Protein AF-0000000080756832 (afdb_homodimer)

pLDDT: mean 78.71, std 24.7, range [24.97, 98.94]

Nearest PDB structures (foldseek):
  6a2r-assembly1_A  TM=8.402E-01  e=3.295E-06  Mycobacterium tuberculosis H37Rv
  3k2z-assembly1_A  TM=6.970E-01  e=9.080E-07  Thermotoga maritima
  6a2s-assembly1_C  TM=8.153E-01  e=1.425E-05  Mycobacterium tuberculosis H37Rv
  1jhe-assembly1_B  TM=6.743E-01  e=1.268E-05  Escherichia coli
  6jq1-assembly1_A  TM=7.043E-01  e=5.292E-03  Deinococcus geothermalis DSM 11300

Solvent-accessible surface area (backbone atoms only — not comparable to full-atom values): 23999 Å² total; per-residue (Å²): 121,43,66,63,19,45,50,49,46,50,40,31,53,74,67,47,48,50,55,57,54,50,9,61,70,62,69,48,51,42,67,57,41,53,31,26,40,66,39,77,40,81,76,51,73,69,50,44,50,40,44,47,12,49,60,64,40,19,65,59,70,72,68,76,74,68,84,71,82,82,81,83,77,78,80,72,82,67,77,74,70,76,67,71,55,41,27,61,48,35,44,42,50,49,55,44,38,45,39,80,31,43,23,22,50,80,82,60,82,55,68,79,47,69,43,71,38,44,36,56,71,70,12,38,93,85,34,56,56,90,33,48,34,32,37,42,35,85,47,49,52,33,40,69,73,74,37,40,53,73,26,39,27,40,26,40,54,39,70,72,80,90,62,70,44,41,30,37,32,37,48,91,86,43,65,46,71,31,36,39,36,77,73,53,96,61,28,32,36,39,34,38,23,57,88,53,84,44,77,48,81,44,50,52,91,65,51,44,45,57,17,38,48,45,32,39,37,40,80,100,119,43,65,64,20,44,50,49,45,51,40,32,54,74,67,46,48,51,55,55,56,50,10,60,69,58,70,48,51,41,68,55,42,52,30,25,40,66,38,77,41,82,74,51,73,69,51,44,49,39,43,46,9,49,61,57,42,19,68,65,73,73,68,76,76,69,84,76,81,82,77,87,74,82,84,74,82,68,75,74,70,77,67,71,56,43,30,59,46,34,45,43,50,50,54,46,38,45,40,82,31,44,23,20,50,79,81,60,82,56,67,80,48,69,44,71,38,44,36,56,72,70,12,37,93,83,35,56,58,90,32,47,36,32,36,42,35,85,47,48,51,33,40,70,73,74,37,40,53,71,27,39,27,40,27,40,54,38,71,72,81,90,62,71,44,44,30,38,30,36,47,92,86,42,66,48,71,31,35,40,36,76,72,52,95,61,29,31,36,40,35,38,23,57,88,52,85,45,76,46,81,43,50,53,90,65,51,44,46,58,17,38,47,44,32,40,38,41,80,99

InterPro domains:
  IPR001387 Cro/C1-type, helix-turn-helix domain [PF01381] (10-56)
  IPR001387 Cro/C1-type, helix-turn-helix domain [PS50943] (8-62)
  IPR001387 Cro/C1-type, helix-turn-helix domain [SM00530] (7-62)
  IPR001387 Cro/C1-type, helix-turn-helix domain [cd00093] (5-62)
  IPR010982 Lambda repressor-like, DNA-binding domain superfamily [G3DSA:1.10.260.40] (1-69)
  IPR010982 Lambda repressor-like, DNA-binding domain superfamily [SSF47413] (2-66)
  IPR015927 Peptidase S24/S26A/S26B/S26C [PF00717] (116-214)
  IPR036286 LexA/Signal peptidase-like superfamily [SSF51306] (116-215)

Radius of gyration: 27.91 Å; Cα contacts (8 Å, |Δi|>4): 829; chains: 2; bounding box: 63×84×55 Å

Structure (mmCIF, N/CA/C/O backbone):
data_AF-0000000080756832-model_v1
#
loop_
_entity.id
_entity.type
_entity.pdbx_description
1 polymer 'Helix-turn-helix domain protein'
#
loop_
_atom_site.group_PDB
_atom_site.id
_atom_site.type_symbol
_atom_site.label_atom_id
_atom_site.label_alt_id
_atom_site.label_comp_id
_atom_site.label_asym_id
_atom_site.label_entity_id
_atom_site.label_seq_id
_atom_site.pdbx_PDB_ins_code
_atom_site.Cartn_x
_atom_site.Cartn_y
_atom_site.Cartn_z
_atom_site.occupancy
_atom_site.B_iso_or_equiv
_atom_site.auth_seq_id
_atom_site.auth_comp_id
_atom_site.auth_asym_id
_atom_site.auth_atom_id
_atom_site.pdbx_PDB_model_num
ATOM 1 N N . MET A 1 1 ? 5.562 12.617 40.406 1 43.69 1 MET A N 1
ATOM 2 C CA . MET A 1 1 ? 5.645 12.828 38.969 1 43.69 1 MET A CA 1
ATOM 3 C C . MET A 1 1 ? 4.336 13.383 38.406 1 43.69 1 MET A C 1
ATOM 5 O O . MET A 1 1 ? 3.262 12.844 38.688 1 43.69 1 MET A O 1
ATOM 9 N N . ASN A 1 2 ? 4.262 14.727 38.156 1 59.12 2 ASN A N 1
ATOM 10 C CA . ASN A 1 2 ? 2.988 15.367 37.844 1 59.12 2 ASN A CA 1
ATOM 11 C C . ASN A 1 2 ? 2.346 14.781 36.594 1 59.12 2 ASN A C 1
ATOM 13 O O . ASN A 1 2 ? 3.027 14.531 35.594 1 59.12 2 ASN A O 1
ATOM 17 N N . ARG A 1 3 ? 1.312 14.117 36.938 1 70.19 3 ARG A N 1
ATOM 18 C CA . ARG A 1 3 ? 0.524 13.398 35.938 1 70.19 3 ARG A CA 1
ATOM 19 C C . ARG A 1 3 ? 0.353 14.227 34.688 1 70.19 3 ARG A C 1
ATOM 21 O O . ARG A 1 3 ? 0.436 13.695 33.562 1 70.19 3 ARG A O 1
ATOM 28 N N . LEU A 1 4 ? 0.287 15.406 34.844 1 74.12 4 LEU A N 1
ATOM 29 C CA . LEU A 1 4 ? 0.046 16.297 33.719 1 74.12 4 LEU A CA 1
ATOM 30 C C . LEU A 1 4 ? 1.301 16.438 32.875 1 74.12 4 LEU A C 1
ATOM 32 O O . LEU A 1 4 ? 1.227 16.391 31.625 1 74.12 4 LEU A O 1
ATOM 36 N N . GLY A 1 5 ? 2.4 16.562 33.594 1 75.88 5 GLY A N 1
ATOM 37 C CA . GLY A 1 5 ? 3.664 16.641 32.875 1 75.88 5 GLY A CA 1
ATOM 38 C C . GLY A 1 5 ? 3.979 15.406 32.062 1 75.88 5 GLY A C 1
ATOM 39 O O . GLY A 1 5 ? 4.422 15.508 30.906 1 75.88 5 GLY A O 1
ATOM 40 N N . ALA A 1 6 ? 3.652 14.32 32.625 1 77.38 6 ALA A N 1
ATOM 41 C CA . ALA A 1 6 ? 3.867 13.047 31.953 1 77.38 6 ALA A CA 1
ATOM 42 C C . ALA A 1 6 ? 2.973 12.922 30.719 1 77.38 6 ALA A C 1
ATOM 44 O O . ALA A 1 6 ? 3.404 12.422 29.688 1 77.38 6 ALA A O 1
ATOM 45 N N . GLU A 1 7 ? 1.838 13.336 30.844 1 75.06 7 GLU A N 1
ATOM 46 C CA . GLU A 1 7 ? 0.883 13.297 29.75 1 75.06 7 GLU A CA 1
ATOM 47 C C . GLU A 1 7 ? 1.313 14.227 28.609 1 75.06 7 GLU A C 1
ATOM 49 O O . GLU A 1 7 ? 1.166 13.883 27.438 1 75.06 7 GLU A O 1
ATOM 54 N N . ILE A 1 8 ? 1.895 15.312 28.938 1 75.06 8 ILE A N 1
ATOM 55 C CA . ILE A 1 8 ? 2.41 16.266 27.953 1 75.06 8 ILE A CA 1
ATOM 56 C C . ILE A 1 8 ? 3.562 15.641 27.188 1 75.06 8 ILE A C 1
ATOM 58 O O . ILE A 1 8 ? 3.617 15.734 25.953 1 75.06 8 ILE A O 1
ATOM 62 N N . GLY A 1 9 ? 4.348 15 28 1 76.38 9 GLY A N 1
ATOM 63 C CA . GLY A 1 9 ? 5.441 14.289 27.359 1 76.38 9 GLY A CA 1
ATOM 64 C C . GLY A 1 9 ? 4.973 13.188 26.422 1 76.38 9 GLY A C 1
ATOM 65 O O . GLY A 1 9 ? 5.496 13.039 25.312 1 76.38 9 GLY A O 1
ATOM 66 N N . ARG A 1 10 ? 4.066 12.484 26.844 1 73.94 10 ARG A N 1
ATOM 67 C CA . ARG A 1 10 ? 3.494 11.406 26.031 1 73.94 10 ARG A CA 1
ATOM 68 C C . ARG A 1 10 ? 2.885 11.953 24.75 1 73.94 10 ARG A C 1
ATOM 70 O O . ARG A 1 10 ? 3.158 11.438 23.656 1 73.94 10 ARG A O 1
ATOM 77 N N . LEU A 1 11 ? 2.17 12.977 24.844 1 68.62 11 LEU A N 1
ATOM 78 C CA . LEU A 1 11 ? 1.501 13.57 23.688 1 68.62 11 LEU A CA 1
ATOM 79 C C . LEU A 1 11 ? 2.514 14.195 22.734 1 68.62 11 LEU A C 1
ATOM 81 O O . LEU A 1 11 ? 2.387 14.062 21.516 1 68.62 11 LEU A O 1
ATOM 85 N N . ARG A 1 12 ? 3.482 14.852 23.359 1 74.12 12 ARG A N 1
ATOM 86 C CA . ARG A 1 12 ? 4.562 15.43 22.562 1 74.12 12 ARG A CA 1
ATOM 87 C C . ARG A 1 12 ? 5.262 14.352 21.734 1 74.12 12 ARG A C 1
ATOM 89 O O . ARG A 1 12 ? 5.508 14.539 20.531 1 74.12 12 ARG A O 1
ATOM 96 N N . LYS A 1 13 ? 5.473 13.188 22.375 1 72.06 13 LYS A N 1
ATOM 97 C CA . LYS A 1 13 ? 6.141 12.062 21.719 1 72.06 13 LYS A CA 1
ATOM 98 C C . LYS A 1 13 ? 5.242 11.438 20.656 1 72.06 13 LYS A C 1
ATOM 100 O O . LYS A 1 13 ? 5.711 11.062 19.578 1 72.06 13 LYS A O 1
ATOM 105 N N . GLU A 1 14 ? 4.066 11.414 20.969 1 64.12 14 GLU A N 1
ATOM 106 C CA . GLU A 1 14 ? 3.088 10.891 20.031 1 64.12 14 GLU A CA 1
ATOM 107 C C . GLU A 1 14 ? 3 11.766 18.781 1 64.12 14 GLU A C 1
ATOM 109 O O . GLU A 1 14 ? 2.797 11.266 17.672 1 64.12 14 GLU A O 1
ATOM 114 N N . LEU A 1 15 ? 3.297 13.07 19.078 1 61.06 15 LEU A N 1
ATOM 115 C CA . LEU A 1 15 ? 3.246 14.062 18 1 61.06 15 LEU A CA 1
ATOM 116 C C . LEU A 1 15 ? 4.574 14.117 17.25 1 61.06 15 LEU A C 1
ATOM 118 O O . LEU A 1 15 ? 4.691 14.82 16.25 1 61.06 15 LEU A O 1
ATOM 122 N N . GLY A 1 16 ? 5.512 13.445 17.828 1 59.75 16 GLY A N 1
ATOM 123 C CA . GLY A 1 16 ? 6.836 13.367 17.219 1 59.75 16 GLY A CA 1
ATOM 124 C C . GLY A 1 16 ? 7.609 14.672 17.312 1 59.75 16 GLY A C 1
ATOM 125 O O . GLY A 1 16 ? 8.445 14.961 16.453 1 59.75 16 GLY A O 1
ATOM 126 N N . ILE A 1 17 ? 7.242 15.5 18.219 1 66.5 17 ILE A N 1
ATOM 127 C CA . ILE A 1 17 ? 7.949 16.781 18.328 1 66.5 17 ILE A CA 1
ATOM 128 C C . ILE A 1 17 ? 8.914 16.75 19.5 1 66.5 17 ILE A C 1
ATOM 130 O O . ILE A 1 17 ? 8.68 16.031 20.484 1 66.5 17 ILE A O 1
ATOM 134 N N . THR A 1 18 ? 10.031 17.516 19.312 1 74.06 18 THR A N 1
ATOM 135 C CA . THR A 1 18 ? 11.039 17.625 20.359 1 74.06 18 THR A CA 1
ATOM 136 C C . THR A 1 18 ? 10.602 18.609 21.438 1 74.06 18 THR A C 1
ATOM 138 O O . THR A 1 18 ? 9.633 19.359 21.25 1 74.06 18 THR A O 1
ATOM 141 N N . GLN A 1 19 ? 11.273 18.5 22.531 1 80.12 19 GLN A N 1
ATOM 142 C CA . GLN A 1 19 ? 11 19.438 23.609 1 80.12 19 GLN A CA 1
ATOM 143 C C . GLN A 1 19 ? 11.266 20.875 23.156 1 80.12 19 GLN A C 1
ATOM 145 O O . GLN A 1 19 ? 10.531 21.797 23.531 1 80.12 19 GLN A O 1
ATOM 150 N N . LYS A 1 20 ? 12.172 21.031 22.312 1 75.62 20 LYS A N 1
ATOM 151 C CA . LYS A 1 20 ? 12.5 22.328 21.75 1 75.62 20 LYS A CA 1
ATOM 152 C C . LYS A 1 20 ? 11.375 22.844 20.844 1 75.62 20 LYS A C 1
ATOM 154 O O . LYS A 1 20 ? 10.992 24 20.922 1 75.62 20 LYS A O 1
ATOM 159 N N . GLN A 1 21 ? 10.852 21.969 20.047 1 69.69 21 GLN A N 1
ATOM 160 C CA . GLN A 1 21 ? 9.758 22.297 19.156 1 69.69 21 GLN A CA 1
ATOM 161 C C . GLN A 1 21 ? 8.484 22.625 19.938 1 69.69 21 GLN A C 1
ATOM 163 O O . GLN A 1 21 ? 7.773 23.578 19.594 1 69.69 21 GLN A O 1
ATOM 168 N N . LEU A 1 22 ? 8.234 21.891 20.906 1 76.88 22 LEU A N 1
ATOM 169 C CA . LEU A 1 22 ? 7.078 22.172 21.75 1 76.88 22 LEU A CA 1
ATOM 170 C C . LEU A 1 22 ? 7.23 23.516 22.438 1 76.88 22 LEU A C 1
ATOM 172 O O . LEU A 1 22 ? 6.266 24.281 22.547 1 76.88 22 LEU A O 1
ATOM 176 N N . ALA A 1 23 ? 8.391 23.828 22.875 1 78.88 23 ALA A N 1
ATOM 177 C CA . ALA A 1 23 ? 8.68 25.109 23.531 1 78.88 23 ALA A CA 1
ATOM 178 C C . ALA A 1 23 ? 8.359 26.281 22.625 1 78.88 23 ALA A C 1
ATOM 180 O O . ALA A 1 23 ? 7.727 27.25 23.047 1 78.88 23 ALA A O 1
ATOM 181 N N . LYS A 1 24 ? 8.742 26.109 21.453 1 68.88 24 LYS A N 1
ATOM 182 C CA . LYS A 1 24 ? 8.484 27.141 20.453 1 68.88 24 LYS A CA 1
ATOM 183 C C . LYS A 1 24 ? 6.988 27.297 20.203 1 68.88 24 LYS A C 1
ATOM 185 O O . LYS A 1 24 ? 6.488 28.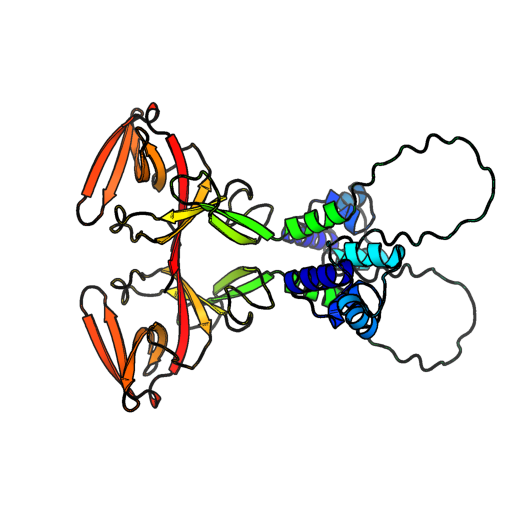422 20.078 1 68.88 24 LYS A O 1
ATOM 190 N N . LEU A 1 25 ? 6.336 26.203 20.219 1 67.31 25 LEU A N 1
ATOM 191 C CA . LEU A 1 25 ? 4.906 26.188 19.938 1 67.31 25 LEU A CA 1
ATOM 192 C C . LEU A 1 25 ? 4.121 26.828 21.062 1 67.31 25 LEU A C 1
ATOM 194 O O . LEU A 1 25 ? 3.135 27.531 20.828 1 67.31 25 LEU A O 1
ATOM 198 N N . VAL A 1 26 ? 4.613 26.656 22.203 1 73.06 26 VAL A N 1
ATOM 199 C CA . VAL A 1 26 ? 3.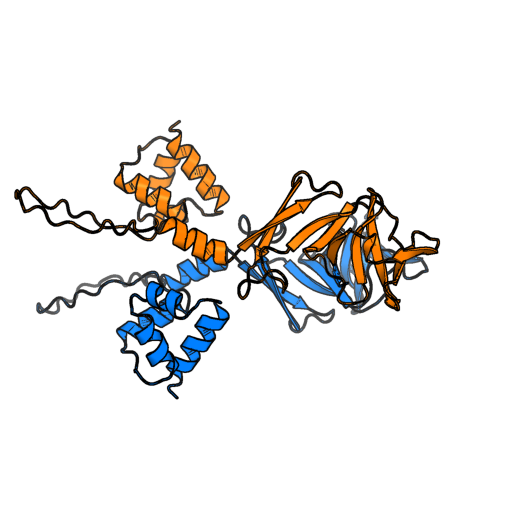906 27.141 23.391 1 73.06 26 VAL A CA 1
ATOM 200 C C . VAL A 1 26 ? 4.449 28.5 23.812 1 73.06 26 VAL A C 1
ATOM 202 O O . VAL A 1 26 ? 3.785 29.25 24.531 1 73.06 26 VAL A O 1
ATOM 205 N N . GLY A 1 27 ? 5.633 28.875 23.281 1 68.12 27 GLY A N 1
ATOM 206 C CA . GLY A 1 27 ? 6.234 30.156 23.594 1 68.12 27 GLY A CA 1
ATOM 207 C C . GLY A 1 27 ? 7.008 30.156 24.906 1 68.12 27 GLY A C 1
ATOM 208 O O . GLY A 1 27 ? 6.969 31.141 25.656 1 68.12 27 GLY A O 1
ATOM 209 N N . VAL A 1 28 ? 7.516 29.109 25.172 1 78.69 28 VAL A N 1
ATOM 210 C CA . VAL A 1 28 ? 8.328 29.016 26.375 1 78.69 28 VAL A CA 1
ATOM 211 C C . VAL A 1 28 ? 9.719 28.5 26.031 1 78.69 28 VAL A C 1
ATOM 213 O O . VAL A 1 28 ? 9.992 28.156 24.875 1 78.69 28 VAL A O 1
ATOM 216 N N . SER A 1 29 ? 10.617 28.531 26.969 1 78.5 29 SER A N 1
ATOM 217 C CA . SER A 1 29 ? 11.953 28 26.766 1 78.5 29 SER A CA 1
ATOM 218 C C . SER A 1 29 ? 11.945 26.484 26.766 1 78.5 29 SER A C 1
ATOM 220 O O . SER A 1 29 ? 11.086 25.859 27.391 1 78.5 29 SER A O 1
ATOM 222 N N . GLU A 1 30 ? 12.875 25.953 26.016 1 84.5 30 GLU A N 1
ATOM 223 C CA . GLU A 1 30 ? 13.047 24.5 26.031 1 84.5 30 GLU A CA 1
ATOM 224 C C . GLU A 1 30 ? 13.25 23.984 27.453 1 84.5 30 GLU A C 1
ATOM 226 O O . GLU A 1 30 ? 12.711 22.938 27.828 1 84.5 30 GLU A O 1
ATOM 231 N N . GLY A 1 31 ? 13.953 24.656 28.219 1 80.75 31 GLY A N 1
ATOM 232 C CA . GLY A 1 31 ? 14.164 24.297 29.609 1 80.75 31 GLY A CA 1
ATOM 233 C C . GLY A 1 31 ? 12.883 24.203 30.406 1 80.75 31 GLY A C 1
ATOM 234 O O . GLY A 1 31 ? 12.727 23.328 31.25 1 80.75 31 GLY A O 1
ATOM 235 N N . PHE A 1 32 ? 11.883 25.125 30.125 1 81.38 32 PHE A N 1
ATOM 236 C CA . PHE A 1 32 ? 10.57 25.094 30.781 1 81.38 32 PHE A CA 1
ATOM 237 C C . PHE A 1 32 ? 9.828 23.812 30.453 1 81.38 32 PHE A C 1
ATOM 239 O O . PHE A 1 32 ? 9.242 23.188 31.328 1 81.38 32 PHE A O 1
ATOM 246 N N . ILE A 1 33 ? 9.945 23.344 29.188 1 85.62 33 ILE A N 1
ATOM 247 C CA . ILE A 1 33 ? 9.273 22.125 28.766 1 85.62 33 ILE A CA 1
ATOM 248 C C . ILE A 1 33 ? 9.891 20.922 29.484 1 85.62 33 ILE A C 1
ATOM 250 O O . ILE A 1 33 ? 9.18 20.047 29.969 1 85.62 33 ILE A O 1
ATOM 254 N N . ILE A 1 34 ? 11.203 20.922 29.578 1 83.88 34 ILE A N 1
ATOM 255 C CA . ILE A 1 34 ? 11.93 19.859 30.25 1 83.88 34 ILE A CA 1
ATOM 256 C C . ILE A 1 34 ? 11.508 19.812 31.719 1 83.88 34 ILE A C 1
ATOM 258 O O . ILE A 1 34 ? 11.219 18.734 32.25 1 83.88 34 ILE A O 1
ATOM 262 N N . ASP A 1 35 ? 11.375 20.906 32.344 1 85 35 ASP A N 1
ATOM 263 C CA . ASP A 1 35 ? 11.016 20.984 33.75 1 85 35 ASP A CA 1
ATOM 264 C C . ASP A 1 35 ? 9.57 20.547 33.969 1 85 35 ASP A C 1
ATOM 266 O O . ASP A 1 35 ? 9.266 19.859 34.938 1 85 35 ASP A O 1
ATOM 270 N N . VAL A 1 36 ? 8.641 20.891 33.094 1 83.56 36 VAL A N 1
ATOM 271 C CA . VAL A 1 36 ? 7.227 20.547 33.219 1 83.56 36 VAL A CA 1
ATOM 272 C C . VAL A 1 36 ? 7.043 19.031 33.062 1 83.56 36 VAL A C 1
ATOM 274 O O . VAL A 1 36 ? 6.355 18.406 33.844 1 83.56 36 VAL A O 1
ATOM 277 N N . GLU A 1 37 ? 7.77 18.562 32.031 1 85.88 37 GLU A N 1
ATOM 278 C CA . GLU A 1 37 ? 7.602 17.141 31.734 1 85.88 37 GLU A CA 1
ATOM 279 C C . GLU A 1 37 ? 8.242 16.266 32.812 1 85.88 37 GLU A C 1
ATOM 281 O O . GLU A 1 37 ? 7.812 15.141 33.062 1 85.88 37 GLU A O 1
ATOM 286 N N . SER A 1 38 ? 9.25 16.797 33.469 1 80.94 38 SER A N 1
ATOM 287 C CA . SER A 1 38 ? 9.93 16.078 34.531 1 80.94 38 SER A CA 1
ATOM 288 C C . SER A 1 38 ? 9.258 16.297 35.875 1 80.94 38 SER A C 1
ATOM 290 O O . SER A 1 38 ? 9.648 15.711 36.875 1 80.94 38 SER A O 1
ATOM 292 N N . GLY A 1 39 ? 8.203 17.172 35.875 1 76.94 39 GLY A N 1
ATOM 293 C CA . GLY A 1 39 ? 7.477 17.422 37.094 1 76.94 39 GLY A CA 1
ATOM 294 C C . GLY A 1 39 ? 8.141 18.453 37.969 1 76.94 39 GLY A C 1
ATOM 295 O O . GLY A 1 39 ? 7.715 18.688 39.125 1 76.94 39 GLY A O 1
ATOM 296 N N . ARG A 1 40 ? 9.203 19.094 37.625 1 80.62 40 ARG A N 1
ATOM 297 C CA . ARG A 1 40 ? 9.922 20.078 38.438 1 80.62 40 ARG A CA 1
ATOM 298 C C . ARG A 1 40 ? 9.188 21.422 38.438 1 80.62 40 ARG A C 1
ATOM 300 O O . ARG A 1 40 ? 9.438 22.266 39.281 1 80.62 40 ARG A O 1
ATOM 307 N N . ARG A 1 41 ? 8.375 21.719 37.438 1 80.5 41 ARG A N 1
ATOM 308 C CA . ARG A 1 41 ? 7.551 22.922 37.344 1 80.5 41 ARG A CA 1
ATOM 309 C C . ARG A 1 41 ? 6.09 22.578 37.062 1 80.5 41 ARG A C 1
ATOM 311 O O . ARG A 1 41 ? 5.801 21.641 36.312 1 80.5 41 ARG A O 1
ATOM 318 N N . ILE A 1 42 ? 5.172 23.25 37.781 1 74.62 42 ILE A N 1
ATOM 319 C CA . ILE A 1 42 ? 3.738 23.047 37.594 1 74.62 42 ILE A CA 1
ATOM 320 C C . ILE A 1 42 ? 3.188 24.109 36.656 1 74.62 42 ILE A C 1
ATOM 322 O O . ILE A 1 42 ? 3.592 25.266 36.688 1 74.62 42 ILE A O 1
ATOM 326 N N . LEU A 1 43 ? 2.387 23.625 35.688 1 73.94 43 LEU A N 1
ATOM 327 C CA . LEU A 1 43 ? 1.771 24.5 34.688 1 73.94 43 LEU A CA 1
ATOM 328 C C . LEU A 1 43 ? 0.645 25.312 35.312 1 73.94 43 LEU A C 1
ATOM 330 O O . LEU A 1 43 ? -0.137 24.797 36.125 1 73.94 43 LEU A O 1
ATOM 334 N N . ASN A 1 44 ? 0.711 26.625 35.188 1 67.25 44 ASN A N 1
ATOM 335 C CA . ASN A 1 44 ? -0.46 27.422 35.531 1 67.25 44 ASN A CA 1
ATOM 336 C C . ASN A 1 44 ? -1.59 27.234 34.531 1 67.25 44 ASN A C 1
ATOM 338 O O . ASN A 1 44 ? -1.397 26.609 33.469 1 67.25 44 ASN A O 1
ATOM 342 N N . GLU A 1 45 ? -2.729 27.688 34.875 1 61 45 GLU A N 1
ATOM 343 C CA . GLU A 1 45 ? -3.938 27.453 34.094 1 61 45 GLU A CA 1
ATOM 344 C C . GLU A 1 45 ? -3.783 27.953 32.656 1 61 45 GLU A C 1
ATOM 346 O O . GLU A 1 45 ? -4.219 27.281 31.703 1 61 45 GLU A O 1
ATOM 351 N N . ASP A 1 46 ? -3.09 29 32.531 1 62.47 46 ASP A N 1
ATOM 352 C CA . ASP A 1 46 ? -2.904 29.594 31.219 1 62.47 46 ASP A CA 1
ATOM 353 C C . ASP A 1 46 ? -2.004 28.719 30.344 1 62.47 46 ASP A C 1
ATOM 355 O O . ASP A 1 46 ? -2.291 28.516 29.156 1 62.47 46 ASP A O 1
ATOM 359 N N . LEU A 1 47 ? -0.954 28.219 30.922 1 72.19 47 LEU A N 1
ATOM 360 C CA . LEU A 1 47 ? -0.013 27.375 30.188 1 72.19 47 LEU A CA 1
ATOM 361 C C . LEU A 1 47 ? -0.609 26 29.891 1 72.19 47 LEU A C 1
ATOM 363 O O . LEU A 1 47 ? -0.379 25.438 28.828 1 72.19 47 LEU A O 1
ATOM 367 N N . ILE A 1 48 ? -1.434 25.594 30.828 1 67.75 48 ILE A N 1
ATOM 368 C CA . ILE A 1 48 ? -2.137 24.328 30.609 1 67.75 48 ILE A CA 1
ATOM 369 C C . ILE A 1 48 ? -3.033 24.438 29.375 1 67.75 48 ILE A C 1
ATOM 371 O O . ILE A 1 48 ? -3.076 23.531 28.547 1 67.75 48 ILE A O 1
ATOM 375 N N . LYS A 1 49 ? -3.506 25.484 29.297 1 62.78 49 LYS A N 1
ATOM 376 C CA . LYS A 1 49 ? -4.359 25.734 28.141 1 62.78 49 LYS A CA 1
ATOM 377 C C . LYS A 1 49 ? -3.541 25.797 26.859 1 62.78 49 LYS A C 1
ATOM 379 O O . LYS A 1 49 ? -3.936 25.234 25.828 1 62.78 49 LYS A O 1
ATOM 384 N N . LYS A 1 50 ? -2.404 26.422 26.984 1 65.81 50 LYS A N 1
ATOM 385 C CA . LYS A 1 50 ? -1.519 26.547 25.828 1 65.81 50 LYS A CA 1
ATOM 386 C C . LYS A 1 50 ? -0.98 25.188 25.406 1 65.81 50 LYS A C 1
ATOM 388 O O . LYS A 1 50 ? -0.981 24.844 24.219 1 65.81 50 LYS A O 1
ATOM 393 N N . PHE A 1 51 ? -0.549 24.406 26.406 1 70.19 51 PHE A N 1
ATOM 394 C CA . PHE A 1 51 ? -0.053 23.062 26.141 1 70.19 51 PHE A CA 1
ATOM 395 C C . PHE A 1 51 ? -1.16 22.188 25.578 1 70.19 51 PHE A C 1
ATOM 397 O O . PHE A 1 51 ? -0.934 21.422 24.625 1 70.19 51 PHE A O 1
ATOM 404 N N . SER A 1 52 ? -2.127 22.266 26.266 1 64.5 52 SER A N 1
ATOM 405 C CA . SER A 1 52 ? -3.268 21.469 25.828 1 64.5 52 SER A CA 1
ATOM 406 C C . SER A 1 52 ? -3.645 21.781 24.391 1 64.5 52 SER A C 1
ATOM 408 O O . SER A 1 52 ? -3.941 20.891 23.594 1 64.5 52 SER A O 1
ATOM 410 N N . ARG A 1 53 ? -3.443 23.031 24.219 1 59.59 53 ARG A N 1
ATOM 411 C CA . ARG A 1 53 ? -3.738 23.516 22.875 1 59.59 53 ARG A CA 1
ATOM 412 C C . ARG A 1 53 ? -2.713 23 21.859 1 59.59 53 ARG A C 1
ATOM 414 O O . ARG A 1 53 ? -3.074 22.547 20.781 1 59.59 53 ARG A O 1
ATOM 421 N N . VAL A 1 54 ? -1.462 23.172 22.234 1 62.62 54 VAL A N 1
ATOM 422 C CA . VAL A 1 54 ? -0.355 22.781 21.359 1 62.62 54 VAL A CA 1
ATOM 423 C C . VAL A 1 54 ? -0.334 21.266 21.203 1 62.62 54 VAL A C 1
ATOM 425 O O . VAL A 1 54 ? -0.141 20.766 20.094 1 62.62 54 VAL A O 1
ATOM 428 N N . LEU A 1 55 ? -0.501 20.734 22.312 1 63.62 55 LEU A N 1
ATOM 429 C CA . LEU A 1 55 ? -0.319 19.281 22.328 1 63.62 55 LEU A CA 1
ATOM 430 C C . LEU A 1 55 ? -1.593 18.578 21.891 1 63.62 55 LEU A C 1
ATOM 432 O O . LEU A 1 55 ? -1.538 17.453 21.375 1 63.62 55 LEU A O 1
ATOM 436 N N . ARG A 1 56 ? -2.57 19.281 22.328 1 55.09 56 ARG A N 1
ATOM 437 C CA . ARG A 1 56 ? -3.848 18.75 21.875 1 55.09 56 ARG A CA 1
ATOM 438 C C . ARG A 1 56 ? -4.219 19.297 20.516 1 55.09 56 ARG A C 1
ATOM 440 O O . ARG A 1 56 ? -5.262 18.953 19.953 1 55.09 56 ARG A O 1
ATOM 447 N N . GLY A 1 57 ? -3.244 20.016 19.703 1 46.62 57 GLY A N 1
ATOM 448 C CA . GLY A 1 57 ? -3.457 20.594 18.391 1 46.62 57 GLY A CA 1
ATOM 449 C C . GLY A 1 57 ? -4.27 21.875 18.438 1 46.62 57 GLY A C 1
ATOM 450 O O . GLY A 1 57 ? -4.73 22.359 17.406 1 46.62 57 GLY A O 1
ATOM 451 N N . GLU A 1 58 ? -4.52 22.547 19.641 1 35.66 58 GLU A N 1
ATOM 452 C CA . GLU A 1 58 ? -5.309 23.75 19.875 1 35.66 58 GLU A CA 1
ATOM 453 C C . GLU A 1 58 ? -4.477 25 19.656 1 35.66 58 GLU A C 1
ATOM 455 O O . GLU A 1 58 ? -4.887 26.109 20.031 1 35.66 58 GLU A O 1
ATOM 460 N N . VAL A 1 59 ? -3.455 25.172 18.969 1 33.12 59 VAL A N 1
ATOM 461 C CA . VAL A 1 59 ? -2.598 26.344 18.984 1 33.12 59 VAL A CA 1
ATOM 462 C C . VAL A 1 59 ? -3.404 27.578 18.578 1 33.12 59 VAL A C 1
ATOM 464 O O . VAL A 1 59 ? -2.865 28.688 18.484 1 33.12 59 VAL A O 1
ATOM 467 N N . GLY A 1 60 ? -4.711 27.562 18.188 1 29.41 60 GLY A N 1
ATOM 468 C CA . GLY A 1 60 ? -5.258 28.812 17.672 1 29.41 60 GLY A CA 1
ATOM 469 C C . GLY A 1 60 ? -5.359 29.906 18.719 1 29.41 60 GLY A C 1
ATOM 470 O O . GLY A 1 60 ? -5.023 31.062 18.453 1 29.41 60 GLY A O 1
ATOM 471 N N . LYS A 1 61 ? -6.16 29.781 19.719 1 30.2 61 LYS A N 1
ATOM 472 C CA . LYS A 1 61 ? -6.75 30.906 20.422 1 30.2 61 LYS A CA 1
ATOM 473 C C . LYS A 1 61 ? -5.77 31.5 21.438 1 30.2 61 LYS A C 1
ATOM 475 O O . LYS A 1 61 ? -5.906 31.281 22.641 1 30.2 61 LYS A O 1
ATOM 480 N N . LEU A 1 62 ? -4.516 31.531 21.203 1 29.58 62 LEU A N 1
ATOM 481 C CA . LEU A 1 62 ? -3.848 32.25 22.281 1 29.58 62 LEU A CA 1
ATOM 482 C C . LEU A 1 62 ? -4.371 33.688 22.375 1 29.58 62 LEU A C 1
ATOM 484 O O . LEU A 1 62 ? -4.066 34.531 21.531 1 29.58 62 LEU A O 1
ATOM 488 N N . GLU A 1 63 ? -5.758 33.875 22.453 1 26.88 63 GLU A N 1
ATOM 489 C CA . GLU A 1 63 ? -6.121 35.25 22.812 1 26.88 63 GLU A CA 1
ATOM 490 C C . GLU A 1 63 ? -5.348 35.719 24.047 1 26.88 63 GLU A C 1
ATOM 492 O O . GLU A 1 63 ? -5.316 35.031 25.062 1 26.88 63 GLU A O 1
ATOM 497 N N . LEU A 1 64 ? -4.312 36.375 23.766 1 25.73 64 LEU A N 1
ATOM 498 C CA . LEU A 1 64 ? -3.596 37.188 24.734 1 25.73 64 LEU A CA 1
ATOM 499 C C . LEU A 1 64 ? -4.57 37.969 25.609 1 25.73 64 LEU A C 1
ATOM 501 O O . LEU A 1 64 ? -5.262 38.875 25.125 1 25.73 64 LEU A O 1
ATOM 505 N N . TYR A 1 65 ? -5.441 37.344 26.406 1 25.75 65 TYR A N 1
ATOM 506 C CA . TYR A 1 65 ? -6.25 38.031 27.406 1 25.75 65 TYR A CA 1
ATOM 507 C C . TYR A 1 65 ? -5.43 39.094 28.125 1 25.75 65 TYR A C 1
ATOM 509 O O . TYR A 1 65 ? -4.402 38.781 28.734 1 25.75 65 TYR A O 1
ATOM 517 N N . GLU A 1 66 ? -5.316 40.219 27.438 1 25.23 66 GLU A N 1
ATOM 518 C CA . GLU A 1 66 ? -4.852 41.375 28.203 1 25.23 66 GLU A CA 1
ATOM 519 C C . GLU A 1 66 ? -5.699 41.562 29.469 1 25.23 66 GLU A C 1
ATOM 521 O O . GLU A 1 66 ? -6.93 41.562 29.391 1 25.23 66 GLU A O 1
ATOM 526 N N . PRO A 1 67 ? -5.211 41.312 30.578 1 26.77 67 PRO A N 1
ATOM 527 C CA . PRO A 1 67 ? -5.844 41.469 31.875 1 26.77 67 PRO A CA 1
ATOM 528 C C . PRO A 1 67 ? -6.461 42.844 32.062 1 26.77 67 PRO A C 1
ATOM 530 O O . PRO A 1 67 ? -5.742 43.812 32.312 1 26.77 67 PRO A O 1
ATOM 533 N N . ASN A 1 68 ? -7.254 43.344 31 1 26.28 68 ASN A N 1
ATOM 534 C CA . ASN A 1 68 ? -7.734 44.688 31.312 1 26.28 68 ASN A CA 1
ATOM 535 C C . ASN A 1 68 ? -8.484 44.719 32.625 1 26.28 68 ASN A C 1
ATOM 537 O O . ASN A 1 68 ? -9.195 43.781 32.969 1 26.28 68 ASN A O 1
ATOM 541 N N . GLN A 1 69 ? -8.281 45.781 33.375 1 26.39 69 GLN A N 1
ATOM 542 C CA . GLN A 1 69 ? -8.633 46.25 34.719 1 26.39 69 GLN A CA 1
ATOM 543 C C . GLN A 1 69 ? -10.148 46.25 34.906 1 26.39 69 GLN A C 1
ATOM 545 O O . GLN A 1 69 ? -10.891 45.688 34.125 1 26.39 69 GLN A O 1
ATOM 550 N N . ASP A 1 70 ? -10.781 47.406 35.188 1 25.77 70 ASP A N 1
ATOM 551 C CA . ASP A 1 70 ? -11.711 47.812 36.219 1 25.77 70 ASP A CA 1
ATOM 552 C C . ASP A 1 70 ? -13.156 47.594 35.812 1 25.77 70 ASP A C 1
ATOM 554 O O . ASP A 1 70 ? -14.047 47.469 36.656 1 25.77 70 ASP A O 1
ATOM 558 N N . LYS A 1 71 ? -13.633 48.219 34.625 1 30.67 71 LYS A N 1
ATOM 559 C CA . LYS A 1 71 ? -14.898 48.875 34.906 1 30.67 71 LYS A CA 1
ATOM 560 C C . LYS A 1 71 ? -16.062 47.906 34.906 1 30.67 71 LYS A C 1
ATOM 562 O O . LYS A 1 71 ? -15.977 46.844 34.281 1 30.67 71 LYS A O 1
ATOM 567 N N . PRO A 1 72 ? -17.281 48.344 35.375 1 30.44 72 PRO A N 1
ATOM 568 C CA . PRO A 1 72 ? -18.516 47.75 35.906 1 30.44 72 PRO A CA 1
ATOM 569 C C . PRO A 1 72 ? -19.25 46.906 34.875 1 30.44 72 PRO A C 1
ATOM 571 O O . PRO A 1 72 ? -19.016 47.031 33.688 1 30.44 72 PRO A O 1
ATOM 574 N N . GLU A 1 73 ? -20.281 46.156 35.312 1 28.7 73 GLU A N 1
ATOM 575 C CA . GLU A 1 73 ? -21.016 44.906 35.156 1 28.7 73 GLU A CA 1
ATOM 576 C C . GLU A 1 73 ? -22.016 45 34 1 28.7 73 GLU A C 1
ATOM 578 O O . GLU A 1 73 ? -22.828 44.094 33.812 1 28.7 73 GLU A O 1
ATOM 583 N N . PRO A 1 74 ? -22.047 46 33.062 1 29.31 74 PRO A N 1
ATOM 584 C CA . PRO A 1 74 ? -23.406 45.969 32.5 1 29.31 74 PRO A CA 1
ATOM 585 C C . PRO A 1 74 ? -23.719 44.656 31.812 1 29.31 74 PRO A C 1
ATOM 587 O O . PRO A 1 74 ? -22.812 43.938 31.375 1 29.31 74 PRO A O 1
ATOM 590 N N . ASP A 1 75 ? -24.984 44.219 31.766 1 29.47 75 ASP A N 1
ATOM 591 C CA . ASP A 1 75 ? -25.766 43 31.547 1 29.47 75 ASP A CA 1
ATOM 592 C C . ASP A 1 75 ? -25.625 42.531 30.094 1 29.47 75 ASP A C 1
ATOM 594 O O . ASP A 1 75 ? -26.438 41.719 29.625 1 29.47 75 ASP A O 1
ATOM 598 N N . ARG A 1 76 ? -24.703 43.156 29.266 1 27.2 76 ARG A N 1
ATOM 599 C CA . ARG A 1 76 ? -25.078 43 27.859 1 27.2 76 ARG A CA 1
ATOM 600 C C . ARG A 1 76 ? -25.047 41.531 27.438 1 27.2 76 ARG A C 1
ATOM 602 O O . ARG A 1 76 ? -24.188 40.781 27.891 1 27.2 76 ARG A O 1
ATOM 609 N N . ASN A 1 77 ? -26.188 41 26.953 1 29.12 77 ASN A N 1
ATOM 610 C CA . ASN A 1 77 ? -26.625 39.75 26.328 1 29.12 77 ASN A CA 1
ATOM 611 C C . ASN A 1 77 ? -25.609 39.25 25.312 1 29.12 77 ASN A C 1
ATOM 613 O O . ASN A 1 77 ? -25.609 39.688 24.156 1 29.12 77 ASN A O 1
ATOM 617 N N . VAL A 1 78 ? -24.328 39.25 25.703 1 24.97 78 VAL A N 1
ATOM 618 C CA . VAL A 1 78 ? -23.328 38.938 24.703 1 24.97 78 VAL A CA 1
ATOM 619 C C . VAL A 1 78 ? -23.578 37.5 24.172 1 24.97 78 VAL A C 1
ATOM 621 O O . VAL A 1 78 ? -23.797 36.594 24.953 1 24.97 78 VAL A O 1
ATOM 624 N N . VAL A 1 79 ? -24.25 37.469 23.047 1 25.67 79 VAL A N 1
ATOM 625 C CA . VAL A 1 79 ? -24.438 36.281 22.234 1 25.67 79 VAL A CA 1
ATOM 626 C C . VAL A 1 79 ? -23.156 35.438 22.234 1 25.67 79 VAL A C 1
ATOM 628 O O . VAL A 1 79 ? -22.078 35.969 22 1 25.67 79 VAL A O 1
ATOM 631 N N . LYS A 1 80 ? -23.125 34.5 23.125 1 28.17 80 LYS A N 1
ATOM 632 C CA . LYS A 1 80 ? -22.094 33.5 23.297 1 28.17 80 LYS A CA 1
ATOM 633 C C . LYS A 1 80 ? -21.781 32.781 21.984 1 28.17 80 LYS A C 1
ATOM 635 O O . LYS A 1 80 ? -22.578 31.969 21.516 1 28.17 80 LYS A O 1
ATOM 640 N N . VAL A 1 81 ? -21.328 33.531 21 1 25.73 81 VAL A N 1
ATOM 641 C CA . VAL A 1 81 ? -20.828 32.781 19.859 1 25.73 81 VAL A CA 1
ATOM 642 C C . VAL A 1 81 ? -19.906 31.656 20.344 1 25.73 81 VAL A C 1
ATOM 644 O O . VAL A 1 81 ? -18.906 31.922 21.016 1 25.73 81 VAL A O 1
ATOM 647 N N . VAL A 1 82 ? -20.516 30.578 20.844 1 27.92 82 VAL A N 1
ATOM 648 C CA . VAL A 1 82 ? -19.797 29.359 21.141 1 27.92 82 VAL A CA 1
ATOM 649 C C . VAL A 1 82 ? -18.719 29.125 20.078 1 27.92 82 VAL A C 1
ATOM 651 O O . VAL A 1 82 ? -19.016 28.828 18.922 1 27.92 82 VAL A O 1
ATOM 654 N N . GLU A 1 83 ? -17.734 30.016 20.078 1 28.97 83 GLU A N 1
ATOM 655 C CA . GLU A 1 83 ? -16.547 29.875 19.234 1 28.97 83 GLU A CA 1
ATOM 656 C C . GLU A 1 83 ? -15.969 28.469 19.312 1 28.97 83 GLU A C 1
ATOM 658 O O . GLU A 1 83 ? -15.641 28 20.391 1 28.97 83 GLU A O 1
ATOM 663 N N . LYS A 1 84 ? -16.516 27.609 18.516 1 33.34 84 LYS A N 1
ATOM 664 C CA . LYS A 1 84 ? -15.945 26.281 18.422 1 33.34 84 LYS A CA 1
ATOM 665 C C . LYS A 1 84 ? -14.422 26.328 18.531 1 33.34 84 LYS A C 1
ATOM 667 O O . LYS A 1 84 ? -13.773 27.141 17.891 1 33.34 84 LYS A O 1
ATOM 672 N N . PRO A 1 85 ? -13.844 25.875 19.656 1 32.59 85 PRO A N 1
ATOM 673 C CA . PRO A 1 85 ? -12.406 25.953 19.938 1 32.59 85 PRO A CA 1
ATOM 674 C C . PRO A 1 85 ? -11.539 25.609 18.734 1 32.59 85 PRO A C 1
ATOM 676 O O . PRO A 1 85 ? -11.961 24.844 17.875 1 32.59 85 PRO A O 1
ATOM 679 N N . VAL A 1 86 ? -10.688 26.547 18.375 1 32.69 86 VAL A N 1
ATOM 680 C CA . VAL A 1 86 ? -9.703 26.516 17.297 1 32.69 86 VAL A CA 1
ATOM 681 C C . VAL A 1 86 ? -9.125 25.109 17.156 1 32.69 86 VAL A C 1
ATOM 683 O O . VAL A 1 86 ? -8.6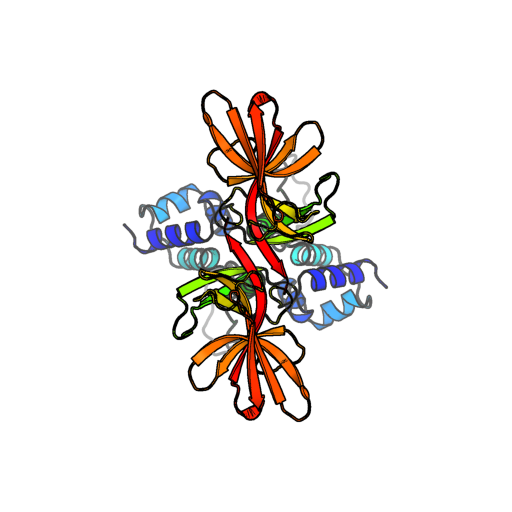72 24.719 16.078 1 32.69 86 VAL A O 1
ATOM 686 N N . GLN A 1 87 ? -9.008 24.359 18.344 1 35.69 87 GLN A N 1
ATOM 687 C CA . GLN A 1 87 ? -8.586 22.969 18.312 1 35.69 87 GLN A CA 1
ATOM 688 C C . GLN A 1 87 ? -9.453 22.156 17.359 1 35.69 87 GLN A C 1
ATOM 690 O O . GLN A 1 87 ? -8.953 21.266 16.656 1 35.69 87 GLN A O 1
ATOM 695 N N . ASP A 1 88 ? -10.68 22.391 17.344 1 38 88 ASP A N 1
ATOM 696 C CA . ASP A 1 88 ? -11.594 21.766 16.406 1 38 88 ASP A CA 1
ATOM 697 C C . ASP A 1 88 ? -11.258 22.125 14.961 1 38 88 ASP A C 1
ATOM 699 O O . ASP A 1 88 ? -11.367 21.297 14.055 1 38 88 ASP A O 1
ATOM 703 N N . ILE A 1 89 ? -10.68 23.312 14.867 1 36 89 ILE A N 1
ATOM 704 C CA . ILE A 1 89 ? -10.336 23.734 13.516 1 36 89 ILE A CA 1
ATOM 705 C C . ILE A 1 89 ? -9.031 23.062 13.086 1 36 89 ILE A C 1
ATOM 707 O O . ILE A 1 89 ? -8.93 22.562 11.961 1 36 89 ILE A O 1
ATOM 711 N N . TRP A 1 90 ? -7.875 23.109 13.867 1 34.72 90 TRP A N 1
ATOM 712 C CA . TRP A 1 90 ? -6.609 22.469 13.539 1 34.72 90 TRP A CA 1
ATOM 713 C C . TRP A 1 90 ? -6.789 20.953 13.414 1 34.72 90 TRP A C 1
ATOM 715 O O . TRP A 1 90 ? -6.27 20.344 12.484 1 34.72 90 TRP A O 1
ATOM 725 N N . ASN A 1 91 ? -7.219 20.281 14.586 1 41.75 91 ASN A N 1
ATOM 726 C CA . ASN A 1 91 ? -7.648 18.906 14.406 1 41.75 91 ASN A CA 1
ATOM 727 C C . ASN A 1 91 ? -8.484 18.734 13.141 1 41.75 91 ASN A C 1
ATOM 729 O O . ASN A 1 91 ? -8.336 17.75 12.406 1 41.75 91 ASN A O 1
ATOM 733 N N . ASP A 1 92 ? -9.148 19.719 13.031 1 40.88 92 ASP A N 1
ATOM 734 C CA . ASP A 1 92 ? -9.938 19.75 11.805 1 40.88 92 ASP A CA 1
ATOM 735 C C . ASP A 1 92 ? -9.039 19.953 10.586 1 40.88 92 ASP A C 1
ATOM 737 O O . ASP A 1 92 ? -9.219 19.297 9.562 1 40.88 92 ASP A O 1
ATOM 741 N N . ALA A 1 93 ? -7.984 20.906 10.828 1 42.75 93 ALA A N 1
ATOM 742 C CA . ALA A 1 93 ? -7.125 21.125 9.664 1 42.75 93 ALA A CA 1
ATOM 743 C C . ALA A 1 93 ? -6.234 19.906 9.414 1 42.75 93 ALA A C 1
ATOM 745 O O . ALA A 1 93 ? -6.082 19.484 8.266 1 42.75 93 ALA A O 1
ATOM 746 N N . LEU A 1 94 ? -5.434 19.438 10.594 1 49.81 94 LEU A N 1
ATOM 747 C CA . LEU A 1 94 ? -4.637 18.219 10.438 1 49.81 94 LEU A CA 1
ATOM 748 C C . LEU A 1 94 ? -5.52 17.031 10.102 1 49.81 94 LEU A C 1
ATOM 750 O O . LEU A 1 94 ? -5.145 16.188 9.281 1 49.81 94 LEU A O 1
ATOM 754 N N . SER A 1 95 ? -6.613 16.938 11.016 1 53.19 95 SER A N 1
ATOM 755 C CA . SER A 1 95 ? -7.629 15.945 10.656 1 53.19 95 SER A CA 1
ATOM 756 C C . SER A 1 95 ? -8.039 16.062 9.195 1 53.19 95 SER A C 1
ATOM 758 O O . SER A 1 95 ? -8.477 15.094 8.586 1 53.19 95 SER A O 1
ATOM 760 N N . GLY A 1 96 ? -7.449 17.219 8.875 1 64.31 96 GLY A N 1
ATOM 761 C CA . GLY A 1 96 ? -7.777 17.391 7.469 1 64.31 96 GLY A CA 1
ATOM 762 C C . GLY A 1 96 ? -6.711 16.859 6.531 1 64.31 96 GLY A C 1
ATOM 763 O O . GLY A 1 96 ? -6.949 16.719 5.332 1 64.31 96 GLY A O 1
ATOM 764 N N . ILE A 1 97 ? -5.594 16.453 7.383 1 76.19 97 ILE A N 1
ATOM 765 C CA . ILE A 1 97 ? -4.496 16.078 6.5 1 76.19 97 ILE A CA 1
ATOM 766 C C . ILE A 1 97 ? -4.34 14.562 6.492 1 76.19 97 ILE A C 1
ATOM 768 O O . ILE A 1 97 ? -4.031 13.969 5.453 1 76.19 97 ILE A O 1
ATOM 772 N N . LEU A 1 98 ? -4.539 13.898 7.762 1 83.69 98 LEU A N 1
ATOM 773 C CA . LEU A 1 98 ? -4.418 12.445 7.867 1 83.69 98 LEU A CA 1
ATOM 774 C C . LEU A 1 98 ? -5.734 11.82 8.312 1 83.69 98 LEU A C 1
ATOM 776 O O . LEU A 1 98 ? -6.453 12.398 9.133 1 83.69 98 LEU A O 1
ATOM 780 N N . MET A 1 99 ? -5.969 10.703 7.789 1 88.06 99 MET A N 1
ATOM 781 C CA . MET A 1 99 ? -7.094 9.867 8.195 1 88.06 99 MET A CA 1
ATOM 782 C C . MET A 1 99 ? -6.605 8.602 8.891 1 88.06 99 MET A C 1
ATOM 784 O O . MET A 1 99 ? -5.637 7.98 8.445 1 88.06 99 MET A O 1
ATOM 788 N N . THR A 1 100 ? -7.223 8.359 10.055 1 92.5 100 THR A N 1
ATOM 789 C CA . THR A 1 100 ? -7.008 7.062 10.688 1 92.5 100 THR A CA 1
ATOM 790 C C . THR A 1 100 ? -7.969 6.02 10.125 1 92.5 100 THR A C 1
ATOM 792 O O . THR A 1 100 ? -9.172 6.07 10.383 1 92.5 100 THR A O 1
ATOM 795 N N . VAL A 1 101 ? -7.43 5.117 9.406 1 96.5 101 VAL A N 1
ATOM 796 C CA . VAL A 1 101 ? -8.234 4.098 8.742 1 96.5 101 VAL A CA 1
ATOM 797 C C . VAL A 1 101 ? -8.211 2.807 9.555 1 96.5 101 VAL A C 1
ATOM 799 O O . VAL A 1 101 ? -7.145 2.266 9.844 1 96.5 101 VAL A O 1
ATOM 802 N N . PRO A 1 102 ? -9.375 2.316 9.922 1 97.06 102 PRO A N 1
ATOM 803 C CA . PRO A 1 102 ? -9.406 1.099 10.734 1 97.06 102 PRO A CA 1
ATOM 804 C C . PRO A 1 102 ? -9.031 -0.151 9.945 1 97.06 102 PRO A C 1
ATOM 806 O O . PRO A 1 102 ? -9.234 -0.202 8.727 1 97.06 102 PRO A O 1
ATOM 809 N N . VAL A 1 103 ? -8.453 -1.117 10.625 1 98.69 103 VAL A N 1
ATOM 810 C CA . VAL A 1 103 ? -8.125 -2.434 10.086 1 98.69 103 VAL A CA 1
ATOM 811 C C . VAL A 1 103 ? -9 -3.496 10.742 1 98.69 103 VAL A C 1
ATOM 813 O O . VAL A 1 103 ? -9.055 -3.596 11.969 1 98.69 103 VAL A O 1
ATOM 816 N N . TYR A 1 104 ? -9.648 -4.25 9.875 1 98.81 104 TYR A N 1
ATOM 817 C CA . TYR A 1 104 ? -10.57 -5.258 10.391 1 98.81 104 TYR A CA 1
ATOM 818 C C . TYR A 1 104 ? -10.164 -6.652 9.93 1 98.81 104 TYR A C 1
ATOM 820 O O . TYR A 1 104 ? -9.422 -6.801 8.961 1 98.81 104 TYR A O 1
ATOM 828 N N . ARG A 1 105 ? -10.602 -7.594 10.672 1 98.75 105 ARG A N 1
ATOM 829 C CA . ARG A 1 105 ? -10.742 -8.961 10.18 1 98.75 105 ARG A CA 1
ATOM 830 C C . ARG A 1 105 ? -12.133 -9.203 9.609 1 98.75 105 ARG A C 1
ATOM 832 O O . ARG A 1 105 ? -12.938 -8.273 9.508 1 98.75 105 ARG A O 1
ATOM 839 N N . TYR A 1 106 ? -12.414 -10.383 9.156 1 98.81 106 TYR A N 1
ATOM 840 C CA . TYR A 1 106 ? -13.648 -10.633 8.422 1 98.81 106 TYR A CA 1
ATOM 841 C C . TYR A 1 106 ? -14.867 -10.359 9.305 1 98.81 106 TYR A C 1
ATOM 843 O O . TYR A 1 106 ? -15.906 -9.914 8.812 1 98.81 106 TYR A O 1
ATOM 851 N N . LYS A 1 107 ? -14.758 -10.594 10.555 1 98.06 107 LYS A N 1
ATOM 852 C CA . LYS A 1 107 ? -15.883 -10.422 11.461 1 98.06 107 LYS A CA 1
ATOM 853 C C . LYS A 1 107 ? -16.297 -8.953 11.562 1 98.06 107 LYS A C 1
ATOM 855 O O . LYS A 1 107 ? -17.469 -8.648 11.781 1 98.06 107 LYS A O 1
ATOM 860 N N . MET A 1 108 ? -15.43 -8.047 11.469 1 97.69 108 MET A N 1
ATOM 861 C CA . MET A 1 108 ? -15.602 -6.594 11.438 1 97.69 108 MET A CA 1
ATOM 862 C C . MET A 1 108 ? -16.281 -6.105 12.719 1 97.69 108 MET A C 1
ATOM 864 O O . MET A 1 108 ? -16.922 -5.062 12.719 1 97.69 108 MET A O 1
ATOM 868 N N . ASP A 1 109 ? -16.219 -6.766 13.758 1 96 109 ASP A N 1
ATOM 869 C CA . ASP A 1 109 ? -16.859 -6.363 15.008 1 96 109 ASP A CA 1
ATOM 870 C C . ASP A 1 109 ? -16.031 -5.301 15.727 1 96 109 ASP A C 1
ATOM 872 O O . ASP A 1 109 ? -16.578 -4.422 16.391 1 96 109 ASP A O 1
ATOM 876 N N . LYS A 1 110 ? -14.766 -5.379 15.578 1 96.5 110 LYS A N 1
ATOM 877 C CA . LYS A 1 110 ? -13.852 -4.398 16.156 1 96.5 110 LYS A CA 1
ATOM 878 C C . LYS A 1 110 ? -12.602 -4.227 15.297 1 96.5 110 LYS A C 1
ATOM 880 O O . LYS A 1 110 ? -12.094 -5.199 14.734 1 96.5 110 LYS A O 1
ATOM 885 N N . ALA A 1 111 ? -12.242 -3.027 15.281 1 96.06 111 ALA A N 1
ATOM 886 C CA . ALA A 1 111 ? -10.969 -2.797 14.602 1 96.06 111 ALA A CA 1
ATOM 887 C C . ALA A 1 111 ? -9.82 -3.434 15.375 1 96.06 111 ALA A C 1
ATOM 889 O O . ALA A 1 111 ? -9.734 -3.311 16.594 1 96.06 111 ALA A O 1
ATOM 890 N N . VAL A 1 112 ? -8.922 -4.141 14.664 1 97.69 112 VAL A N 1
ATOM 891 C CA . VAL A 1 112 ? -7.801 -4.812 15.312 1 97.69 112 VAL A CA 1
ATOM 892 C C . VAL A 1 112 ? -6.547 -3.955 15.203 1 97.69 112 VAL A C 1
ATOM 894 O O . VAL A 1 112 ? -5.551 -4.207 15.891 1 97.69 112 VAL A O 1
ATOM 897 N N . ASP A 1 113 ? -6.531 -2.963 14.359 1 96.06 113 ASP A N 1
ATOM 898 C CA . ASP A 1 113 ? -5.441 -2.025 14.102 1 96.06 113 ASP A CA 1
ATOM 899 C C . ASP A 1 113 ? -5.949 -0.779 13.383 1 96.06 113 ASP A C 1
ATOM 901 O O . ASP A 1 113 ? -7.152 -0.617 13.18 1 96.06 113 ASP A O 1
ATOM 905 N N . ALA A 1 114 ? -5.078 0.109 13.094 1 95.06 114 ALA A N 1
ATOM 906 C CA . ALA A 1 114 ? -5.391 1.301 12.312 1 95.06 114 ALA A CA 1
ATOM 907 C C . ALA A 1 114 ? -4.164 1.789 11.539 1 95.06 114 ALA A C 1
ATOM 909 O O . ALA A 1 114 ? -3.029 1.532 11.945 1 95.06 114 ALA A O 1
ATOM 910 N N . LYS A 1 115 ? -4.41 2.416 10.492 1 95.06 115 LYS A N 1
ATOM 911 C CA . LYS A 1 115 ? -3.357 3.01 9.672 1 95.06 115 LYS A CA 1
ATOM 912 C C . LYS A 1 115 ? -3.668 4.469 9.352 1 95.06 115 LYS A C 1
ATOM 914 O O . LYS A 1 115 ? -4.812 4.816 9.047 1 95.06 115 LYS A O 1
ATOM 919 N N . GLN A 1 116 ? -2.629 5.219 9.352 1 91.88 116 GLN A N 1
ATOM 920 C CA . GLN A 1 116 ? -2.791 6.613 8.953 1 91.88 116 GLN A CA 1
ATOM 921 C C . GLN A 1 116 ? -2.537 6.789 7.461 1 91.88 116 GLN A C 1
ATOM 923 O O . GLN A 1 116 ? -1.542 6.289 6.93 1 91.88 116 GLN A O 1
ATOM 928 N N . LEU A 1 117 ? -3.43 7.469 6.789 1 94.12 117 LEU A N 1
ATOM 929 C CA . LEU A 1 117 ? -3.301 7.77 5.367 1 94.12 117 LEU A CA 1
ATOM 930 C C . LEU A 1 117 ? -3.533 9.25 5.102 1 94.12 117 LEU A C 1
ATOM 932 O O . LEU A 1 117 ? -4.305 9.906 5.812 1 94.12 117 LEU A O 1
ATOM 936 N N . PRO A 1 118 ? -2.875 9.758 4.133 1 89.19 118 PRO A N 1
ATOM 937 C CA . PRO A 1 118 ? -3.1 11.164 3.795 1 89.19 118 PRO A CA 1
ATOM 938 C C . PRO A 1 118 ? -4.496 11.422 3.234 1 89.19 118 PRO A C 1
ATOM 940 O O . PRO A 1 118 ? -5.051 10.57 2.537 1 89.19 118 PRO A O 1
ATOM 943 N N . ILE A 1 119 ? -4.988 12.523 3.6 1 86.56 119 ILE A N 1
ATOM 944 C CA . ILE A 1 119 ? -6.211 13.023 2.984 1 86.56 119 ILE A CA 1
ATOM 945 C C . ILE A 1 119 ? -5.863 14.008 1.87 1 86.56 119 ILE A C 1
ATOM 947 O O . ILE A 1 119 ? -5.133 14.977 2.094 1 86.56 119 ILE A O 1
ATOM 951 N N . ILE A 1 120 ? -6.305 13.703 0.703 1 81.56 120 ILE A N 1
ATOM 952 C CA . ILE A 1 120 ? -6.129 14.578 -0.451 1 81.56 120 ILE A CA 1
ATOM 953 C C . ILE A 1 120 ? -7.492 14.945 -1.036 1 81.56 120 ILE A C 1
ATOM 955 O O . ILE A 1 120 ? -8.227 14.07 -1.505 1 81.56 120 ILE A O 1
ATOM 959 N N . GLN A 1 121 ? -7.852 16.156 -0.985 1 80.5 121 GLN A N 1
ATOM 960 C CA . GLN A 1 121 ? -9.141 16.625 -1.495 1 80.5 121 GLN A CA 1
ATOM 961 C C . GLN A 1 121 ? -10.289 15.852 -0.858 1 80.5 121 GLN A C 1
ATOM 963 O O . GLN A 1 121 ? -11.164 15.336 -1.561 1 80.5 121 GLN A O 1
ATOM 968 N N . ASN A 1 122 ? -10.203 15.672 0.456 1 81.75 122 ASN A N 1
ATOM 969 C CA . ASN A 1 122 ? -11.227 15.008 1.251 1 81.75 122 ASN A CA 1
ATOM 970 C C . ASN A 1 122 ? -11.367 13.539 0.861 1 81.75 122 ASN A C 1
ATOM 972 O O . ASN A 1 122 ? -12.438 12.945 1.04 1 81.75 122 ASN A O 1
ATOM 976 N N . LYS A 1 123 ? -10.359 13.055 0.228 1 91 123 LYS A N 1
ATOM 977 C CA . LYS A 1 123 ? -10.344 11.656 -0.194 1 91 123 LYS A CA 1
ATOM 978 C C . LYS A 1 123 ? -9.125 10.922 0.368 1 91 123 LYS A C 1
ATOM 980 O O . LYS A 1 123 ? -8.109 11.547 0.677 1 91 123 LYS A O 1
ATOM 985 N N . VAL A 1 124 ? -9.289 9.734 0.604 1 94.12 124 VAL A N 1
ATOM 986 C CA . VAL A 1 124 ? -8.203 8.82 0.939 1 94.12 124 VAL A CA 1
ATOM 987 C C . VAL A 1 124 ? -8.055 7.773 -0.164 1 94.12 124 VAL A C 1
ATOM 989 O O . VAL A 1 124 ? -8.984 7.023 -0.45 1 94.12 124 VAL A O 1
ATOM 992 N N . GLU A 1 125 ? -6.93 7.789 -0.73 1 95.44 125 GLU A N 1
ATOM 993 C CA . GLU A 1 125 ? -6.66 6.871 -1.832 1 95.44 125 GLU A CA 1
ATOM 994 C C . GLU A 1 125 ? -7.723 6.992 -2.924 1 95.44 125 GLU A C 1
ATOM 996 O O . GLU A 1 125 ? -8.156 5.984 -3.484 1 95.44 125 GLU A O 1
ATOM 1001 N N . GLY A 1 126 ? -8.195 8.164 -3.086 1 93.88 126 GLY A N 1
ATOM 1002 C CA . GLY A 1 126 ? -9.102 8.453 -4.184 1 93.88 126 GLY A CA 1
ATOM 1003 C C . GLY A 1 126 ? -10.56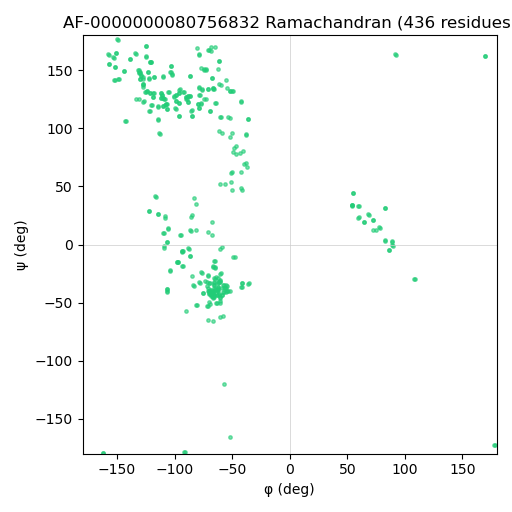2 8.211 -3.836 1 93.88 126 GLY A C 1
ATOM 1004 O O . GLY A 1 126 ? -11.445 8.43 -4.664 1 93.88 126 GLY A O 1
ATOM 1005 N N . PHE A 1 127 ? -10.859 7.836 -2.633 1 96.56 127 PHE A N 1
ATOM 1006 C CA . PHE A 1 127 ? -12.219 7.543 -2.191 1 96.56 127 PHE A CA 1
ATOM 1007 C C . PHE A 1 127 ? -12.609 8.445 -1.023 1 96.56 127 PHE A C 1
ATOM 1009 O O . PHE A 1 127 ? -11.742 8.961 -0.313 1 96.56 127 PHE A O 1
ATOM 1016 N N . PRO A 1 128 ? -13.977 8.625 -0.836 1 94.5 128 PRO A N 1
ATOM 1017 C CA . PRO A 1 128 ? -14.383 9.406 0.337 1 94.5 128 PRO A CA 1
ATOM 1018 C C . PRO A 1 128 ? -13.75 8.891 1.63 1 94.5 128 PRO A C 1
ATOM 1020 O O . PRO A 1 128 ? -13.727 7.684 1.872 1 94.5 128 PRO A O 1
ATOM 1023 N N . LYS A 1 129 ? -13.219 9.758 2.395 1 90 129 LYS A N 1
ATOM 1024 C CA . LYS A 1 129 ? -12.344 9.414 3.512 1 90 129 LYS A CA 1
ATOM 1025 C C . LYS A 1 129 ? -13.07 8.539 4.527 1 90 129 LYS A C 1
ATOM 1027 O O . LYS A 1 129 ? -12.445 7.746 5.23 1 90 129 LYS A O 1
ATOM 1032 N N . ASP A 1 130 ? -14.367 8.602 4.613 1 92.69 130 ASP A N 1
ATOM 1033 C CA . ASP A 1 130 ? -15.117 7.84 5.605 1 92.69 130 ASP A CA 1
ATOM 1034 C C . ASP A 1 130 ? -15.609 6.516 5.027 1 92.69 130 ASP A C 1
ATOM 1036 O O . ASP A 1 130 ? -16.328 5.77 5.691 1 92.69 130 ASP A O 1
ATOM 1040 N N . LYS A 1 131 ? -15.148 6.195 3.795 1 97.75 131 LYS A N 1
ATOM 1041 C CA . LYS A 1 131 ? -15.648 5 3.123 1 97.75 131 LYS A CA 1
ATOM 1042 C C . LYS A 1 131 ? -14.5 4.047 2.777 1 97.75 131 LYS A C 1
ATOM 1044 O O . LYS A 1 131 ? -14.578 3.32 1.784 1 97.75 131 LYS A O 1
ATOM 1049 N N . VAL A 1 132 ? -13.461 4.098 3.574 1 98.44 132 VAL A N 1
ATOM 1050 C CA . VAL A 1 132 ? -12.352 3.186 3.336 1 98.44 132 VAL A CA 1
ATOM 1051 C C . VAL A 1 132 ? -11.992 2.455 4.629 1 98.44 132 VAL A C 1
ATOM 1053 O O . VAL A 1 132 ? -12.094 3.021 5.719 1 98.44 132 VAL A O 1
ATOM 1056 N N . PHE A 1 133 ? -11.609 1.303 4.539 1 98.56 133 PHE A N 1
ATOM 1057 C CA . PHE A 1 133 ? -11.055 0.525 5.641 1 98.56 133 PHE A CA 1
ATOM 1058 C C . PHE A 1 133 ? -10.07 -0.522 5.129 1 98.56 133 PHE A C 1
ATOM 1060 O O . PHE A 1 133 ? -10.008 -0.783 3.926 1 98.56 133 PHE A O 1
ATOM 1067 N N . TYR A 1 134 ? -9.297 -1.061 6.031 1 98.88 134 TYR A N 1
ATOM 1068 C CA . TYR A 1 134 ? -8.406 -2.168 5.703 1 98.88 134 TYR A CA 1
ATOM 1069 C C . TYR A 1 134 ? -8.977 -3.492 6.188 1 98.88 134 TYR A C 1
ATOM 1071 O O . TYR A 1 134 ? -9.664 -3.541 7.215 1 98.88 134 TYR A O 1
ATOM 1079 N N . LEU A 1 135 ? -8.711 -4.477 5.465 1 98.94 135 LEU A N 1
ATOM 1080 C CA . LEU A 1 135 ? -9.141 -5.836 5.758 1 98.94 135 LEU A CA 1
ATOM 1081 C C . LEU A 1 135 ? -7.957 -6.801 5.746 1 98.94 135 LEU A C 1
ATOM 1083 O O . LEU A 1 135 ? -7.199 -6.848 4.773 1 98.94 135 LEU A O 1
ATOM 1087 N N . ILE A 1 136 ? -7.746 -7.496 6.832 1 98.94 136 ILE A N 1
ATOM 1088 C CA . ILE A 1 136 ? -6.777 -8.586 6.832 1 98.94 136 ILE A CA 1
ATOM 1089 C C . ILE A 1 136 ? -7.398 -9.828 6.199 1 98.94 136 ILE A C 1
ATOM 1091 O O . ILE A 1 136 ? -8.414 -10.328 6.676 1 98.94 136 ILE A O 1
ATOM 1095 N N . ILE A 1 137 ? -6.785 -10.297 5.145 1 98.94 137 ILE A N 1
ATOM 1096 C CA . ILE A 1 137 ? -7.285 -11.484 4.461 1 98.94 137 ILE A CA 1
ATOM 1097 C C . ILE A 1 137 ? -7.137 -12.703 5.371 1 98.94 137 ILE A C 1
ATOM 1099 O O . ILE A 1 137 ? -6.066 -12.93 5.945 1 98.94 137 ILE A O 1
ATOM 1103 N N . GLU A 1 138 ? -8.18 -13.477 5.426 1 98.81 138 GLU A N 1
ATOM 1104 C CA . GLU A 1 138 ? -8.172 -14.5 6.461 1 98.81 138 GLU A CA 1
ATOM 1105 C C . GLU A 1 138 ? -8.008 -15.891 5.859 1 98.81 138 GLU A C 1
ATOM 1107 O O . GLU A 1 138 ? -7.945 -16.891 6.586 1 98.81 138 GLU A O 1
ATOM 1112 N N . ASP A 1 139 ? -7.953 -16.062 4.559 1 98.62 139 ASP A N 1
ATOM 1113 C CA . ASP A 1 139 ? -7.84 -17.359 3.912 1 98.62 139 ASP A CA 1
ATOM 1114 C C . ASP A 1 139 ? -7.074 -17.25 2.594 1 98.62 139 ASP A C 1
ATOM 1116 O O . ASP A 1 139 ? -6.68 -16.156 2.182 1 98.62 139 ASP A O 1
ATOM 1120 N N . ASP A 1 140 ? -6.859 -18.453 1.967 1 98.44 140 ASP A N 1
ATOM 1121 C CA . ASP A 1 140 ? -6.113 -18.484 0.714 1 98.44 140 ASP A CA 1
ATOM 1122 C C . ASP A 1 140 ? -7.035 -18.797 -0.466 1 98.44 140 ASP A C 1
ATOM 1124 O O . ASP A 1 140 ? -6.586 -19.297 -1.498 1 98.44 140 ASP A O 1
ATOM 1128 N N . ASP A 1 141 ? -8.297 -18.5 -0.288 1 98.12 141 ASP A N 1
ATOM 1129 C CA . ASP A 1 141 ? -9.297 -18.859 -1.292 1 98.12 141 ASP A CA 1
ATOM 1130 C C . ASP A 1 141 ? -9.062 -18.109 -2.596 1 98.12 141 ASP A C 1
ATOM 1132 O O . ASP A 1 141 ? -9.531 -18.531 -3.656 1 98.12 141 ASP A O 1
ATOM 1136 N N . MET A 1 142 ? -8.352 -17.047 -2.482 1 98.62 142 MET A N 1
ATOM 1137 C CA . MET A 1 142 ? -8.188 -16.172 -3.637 1 98.62 142 MET A CA 1
ATOM 1138 C C . MET A 1 142 ? -6.738 -16.156 -4.109 1 98.62 142 MET A C 1
ATOM 1140 O O . MET A 1 142 ? -6.305 -15.203 -4.766 1 98.62 142 MET A O 1
ATOM 1144 N N . SER A 1 143 ? -6.004 -17.203 -3.863 1 98.25 143 SER A N 1
ATOM 1145 C CA . SER A 1 143 ? -4.582 -17.281 -4.18 1 98.25 143 SER A CA 1
ATOM 1146 C C . SER A 1 143 ? -4.336 -17.125 -5.676 1 98.25 143 SER A C 1
ATOM 1148 O O . SER A 1 143 ? -3.322 -16.562 -6.09 1 98.25 143 SER A O 1
ATOM 1150 N N . GLY A 1 144 ? -5.262 -17.594 -6.461 1 97.12 144 GLY A N 1
ATOM 1151 C CA . GLY A 1 144 ? -5.148 -17.422 -7.902 1 97.12 144 GLY A CA 1
ATOM 1152 C C . GLY A 1 144 ? -5.219 -15.977 -8.344 1 97.12 144 GLY A C 1
ATOM 1153 O O . GLY A 1 144 ? -4.883 -15.648 -9.484 1 97.12 144 GLY A O 1
ATOM 1154 N N . PHE A 1 145 ? -5.645 -15.117 -7.5 1 97.5 145 PHE A N 1
ATOM 1155 C CA . PHE A 1 145 ? -5.707 -13.68 -7.754 1 97.5 145 PHE A CA 1
ATOM 1156 C C . PHE A 1 145 ? -4.602 -12.953 -7 1 97.5 145 PHE A C 1
ATOM 1158 O O . PHE A 1 145 ? -4.68 -11.734 -6.801 1 97.5 145 PHE A O 1
ATOM 1165 N N . ARG A 1 146 ? -3.65 -13.656 -6.508 1 97.88 146 ARG A N 1
ATOM 1166 C CA . ARG A 1 146 ? -2.48 -13.172 -5.781 1 97.88 146 ARG A CA 1
ATOM 1167 C C . ARG A 1 146 ? -2.877 -12.586 -4.43 1 97.88 146 ARG A C 1
ATOM 1169 O O . ARG A 1 146 ? -2.238 -11.648 -3.939 1 97.88 146 ARG A O 1
ATOM 1176 N N . ILE A 1 147 ? -3.967 -13.031 -3.898 1 98.81 147 ILE A N 1
ATOM 1177 C CA . ILE A 1 147 ? -4.441 -12.648 -2.576 1 98.81 147 ILE A CA 1
ATOM 1178 C C . ILE A 1 147 ? -4.328 -13.828 -1.618 1 98.81 147 ILE A C 1
ATOM 1180 O O . ILE A 1 147 ? -4.953 -14.867 -1.827 1 98.81 147 ILE A O 1
ATOM 1184 N N . LEU A 1 148 ? -3.533 -13.672 -0.541 1 98.69 148 LEU A N 1
ATOM 1185 C CA . LEU A 1 148 ? -3.295 -14.766 0.397 1 98.69 148 LEU A CA 1
ATOM 1186 C C . LEU A 1 148 ? -3.639 -14.344 1.821 1 98.69 148 LEU A C 1
ATOM 1188 O O . LEU A 1 148 ? -3.742 -13.148 2.111 1 98.69 148 LEU A O 1
ATOM 1192 N N . LYS A 1 149 ? -3.799 -15.367 2.637 1 98.75 149 LYS A N 1
ATOM 1193 C CA . LYS A 1 149 ? -3.998 -15.141 4.062 1 98.75 149 LYS A CA 1
ATOM 1194 C C . LYS A 1 149 ? -2.939 -14.195 4.621 1 98.75 149 LYS A C 1
ATOM 1196 O O . LYS A 1 149 ? -1.761 -14.297 4.277 1 98.75 149 LYS A O 1
ATOM 1201 N N . ASP A 1 150 ? -3.379 -13.18 5.395 1 98.62 150 ASP A N 1
ATOM 1202 C CA . ASP A 1 150 ? -2.584 -12.227 6.164 1 98.62 150 ASP A CA 1
ATOM 1203 C C . ASP A 1 150 ? -2.158 -11.039 5.305 1 98.62 150 ASP A C 1
ATOM 1205 O O . ASP A 1 150 ? -1.543 -10.094 5.801 1 98.62 150 ASP A O 1
ATOM 1209 N N . ASP A 1 151 ? -2.486 -11.117 4 1 98.88 151 ASP A N 1
ATOM 1210 C CA . ASP A 1 151 ? -2.355 -9.891 3.227 1 98.88 151 ASP A CA 1
ATOM 1211 C C . ASP A 1 151 ? -3.273 -8.797 3.768 1 98.88 151 ASP A C 1
ATOM 1213 O O . ASP A 1 151 ? -4.227 -9.086 4.496 1 98.88 151 ASP A O 1
ATOM 1217 N N . LEU A 1 152 ? -2.91 -7.586 3.455 1 98.94 152 LEU A N 1
ATOM 1218 C CA . LEU A 1 152 ? -3.734 -6.445 3.84 1 98.94 152 LEU A CA 1
ATOM 1219 C C . LEU A 1 152 ? -4.418 -5.832 2.621 1 98.94 152 LEU A C 1
ATOM 1221 O O . LEU A 1 152 ? -3.752 -5.488 1.641 1 98.94 152 LEU A O 1
ATOM 1225 N N . ALA A 1 153 ? -5.695 -5.707 2.664 1 98.94 153 ALA A N 1
ATOM 1226 C CA . ALA A 1 153 ? -6.457 -5.145 1.552 1 98.94 153 ALA A CA 1
ATOM 1227 C C . ALA A 1 153 ? -7.035 -3.781 1.918 1 98.94 153 ALA A C 1
ATOM 1229 O O . ALA A 1 153 ? -7.633 -3.619 2.984 1 98.94 153 ALA A O 1
ATOM 1230 N N . LEU A 1 154 ? -6.809 -2.775 1.083 1 98.88 154 LEU A N 1
ATOM 1231 C CA . LEU A 1 154 ? -7.59 -1.545 1.146 1 98.88 154 LEU A CA 1
ATOM 1232 C C . LEU A 1 154 ? -8.953 -1.732 0.484 1 98.88 154 LEU A C 1
ATOM 1234 O O . LEU A 1 154 ? -9.031 -2.17 -0.666 1 98.88 154 LEU A O 1
ATOM 1238 N N . VAL A 1 155 ? -9.969 -1.354 1.224 1 98.94 155 VAL A N 1
ATOM 1239 C CA . VAL A 1 155 ? -11.328 -1.63 0.767 1 98.94 155 VAL A CA 1
ATOM 1240 C C . VAL A 1 155 ? -12.125 -0.33 0.699 1 98.94 155 VAL A C 1
ATOM 1242 O O . VAL A 1 155 ? -12.078 0.485 1.624 1 98.94 155 VAL A O 1
ATOM 1245 N N . TYR A 1 156 ? -12.781 -0.127 -0.357 1 98.75 156 TYR A N 1
ATOM 1246 C CA . TYR A 1 156 ? -13.797 0.915 -0.48 1 98.75 156 TYR A CA 1
ATOM 1247 C C . TYR A 1 156 ? -15.148 0.421 0.017 1 98.75 156 TYR A C 1
ATOM 1249 O O . TYR A 1 156 ? -15.719 -0.52 -0.542 1 98.75 156 TYR A O 1
ATOM 1257 N N . LYS A 1 157 ? -15.648 0.996 1.065 1 98.5 157 LYS A N 1
ATOM 1258 C CA . LYS A 1 157 ? -16.922 0.608 1.656 1 98.5 157 LYS A CA 1
ATOM 1259 C C . LYS A 1 157 ? -18.094 0.983 0.744 1 98.5 157 LYS A C 1
ATOM 1261 O O . LYS A 1 157 ? -18.328 2.164 0.491 1 98.5 157 LYS A O 1
ATOM 1266 N N . THR A 1 158 ? -18.781 0.014 0.247 1 98.06 158 THR A N 1
ATOM 1267 C CA . THR A 1 158 ? -19.922 0.203 -0.631 1 98.06 158 THR A CA 1
ATOM 1268 C C . THR A 1 158 ? -20.844 -1.016 -0.592 1 98.06 158 THR A C 1
ATOM 1270 O O . THR A 1 158 ? -20.406 -2.117 -0.253 1 98.06 158 THR A O 1
ATOM 1273 N N . HIS A 1 159 ? -22.094 -0.81 -0.907 1 97.75 159 HIS A N 1
ATOM 1274 C CA . HIS A 1 159 ? -23.062 -1.907 -1.008 1 97.75 159 HIS A CA 1
ATOM 1275 C C . HIS A 1 159 ? -23.406 -2.201 -2.463 1 97.75 159 HIS A C 1
ATOM 1277 O O . HIS A 1 159 ? -24.188 -3.115 -2.746 1 97.75 159 HIS A O 1
ATOM 1283 N N . ASP A 1 160 ? -22.734 -1.439 -3.314 1 96.5 160 ASP A N 1
ATOM 1284 C CA . ASP A 1 160 ? -23.047 -1.558 -4.734 1 96.5 160 ASP A CA 1
ATOM 1285 C C . ASP A 1 160 ? -21.984 -2.373 -5.469 1 96.5 160 ASP A C 1
ATOM 1287 O O . ASP A 1 160 ? -20.859 -2.504 -4.988 1 96.5 160 ASP A O 1
ATOM 1291 N N . ILE A 1 161 ? -22.453 -2.947 -6.508 1 96.94 161 ILE A N 1
ATOM 1292 C CA . ILE A 1 161 ? -21.562 -3.574 -7.473 1 96.94 161 ILE A CA 1
ATOM 1293 C C . ILE A 1 161 ? -21.594 -2.807 -8.789 1 96.94 161 ILE A C 1
ATOM 1295 O O . ILE A 1 161 ? -22.5 -3.014 -9.609 1 96.94 161 ILE A O 1
ATOM 1299 N N . ASP A 1 162 ? -20.688 -1.938 -8.953 1 92.62 162 ASP A N 1
ATOM 1300 C CA . ASP A 1 162 ? -20.719 -1.056 -10.117 1 92.62 162 ASP A CA 1
ATOM 1301 C C . ASP A 1 162 ? -19.906 -1.638 -11.273 1 92.62 162 ASP A C 1
ATOM 1303 O O . ASP A 1 162 ? -20.062 -1.215 -12.422 1 92.62 162 ASP A O 1
ATOM 1307 N N . LYS A 1 163 ? -19.078 -2.516 -11.047 1 96.81 163 LYS A N 1
ATOM 1308 C CA . LYS A 1 163 ? -18.266 -3.201 -12.047 1 96.81 163 LYS A CA 1
ATOM 1309 C C . LYS A 1 163 ? -17.781 -4.551 -11.531 1 96.81 163 LYS A C 1
ATOM 1311 O O . LYS A 1 163 ? -17.812 -4.809 -10.32 1 96.81 163 LYS A O 1
ATOM 1316 N N . ASP A 1 164 ? -17.328 -5.348 -12.516 1 98.56 164 ASP A N 1
ATOM 1317 C CA . ASP A 1 164 ? -16.672 -6.586 -12.125 1 98.56 164 ASP A CA 1
ATOM 1318 C C . ASP A 1 164 ? -15.422 -6.297 -11.289 1 98.56 164 ASP A C 1
ATOM 1320 O O . ASP A 1 164 ? -14.672 -5.359 -11.586 1 98.56 164 ASP A O 1
ATOM 1324 N N . GLY A 1 165 ? -15.258 -7.086 -10.25 1 98.69 165 GLY A N 1
ATOM 1325 C CA . GLY A 1 165 ? -14.117 -6.867 -9.383 1 98.69 165 GLY A CA 1
ATOM 1326 C C . GLY A 1 165 ? -14.086 -7.805 -8.188 1 98.69 165 GLY A C 1
ATOM 1327 O O . GLY A 1 165 ? -14.797 -8.812 -8.164 1 98.69 165 GLY A O 1
ATOM 1328 N N . ILE A 1 166 ? -13.18 -7.559 -7.305 1 98.94 166 ILE A N 1
ATOM 1329 C CA . ILE A 1 166 ? -13.031 -8.359 -6.094 1 98.94 166 ILE A CA 1
ATOM 1330 C C . ILE A 1 166 ? -13.711 -7.648 -4.922 1 98.94 166 ILE A C 1
ATOM 1332 O O . ILE A 1 166 ? -13.461 -6.469 -4.672 1 98.94 166 ILE A O 1
ATOM 1336 N N . TYR A 1 167 ? -14.547 -8.344 -4.238 1 98.94 167 TYR A N 1
ATOM 1337 C CA . TYR A 1 167 ? -15.383 -7.754 -3.193 1 98.94 167 TYR A CA 1
ATOM 1338 C C . TYR A 1 167 ? -15.305 -8.57 -1.91 1 98.94 167 TYR A C 1
ATOM 1340 O O . TYR A 1 167 ? -15.055 -9.781 -1.949 1 98.94 167 TYR A O 1
ATOM 1348 N N . PHE A 1 168 ? -15.422 -7.906 -0.824 1 98.94 168 PHE A N 1
ATOM 1349 C CA . PHE A 1 168 ? -15.742 -8.492 0.474 1 98.94 168 PHE A CA 1
ATOM 1350 C C . PHE A 1 168 ? -17.25 -8.57 0.677 1 98.94 168 PHE A C 1
ATOM 1352 O O . PHE A 1 168 ? -17.938 -7.555 0.593 1 98.94 168 PHE A O 1
ATOM 1359 N N . VAL A 1 169 ? -17.781 -9.781 0.931 1 98.88 169 VAL A N 1
ATOM 1360 C CA . VAL A 1 169 ? -19.219 -9.961 0.907 1 98.88 169 VAL A CA 1
ATOM 1361 C C . VAL A 1 169 ? -19.656 -10.859 2.062 1 98.88 169 VAL A C 1
ATOM 1363 O O . VAL A 1 169 ? -18.812 -11.547 2.662 1 98.88 169 VAL A O 1
ATOM 1366 N N . ASP A 1 170 ? -20.859 -10.758 2.379 1 98.56 170 ASP A N 1
ATOM 1367 C CA . ASP A 1 170 ? -21.562 -11.68 3.254 1 98.56 170 ASP A CA 1
ATOM 1368 C C . ASP A 1 170 ? -22.656 -12.43 2.492 1 98.56 170 ASP A C 1
ATOM 1370 O O . ASP A 1 170 ? -23.656 -11.836 2.076 1 98.56 170 ASP A O 1
ATOM 1374 N N . TYR A 1 171 ? -22.391 -13.703 2.26 1 96.88 171 TYR A N 1
ATOM 1375 C CA . TYR A 1 171 ? -23.344 -14.57 1.577 1 96.88 171 TYR A CA 1
ATOM 1376 C C . TYR A 1 171 ? -23.734 -15.75 2.461 1 96.88 171 TYR A C 1
ATOM 1378 O O . TYR A 1 171 ? -22.891 -16.562 2.838 1 96.88 171 TYR A O 1
ATOM 1386 N N . LYS A 1 172 ? -25.031 -15.812 2.74 1 93.88 172 LYS A N 1
ATOM 1387 C CA . LYS A 1 172 ? -25.594 -16.859 3.594 1 93.88 172 LYS A CA 1
ATOM 1388 C C . LYS A 1 172 ? -24.875 -16.922 4.938 1 93.88 172 LYS A C 1
ATOM 1390 O O . LYS A 1 172 ? -24.516 -18 5.41 1 93.88 172 LYS A O 1
ATOM 1395 N N . GLY A 1 173 ? -24.453 -15.75 5.418 1 95.38 173 GLY A N 1
ATOM 1396 C CA . GLY A 1 173 ? -23.875 -15.625 6.746 1 95.38 173 GLY A CA 1
ATOM 1397 C C . GLY A 1 173 ? -22.375 -15.844 6.766 1 95.38 173 GLY A C 1
ATOM 1398 O O . GLY A 1 173 ? -21.75 -15.789 7.824 1 95.38 173 GLY A O 1
ATOM 1399 N N . LYS A 1 174 ? -21.844 -16.109 5.625 1 97.38 174 LYS A N 1
ATOM 1400 C CA . LYS A 1 174 ? -20.406 -16.312 5.539 1 97.38 174 LYS A CA 1
ATOM 1401 C C . LYS A 1 174 ? -19.734 -15.125 4.844 1 97.38 174 LYS A C 1
ATOM 1403 O O . LYS A 1 174 ? -20.062 -14.797 3.705 1 97.38 174 LYS A O 1
ATOM 1408 N N . ARG A 1 175 ? -18.828 -14.484 5.562 1 98.75 175 ARG A N 1
ATOM 1409 C CA . ARG A 1 175 ? -18.078 -13.375 4.988 1 98.75 175 ARG A CA 1
ATOM 1410 C C . ARG A 1 175 ? -16.812 -13.883 4.285 1 98.75 175 ARG A C 1
ATOM 1412 O O . ARG A 1 175 ? -16.031 -14.641 4.863 1 98.75 175 ARG A O 1
ATOM 1419 N N . THR A 1 176 ? -16.625 -13.484 3.039 1 98.62 176 THR A N 1
ATOM 1420 C CA . THR A 1 176 ? -15.508 -13.961 2.217 1 98.62 176 THR A CA 1
ATOM 1421 C C . THR A 1 176 ? -15.141 -12.922 1.164 1 98.62 176 THR A C 1
ATOM 1423 O O . THR A 1 176 ? -15.906 -11.992 0.905 1 98.62 176 THR A O 1
ATOM 1426 N N . VAL A 1 177 ? -13.969 -13.062 0.673 1 98.94 177 VAL A N 1
ATOM 1427 C CA . VAL A 1 177 ? -13.539 -12.289 -0.487 1 98.94 177 VAL A CA 1
ATOM 1428 C C . VAL A 1 177 ? -13.734 -13.109 -1.759 1 98.94 177 VAL A C 1
ATOM 1430 O O . VAL A 1 177 ? -13.352 -14.281 -1.814 1 98.94 177 VAL A O 1
ATOM 1433 N N . ARG A 1 178 ? -14.383 -12.477 -2.756 1 98.88 178 ARG A N 1
ATOM 1434 C CA . ARG A 1 178 ? -14.672 -13.148 -4.02 1 98.88 178 ARG A CA 1
ATOM 1435 C C . ARG A 1 178 ? -14.562 -12.172 -5.191 1 98.88 178 ARG A C 1
ATOM 1437 O O . ARG A 1 178 ? -14.781 -10.969 -5.027 1 98.88 178 ARG A O 1
ATOM 1444 N N . GLN A 1 179 ? -14.195 -12.734 -6.27 1 98.88 179 GLN A N 1
ATOM 1445 C CA . GLN A 1 179 ? -14.453 -12 -7.5 1 98.88 179 GLN A CA 1
ATOM 1446 C C . GLN A 1 179 ? -15.93 -12.078 -7.891 1 98.88 179 GLN A C 1
ATOM 1448 O O . GLN A 1 179 ? -16.531 -13.148 -7.84 1 98.88 179 GLN A O 1
ATOM 1453 N N . ILE A 1 180 ? -16.484 -10.938 -8.227 1 98.81 180 ILE A N 1
ATOM 1454 C CA . ILE A 1 180 ? -17.891 -10.898 -8.617 1 98.81 180 ILE A CA 1
ATOM 1455 C C . ILE A 1 180 ? -18.016 -10.406 -10.055 1 98.81 180 ILE A C 1
ATOM 1457 O O . ILE A 1 180 ? -17.406 -9.406 -10.438 1 98.81 180 ILE A O 1
ATOM 1461 N N . LYS A 1 181 ? -18.734 -11.102 -10.805 1 98.44 181 LYS A N 1
ATOM 1462 C CA . LYS A 1 181 ? -19.078 -10.734 -12.18 1 98.44 181 LYS A CA 1
ATOM 1463 C C . LYS A 1 181 ? -20.578 -10.633 -12.352 1 98.44 181 LYS A C 1
ATOM 1465 O O . LYS A 1 181 ? -21.328 -11.516 -11.922 1 98.44 181 LYS A O 1
ATOM 1470 N N . ASP A 1 182 ? -20.938 -9.539 -12.922 1 97.81 182 ASP A N 1
ATOM 1471 C CA . ASP A 1 182 ? -22.344 -9.391 -13.281 1 97.81 182 ASP A CA 1
ATOM 1472 C C . ASP A 1 182 ? -22.672 -10.148 -14.562 1 97.81 182 ASP A C 1
ATOM 1474 O O . ASP A 1 182 ? -22.156 -9.812 -15.633 1 97.81 182 ASP A O 1
ATOM 1478 N N . ILE A 1 183 ? -23.547 -11.141 -14.484 1 97.38 183 ILE A N 1
ATOM 1479 C CA . ILE A 1 183 ? -23.797 -11.969 -15.664 1 97.38 183 ILE A CA 1
ATOM 1480 C C . ILE A 1 183 ? -25.203 -11.672 -16.203 1 97.38 183 ILE A C 1
ATOM 1482 O O . ILE A 1 183 ? -25.719 -12.43 -17.031 1 97.38 183 ILE A O 1
ATOM 1486 N N . GLY A 1 184 ? -25.828 -10.672 -15.703 1 95.62 184 GLY A N 1
ATOM 1487 C CA . GLY A 1 184 ? -27.109 -10.227 -16.219 1 95.62 184 GLY A CA 1
ATOM 1488 C C . GLY A 1 184 ? -28.297 -10.852 -15.523 1 95.62 184 GLY A C 1
ATOM 1489 O O . GLY A 1 184 ? -28.141 -11.836 -14.789 1 95.62 184 GLY A O 1
ATOM 1490 N N . ASN A 1 185 ? -29.5 -10.188 -15.727 1 95.31 185 ASN A N 1
ATOM 1491 C CA . ASN A 1 185 ? -30.781 -10.68 -15.227 1 95.31 185 ASN A CA 1
ATOM 1492 C C . ASN A 1 185 ? -30.781 -10.812 -13.711 1 95.31 185 ASN A C 1
ATOM 1494 O O . ASN A 1 185 ? -31.312 -11.781 -13.164 1 95.31 185 ASN A O 1
ATOM 1498 N N . GLY A 1 186 ? -30.062 -9.945 -13.023 1 95.31 186 GLY A N 1
ATOM 1499 C CA . GLY A 1 186 ? -30.031 -9.914 -11.57 1 95.31 186 GLY A CA 1
ATOM 1500 C C . GLY A 1 186 ? -29.156 -11.008 -10.969 1 95.31 186 GLY A C 1
ATOM 1501 O O . GLY A 1 186 ? -29.203 -11.242 -9.758 1 95.31 186 GLY A O 1
ATOM 1502 N N . LYS A 1 187 ? -28.344 -11.562 -11.891 1 98 187 LYS A N 1
ATOM 1503 C CA . LYS A 1 187 ? -27.516 -12.664 -11.414 1 98 187 LYS A CA 1
ATOM 1504 C C . LYS A 1 187 ? -26.047 -12.266 -11.359 1 98 187 LYS A C 1
ATOM 1506 O O . LYS A 1 187 ? -25.594 -11.461 -12.18 1 98 187 LYS A O 1
ATOM 1511 N N . LEU A 1 188 ? -25.406 -12.805 -10.367 1 98.44 188 LEU A N 1
ATOM 1512 C CA . LEU A 1 188 ? -23.984 -12.594 -10.156 1 98.44 188 LEU A CA 1
ATOM 1513 C C . LEU A 1 188 ? -23.234 -13.922 -10.141 1 98.44 188 LEU A C 1
ATOM 1515 O O . LEU A 1 188 ? -23.781 -14.945 -9.719 1 98.44 188 LEU A O 1
ATOM 1519 N N . LEU A 1 189 ? -22.078 -13.898 -10.68 1 98.69 189 LEU A N 1
ATOM 1520 C CA . LEU A 1 189 ? -21.141 -15.016 -10.547 1 98.69 189 LEU A CA 1
ATOM 1521 C C . LEU A 1 189 ? -20.109 -14.727 -9.469 1 98.69 189 LEU A C 1
ATOM 1523 O O . LEU A 1 189 ? -19.391 -13.727 -9.539 1 98.69 189 LEU A O 1
ATOM 1527 N N . LEU A 1 190 ? -20.094 -15.523 -8.422 1 98.56 190 LEU A N 1
ATOM 1528 C CA . LEU A 1 190 ? -19.062 -15.484 -7.402 1 98.56 190 LEU A CA 1
ATOM 1529 C C . LEU A 1 190 ? -17.906 -16.422 -7.758 1 98.56 190 LEU A C 1
ATOM 1531 O O . LEU A 1 190 ? -18.141 -17.625 -7.98 1 98.56 190 LEU A O 1
ATOM 1535 N N . VAL A 1 191 ? -16.734 -15.859 -7.75 1 98.56 191 VAL A N 1
ATOM 1536 C CA . VAL A 1 191 ? -15.609 -16.641 -8.234 1 98.56 191 VAL A CA 1
ATOM 1537 C C . VAL A 1 191 ? -14.508 -16.672 -7.18 1 98.56 191 VAL A C 1
ATOM 1539 O O . VAL A 1 191 ? -14.188 -15.656 -6.57 1 98.56 191 VAL A O 1
ATOM 1542 N N . SER A 1 192 ? -13.977 -17.797 -6.855 1 98.31 192 SER A N 1
ATOM 1543 C CA . SER A 1 192 ? -12.758 -18 -6.082 1 98.31 192 SER A CA 1
ATOM 1544 C C . SER A 1 192 ? -11.828 -19 -6.77 1 98.31 192 SER A C 1
ATOM 1546 O O . SER A 1 192 ? -12.273 -19.812 -7.578 1 98.31 192 SER A O 1
ATOM 1548 N N . ASN A 1 193 ? -10.594 -18.812 -6.555 1 97 193 ASN A N 1
ATOM 1549 C CA . ASN A 1 193 ? -9.586 -19.688 -7.133 1 97 193 ASN A CA 1
ATOM 1550 C C . ASN A 1 193 ? -8.422 -19.938 -6.168 1 97 193 ASN A C 1
ATOM 1552 O O . ASN A 1 193 ? -7.598 -19.047 -5.953 1 97 193 ASN A O 1
ATOM 1556 N N . SER A 1 194 ? -8.297 -21.094 -5.555 1 94.94 194 SER A N 1
ATOM 1557 C CA . SER A 1 194 ? -7.199 -21.516 -4.691 1 94.94 194 SER A CA 1
ATOM 1558 C C . SER A 1 194 ? -6.453 -22.703 -5.297 1 94.94 194 SER A C 1
ATOM 1560 O O . SER A 1 194 ? -6.102 -23.656 -4.586 1 94.94 194 SER A O 1
ATOM 1562 N N . GLY A 1 195 ? -6.25 -22.672 -6.57 1 91.94 195 GLY A N 1
ATOM 1563 C CA . GLY A 1 195 ? -5.719 -23.797 -7.316 1 91.94 195 GLY A CA 1
ATOM 1564 C C . GLY A 1 195 ? -6.754 -24.469 -8.203 1 91.94 195 GLY A C 1
ATOM 1565 O O . GLY A 1 195 ? -6.418 -25.016 -9.258 1 91.94 195 GLY A O 1
ATOM 1566 N N . ARG A 1 196 ? -7.949 -24.375 -7.742 1 94.69 196 ARG A N 1
ATOM 1567 C CA . ARG A 1 196 ? -9.117 -24.812 -8.5 1 94.69 196 ARG A CA 1
ATOM 1568 C C . ARG A 1 196 ? -10.164 -23.703 -8.578 1 94.69 196 ARG A C 1
ATOM 1570 O O . ARG A 1 196 ? -10.5 -23.094 -7.566 1 94.69 196 ARG A O 1
ATOM 1577 N N . LEU A 1 197 ? -10.68 -23.609 -9.734 1 97.12 197 LEU A N 1
ATOM 1578 C CA . LEU A 1 197 ? -11.711 -22.594 -9.961 1 97.12 197 LEU A CA 1
ATOM 1579 C C . LEU A 1 197 ? -13.047 -23.047 -9.383 1 97.12 197 LEU A C 1
ATOM 1581 O O . LEU A 1 197 ? -13.531 -24.141 -9.695 1 97.12 197 LEU A O 1
ATOM 1585 N N . ILE A 1 198 ? -13.602 -22.297 -8.492 1 97.62 198 ILE A N 1
ATOM 1586 C CA . ILE A 1 198 ? -14.922 -22.531 -7.906 1 97.62 198 ILE A CA 1
ATOM 1587 C C . ILE A 1 198 ? -15.844 -21.359 -8.211 1 97.62 198 ILE A C 1
ATOM 1589 O O . ILE A 1 198 ? -15.469 -20.203 -8.016 1 97.62 198 ILE A O 1
ATOM 1593 N N . THR A 1 199 ? -16.969 -21.641 -8.75 1 98.06 199 THR A N 1
ATOM 1594 C CA . THR A 1 199 ? -17.938 -20.594 -9.102 1 98.06 199 THR A CA 1
ATOM 1595 C C . THR A 1 199 ? -19.312 -20.906 -8.516 1 98.06 199 THR A C 1
ATOM 1597 O O . THR A 1 199 ? -19.672 -22.078 -8.359 1 98.06 199 THR A O 1
ATOM 1600 N N . ASP A 1 200 ? -20 -19.906 -8.109 1 97.5 200 ASP A N 1
ATOM 1601 C CA . ASP A 1 200 ? -21.375 -19.969 -7.648 1 97.5 200 ASP A CA 1
ATOM 1602 C C . ASP A 1 200 ? -22.219 -18.859 -8.289 1 97.5 200 ASP A C 1
ATOM 1604 O O . ASP A 1 200 ? -21.844 -17.688 -8.266 1 97.5 200 ASP A O 1
ATOM 1608 N N . THR A 1 201 ? -23.297 -19.281 -8.922 1 98.31 201 THR A N 1
ATOM 1609 C CA . THR A 1 201 ? -24.234 -18.297 -9.453 1 98.31 201 THR A CA 1
ATOM 1610 C C . THR A 1 201 ? -25.297 -17.953 -8.422 1 98.31 201 THR A C 1
ATOM 1612 O O . THR A 1 201 ? -25.984 -18.844 -7.902 1 98.31 201 THR A O 1
ATOM 1615 N N . ILE A 1 202 ? -25.406 -16.641 -8.156 1 97.94 202 ILE A N 1
ATOM 1616 C CA . ILE A 1 202 ? -26.359 -16.219 -7.129 1 97.94 202 ILE A CA 1
ATOM 1617 C C . ILE A 1 202 ? -27.172 -15.031 -7.637 1 97.94 202 ILE A C 1
ATOM 1619 O O . ILE A 1 202 ? -26.812 -14.414 -8.641 1 97.94 202 ILE A O 1
ATOM 1623 N N . TYR A 1 203 ? -28.266 -14.781 -6.922 1 97.62 203 TYR A N 1
ATOM 1624 C CA . TYR A 1 203 ? -29.016 -13.555 -7.195 1 97.62 203 TYR A CA 1
ATOM 1625 C C . TYR A 1 203 ? -28.453 -12.383 -6.395 1 97.62 203 TYR A C 1
ATOM 1627 O O . TYR A 1 203 ? -28.062 -12.547 -5.234 1 97.62 203 TYR A O 1
ATOM 1635 N N . ARG A 1 204 ? -28.484 -11.242 -6.988 1 97.38 204 ARG A N 1
ATOM 1636 C CA . ARG A 1 204 ? -27.969 -10.031 -6.359 1 97.38 204 ARG A CA 1
ATOM 1637 C C . ARG A 1 204 ? -28.656 -9.781 -5.016 1 97.38 204 ARG A C 1
ATOM 1639 O O . ARG A 1 204 ? -28 -9.328 -4.066 1 97.38 204 ARG A O 1
ATOM 1646 N N . LYS A 1 205 ? -29.922 -10.07 -4.938 1 95.56 205 LYS A N 1
ATOM 1647 C CA . LYS A 1 205 ? -30.719 -9.789 -3.744 1 95.56 205 LYS A CA 1
ATOM 1648 C C . LYS A 1 205 ? -30.266 -10.641 -2.562 1 95.56 205 LYS A C 1
ATOM 1650 O O . LYS A 1 205 ? -30.531 -10.297 -1.407 1 95.56 205 LYS A O 1
ATOM 1655 N N . ASP A 1 206 ? -29.547 -11.727 -2.838 1 97.12 206 ASP A N 1
ATOM 1656 C CA . ASP A 1 206 ? -29.141 -12.664 -1.796 1 97.12 206 ASP A CA 1
ATOM 1657 C C . ASP A 1 206 ? -27.75 -12.328 -1.259 1 97.12 206 ASP A C 1
ATOM 1659 O O . ASP A 1 206 ? -27.281 -12.953 -0.302 1 97.12 206 ASP A O 1
ATOM 1663 N N . LEU A 1 207 ? -27.109 -11.367 -1.851 1 98.25 207 LEU A N 1
ATOM 1664 C CA . LEU A 1 207 ? -25.719 -11.047 -1.521 1 98.25 207 LEU A CA 1
ATOM 1665 C C . LEU A 1 207 ? -25.625 -9.711 -0.791 1 98.25 207 LEU A C 1
ATOM 1667 O O . LEU A 1 207 ? -26.188 -8.711 -1.245 1 98.25 207 LEU A O 1
ATOM 1671 N N . ASN A 1 208 ? -25 -9.711 0.35 1 98.44 208 ASN A N 1
ATOM 1672 C CA . ASN A 1 208 ? -24.656 -8.469 1.035 1 98.44 208 ASN A CA 1
ATOM 1673 C C . ASN A 1 208 ? -23.219 -8.039 0.744 1 98.44 208 ASN A C 1
ATOM 1675 O O . ASN A 1 208 ? -22.266 -8.695 1.187 1 98.44 208 ASN A O 1
ATOM 1679 N N . VAL A 1 209 ? -23.062 -6.988 0.015 1 98.75 209 VAL A N 1
ATOM 1680 C CA . VAL A 1 209 ? -21.734 -6.469 -0.337 1 98.75 209 VAL A CA 1
ATOM 1681 C C . VAL A 1 209 ? -21.234 -5.535 0.764 1 98.75 209 VAL A C 1
ATOM 1683 O O . VAL A 1 209 ? -21.938 -4.59 1.147 1 98.75 209 VAL A O 1
ATOM 1686 N N . LEU A 1 210 ? -20.031 -5.812 1.216 1 98.81 210 LEU A N 1
ATOM 1687 C CA . LEU A 1 210 ? -19.469 -5.031 2.316 1 98.81 210 LEU A CA 1
ATOM 1688 C C . LEU A 1 210 ? -18.438 -4.043 1.809 1 98.81 210 LEU A C 1
ATOM 1690 O O . LEU A 1 210 ? -18.141 -3.047 2.477 1 98.81 210 LEU A O 1
ATOM 1694 N N . GLY A 1 211 ? -17.859 -4.289 0.668 1 98.88 211 GLY A N 1
ATOM 1695 C CA . GLY A 1 211 ? -16.922 -3.361 0.054 1 98.88 211 GLY A CA 1
ATOM 1696 C C . GLY A 1 211 ? -16.188 -3.955 -1.134 1 98.88 211 GLY A C 1
ATOM 1697 O O . GLY A 1 211 ? -16.219 -5.172 -1.339 1 98.88 211 GLY A O 1
ATOM 1698 N N . ARG A 1 212 ? -15.625 -3.084 -1.924 1 98.94 212 ARG A N 1
ATOM 1699 C CA . ARG A 1 212 ? -14.789 -3.48 -3.047 1 98.94 212 ARG A CA 1
ATOM 1700 C C . ARG A 1 212 ? -13.305 -3.357 -2.695 1 98.94 212 ARG A C 1
ATOM 1702 O O . ARG A 1 212 ? -12.867 -2.318 -2.199 1 98.94 212 ARG A O 1
ATOM 1709 N N . LEU A 1 213 ? -12.602 -4.434 -2.916 1 98.94 213 LEU A N 1
ATOM 1710 C CA . LEU A 1 213 ? -11.156 -4.348 -2.695 1 98.94 213 LEU A CA 1
ATOM 1711 C C . LEU A 1 213 ? -10.492 -3.504 -3.777 1 98.94 213 LEU A C 1
ATOM 1713 O 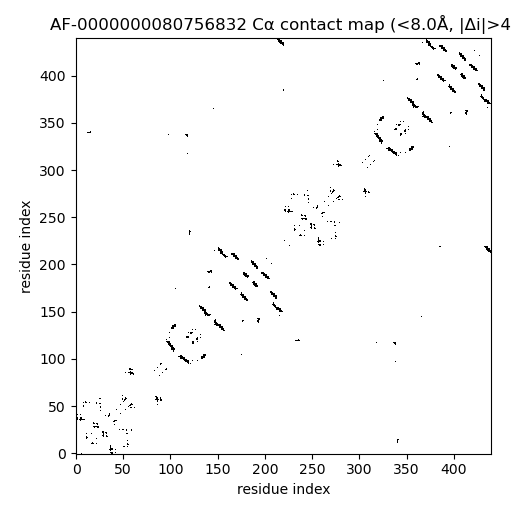O . LEU A 1 213 ? -10.742 -3.705 -4.969 1 98.94 213 LEU A O 1
ATOM 1717 N N . ILE A 1 214 ? -9.602 -2.59 -3.332 1 98.69 214 ILE A N 1
ATOM 1718 C CA . ILE A 1 214 ? -8.961 -1.646 -4.242 1 98.69 214 ILE A CA 1
ATOM 1719 C C . ILE A 1 214 ? -7.504 -2.051 -4.465 1 98.69 214 ILE A C 1
ATOM 1721 O O . ILE A 1 214 ? -6.988 -1.939 -5.578 1 98.69 214 ILE A O 1
ATOM 1725 N N . ARG A 1 215 ? -6.863 -2.479 -3.383 1 98.69 215 ARG A N 1
ATOM 1726 C CA . ARG A 1 215 ? -5.434 -2.77 -3.434 1 98.69 215 ARG A CA 1
ATOM 1727 C C . ARG A 1 215 ? -5.051 -3.826 -2.4 1 98.69 215 ARG A C 1
ATOM 1729 O O . ARG A 1 215 ? -5.621 -3.865 -1.308 1 98.69 215 ARG A O 1
ATOM 1736 N N . ILE A 1 216 ? -4.152 -4.684 -2.793 1 98.94 216 ILE A N 1
ATOM 1737 C CA . ILE A 1 216 ? -3.58 -5.66 -1.874 1 98.94 216 ILE A CA 1
ATOM 1738 C C . ILE A 1 216 ? -2.152 -5.254 -1.511 1 98.94 216 ILE A C 1
ATOM 1740 O O . ILE A 1 216 ? -1.379 -4.844 -2.379 1 98.94 216 ILE A O 1
ATOM 1744 N N . GLU A 1 217 ? -1.861 -5.25 -0.298 1 98.88 217 GLU A N 1
ATOM 1745 C CA . GLU A 1 217 ? -0.508 -5.031 0.203 1 98.88 217 GLU A CA 1
ATOM 1746 C C . GLU A 1 217 ? 0.099 -6.328 0.731 1 98.88 217 GLU A C 1
ATOM 1748 O O . GLU A 1 217 ? -0.462 -6.965 1.626 1 98.88 217 GLU A O 1
ATOM 1753 N N . ILE A 1 218 ? 1.158 -6.68 0.167 1 98.88 218 ILE A N 1
ATOM 1754 C CA . ILE A 1 218 ? 1.909 -7.871 0.551 1 98.88 218 ILE A CA 1
ATOM 1755 C C . ILE A 1 218 ? 3.184 -7.461 1.285 1 98.88 218 ILE A C 1
ATOM 1757 O O . ILE A 1 218 ? 4.039 -6.77 0.723 1 98.88 218 ILE A O 1
ATOM 1761 N N . MET A 1 219 ? 3.305 -7.832 2.525 1 97.94 219 MET A N 1
ATOM 1762 C CA . MET A 1 219 ? 4.539 -7.562 3.26 1 97.94 219 MET A CA 1
ATOM 1763 C C . MET A 1 219 ? 5.621 -8.57 2.891 1 97.94 219 MET A C 1
ATOM 1765 O O . MET A 1 219 ? 5.355 -9.773 2.812 1 97.94 219 MET A O 1
ATOM 1769 N N . LEU A 1 220 ? 6.828 -8.016 2.662 1 97.44 220 LEU A N 1
ATOM 1770 C CA . LEU A 1 220 ? 7.91 -8.883 2.205 1 97.44 220 LEU A CA 1
ATOM 1771 C C . LEU A 1 220 ? 8.891 -9.164 3.334 1 97.44 220 LEU A C 1
ATOM 1773 O O . LEU A 1 220 ? 9.039 -8.352 4.25 1 97.44 220 LEU A O 1
ATOM 1777 N N . MET B 1 1 ? -7.715 38.75 -15.375 1 43.91 1 MET B N 1
ATOM 1778 C CA . MET B 1 1 ? -7.773 37.75 -14.312 1 43.91 1 MET B CA 1
ATOM 1779 C C . MET B 1 1 ? -6.508 37.781 -13.461 1 43.91 1 MET B C 1
ATOM 1781 O O . MET B 1 1 ? -5.398 37.75 -13.992 1 43.91 1 MET B O 1
ATOM 1785 N N . ASN B 1 2 ? -6.555 38.406 -12.242 1 59.34 2 ASN B N 1
ATOM 1786 C CA . ASN B 1 2 ? -5.348 38.688 -11.477 1 59.34 2 ASN B CA 1
ATOM 1787 C C . ASN B 1 2 ? -4.598 37.406 -11.125 1 59.34 2 ASN B C 1
ATOM 1789 O O . ASN B 1 2 ? -5.215 36.406 -10.758 1 59.34 2 ASN B O 1
ATOM 1793 N N . ARG B 1 3 ? -3.518 37.375 -11.805 1 70.12 3 ARG B N 1
ATOM 1794 C CA . ARG B 1 3 ? -2.623 36.219 -11.695 1 70.12 3 ARG B CA 1
ATOM 1795 C C . ARG B 1 3 ? -2.496 35.75 -10.25 1 70.12 3 ARG B C 1
ATOM 1797 O O . ARG B 1 3 ? -2.488 34.562 -9.977 1 70.12 3 ARG B O 1
ATOM 1804 N N . LEU B 1 4 ? -2.559 36.625 -9.43 1 73.88 4 LEU B N 1
ATOM 1805 C CA . LEU B 1 4 ? -2.373 36.312 -8.016 1 73.88 4 LEU B CA 1
ATOM 1806 C C . LEU B 1 4 ? -3.605 35.625 -7.449 1 73.88 4 LEU B C 1
ATOM 1808 O O . LEU B 1 4 ? -3.486 34.656 -6.703 1 73.88 4 LEU B O 1
ATOM 1812 N N . GLY B 1 5 ? -4.734 36.156 -7.859 1 75.75 5 GLY B N 1
ATOM 1813 C CA . GLY B 1 5 ? -5.977 35.531 -7.414 1 75.75 5 GLY B CA 1
ATOM 1814 C C . GLY B 1 5 ? -6.129 34.125 -7.891 1 75.75 5 GLY B C 1
ATOM 1815 O O . GLY B 1 5 ? -6.539 33.25 -7.125 1 75.75 5 GLY B O 1
ATOM 1816 N N . ALA B 1 6 ? -5.715 33.906 -9.078 1 77.38 6 ALA B N 1
ATOM 1817 C CA . ALA B 1 6 ? -5.773 32.562 -9.656 1 77.38 6 ALA B CA 1
ATOM 1818 C C . ALA B 1 6 ? -4.828 31.625 -8.938 1 77.38 6 ALA B C 1
ATOM 1820 O O . ALA B 1 6 ? -5.172 30.453 -8.703 1 77.38 6 ALA B O 1
ATOM 1821 N N . GLU B 1 7 ? -3.752 32.094 -8.633 1 75.19 7 GLU B N 1
ATOM 1822 C CA . GLU B 1 7 ? -2.762 31.297 -7.914 1 75.19 7 GLU B CA 1
ATOM 1823 C C . GLU B 1 7 ? -3.246 30.953 -6.512 1 75.19 7 GLU B C 1
ATOM 1825 O O . GLU B 1 7 ? -3.021 29.844 -6.031 1 75.19 7 GLU B O 1
ATOM 1830 N N . ILE B 1 8 ? -3.947 31.812 -5.887 1 74.94 8 ILE B N 1
ATOM 1831 C CA . ILE B 1 8 ? -4.523 31.594 -4.566 1 74.94 8 ILE B CA 1
ATOM 1832 C C . ILE B 1 8 ? -5.578 30.5 -4.641 1 74.94 8 ILE B C 1
ATOM 1834 O O . ILE B 1 8 ? -5.598 29.594 -3.803 1 74.94 8 ILE B O 1
ATOM 1838 N N . GLY B 1 9 ? -6.316 30.672 -5.691 1 76.5 9 GLY B N 1
ATOM 1839 C CA . GLY B 1 9 ? -7.309 29.625 -5.91 1 76.5 9 GLY B CA 1
ATOM 1840 C C . GLY B 1 9 ? -6.695 28.266 -6.16 1 76.5 9 GLY B C 1
ATOM 1841 O O . GLY B 1 9 ? -7.16 27.25 -5.617 1 76.5 9 GLY B O 1
ATOM 1842 N N . ARG B 1 10 ? -5.742 28.234 -6.914 1 74 10 ARG B N 1
ATOM 1843 C CA . ARG B 1 10 ? -5.031 27 -7.215 1 74 10 ARG B CA 1
ATOM 1844 C C . ARG B 1 10 ? -4.438 26.391 -5.949 1 74 10 ARG B C 1
ATOM 1846 O O . ARG B 1 10 ? -4.617 25.203 -5.684 1 74 10 ARG B O 1
ATOM 1853 N N . LEU B 1 11 ? -3.838 27.156 -5.168 1 68.69 11 LEU B N 1
ATOM 1854 C CA . LEU B 1 11 ? -3.195 26.688 -3.943 1 68.69 11 LEU B CA 1
ATOM 1855 C C . LEU B 1 11 ? -4.234 26.234 -2.922 1 68.69 11 LEU B C 1
ATOM 1857 O O . LEU B 1 11 ? -4.051 25.219 -2.256 1 68.69 11 LEU B O 1
ATOM 1861 N N . ARG B 1 12 ? -5.281 27.031 -2.844 1 74.06 12 ARG B N 1
ATOM 1862 C CA . ARG B 1 12 ? -6.387 26.672 -1.967 1 74.06 12 ARG B CA 1
ATOM 1863 C C . ARG B 1 12 ? -6.945 25.297 -2.328 1 74.06 12 ARG B C 1
ATOM 1865 O O . ARG B 1 12 ? -7.168 24.453 -1.451 1 74.06 12 ARG B O 1
ATOM 1872 N N . LYS B 1 13 ? -7.047 25.062 -3.662 1 72.19 13 LYS B N 1
ATOM 1873 C CA . LYS B 1 13 ? -7.574 23.781 -4.156 1 72.19 13 LYS B CA 1
ATOM 1874 C C . LYS B 1 13 ? -6.578 22.656 -3.926 1 72.19 13 LYS B C 1
ATOM 1876 O O . LYS B 1 13 ? -6.969 21.547 -3.57 1 72.19 13 LYS B O 1
ATOM 1881 N N . GLU B 1 14 ? -5.41 23 -4.062 1 64.12 14 GLU B N 1
ATOM 1882 C CA . GLU B 1 14 ? -4.352 22.031 -3.822 1 64.12 14 GLU B CA 1
ATOM 1883 C C . GLU B 1 14 ? -4.312 21.609 -2.355 1 64.12 14 GLU B C 1
ATOM 1885 O O . GLU B 1 14 ? -4.016 20.453 -2.043 1 64.12 14 GLU B O 1
ATOM 1890 N N . LEU B 1 15 ? -4.762 22.609 -1.55 1 60.84 15 LEU B N 1
ATOM 1891 C CA . LEU B 1 15 ? -4.777 22.391 -0.107 1 60.84 15 LEU B CA 1
ATOM 1892 C C . LEU B 1 15 ? -6.078 21.719 0.326 1 60.84 15 LEU B C 1
ATOM 1894 O O . LEU B 1 15 ? -6.238 21.359 1.496 1 60.84 15 LEU B O 1
ATOM 1898 N N . GLY B 1 16 ? -6.941 21.672 -0.599 1 59.72 16 GLY B N 1
ATOM 1899 C CA . GLY B 1 16 ? -8.227 21.031 -0.361 1 59.72 16 GLY B CA 1
ATOM 1900 C C . GLY B 1 16 ? -9.133 21.844 0.55 1 59.72 16 GLY B C 1
ATOM 1901 O O . GLY B 1 16 ? -9.969 21.281 1.261 1 59.72 16 GLY B O 1
ATOM 1902 N N . ILE B 1 17 ? -8.875 23.094 0.641 1 66.25 17 ILE B N 1
ATOM 1903 C CA . ILE B 1 17 ? -9.711 23.891 1.529 1 66.25 17 ILE B CA 1
ATOM 1904 C C . ILE B 1 17 ? -10.711 24.719 0.706 1 66.25 17 ILE B C 1
ATOM 1906 O O . ILE B 1 17 ? -10.438 25.062 -0.446 1 66.25 17 ILE B O 1
ATOM 1910 N N . THR B 1 18 ? -11.906 24.938 1.341 1 74.38 18 THR B N 1
ATOM 1911 C CA . THR B 1 18 ? -12.953 25.734 0.708 1 74.38 18 THR B CA 1
ATOM 1912 C C . THR B 1 18 ? -12.656 27.219 0.831 1 74.38 18 THR B C 1
ATOM 1914 O O . THR B 1 18 ? -11.766 27.625 1.589 1 74.38 18 THR B O 1
ATOM 1917 N N . GLN B 1 19 ? -13.344 27.922 0.023 1 80.38 19 GLN B N 1
ATOM 1918 C CA . GLN B 1 19 ? -13.203 29.375 0.104 1 80.38 19 GLN B CA 1
ATOM 1919 C C . GLN B 1 19 ? -13.609 29.891 1.481 1 80.38 19 GLN B C 1
ATOM 1921 O O . GLN B 1 19 ? -12.992 30.812 2.018 1 80.38 19 GLN B O 1
ATOM 1926 N N . LYS B 1 20 ? -14.508 29.219 2.07 1 75.75 20 LYS B N 1
ATOM 1927 C CA . LYS B 1 20 ? -14.953 29.562 3.42 1 75.75 20 LYS B CA 1
ATOM 1928 C C . LYS B 1 20 ? -13.859 29.266 4.445 1 75.75 20 LYS B C 1
ATOM 1930 O O . LYS B 1 20 ? -13.602 30.078 5.336 1 75.75 20 LYS B O 1
ATOM 1935 N N . GLN B 1 21 ? -13.227 28.172 4.293 1 69.75 21 GLN B N 1
ATOM 1936 C CA . GLN B 1 21 ? -12.141 27.781 5.184 1 69.75 21 GLN B CA 1
ATOM 1937 C C . GLN B 1 21 ? -10.938 28.703 5.035 1 69.75 21 GLN B C 1
ATOM 1939 O O . GLN B 1 21 ? -10.312 29.094 6.027 1 69.75 21 GLN B O 1
ATOM 1944 N N . LEU B 1 22 ? -10.625 29.031 3.869 1 77.12 22 LEU B N 1
ATOM 1945 C CA . LEU B 1 22 ? -9.539 29.969 3.633 1 77.12 22 LEU B CA 1
ATOM 1946 C C . LEU B 1 22 ? -9.852 31.328 4.246 1 77.12 22 LEU B C 1
ATOM 1948 O O . LEU B 1 22 ? -8.977 31.969 4.836 1 77.12 22 LEU B O 1
ATOM 1952 N N . ALA B 1 23 ? -11.047 31.75 4.145 1 78.94 23 ALA B N 1
ATOM 1953 C CA . ALA B 1 23 ? -11.492 33.031 4.707 1 78.94 23 ALA B CA 1
ATOM 1954 C C . ALA B 1 23 ? -11.258 33.062 6.215 1 78.94 23 ALA B C 1
ATOM 1956 O O . ALA B 1 23 ? -10.75 34.062 6.742 1 78.94 23 ALA B O 1
ATOM 1957 N N . LYS B 1 24 ? -11.586 32 6.781 1 68.94 24 LYS B N 1
ATOM 1958 C CA . LYS B 1 24 ? -11.406 31.891 8.227 1 68.94 24 LYS B CA 1
ATOM 1959 C C . LYS B 1 24 ? -9.922 31.938 8.594 1 68.94 24 LYS B C 1
ATOM 1961 O O . LYS B 1 24 ? -9.539 32.594 9.57 1 68.94 24 LYS B O 1
ATOM 1966 N N . LEU B 1 25 ? -9.164 31.312 7.77 1 67.12 25 LEU B N 1
ATOM 1967 C CA . LEU B 1 25 ? -7.73 31.219 8.023 1 67.12 25 LEU B CA 1
ATOM 1968 C C . LEU B 1 25 ? -7.055 32.562 7.871 1 67.12 25 LEU B C 1
ATOM 1970 O O . LEU B 1 25 ? -6.141 32.906 8.625 1 67.12 25 LEU B O 1
ATOM 1974 N N . VAL B 1 26 ? -7.562 33.312 6.992 1 73.31 26 VAL B N 1
ATOM 1975 C CA . VAL B 1 26 ? -6.945 34.594 6.668 1 73.31 26 VAL B CA 1
ATOM 1976 C C . VAL B 1 26 ? -7.641 35.719 7.434 1 73.31 26 VAL B C 1
ATOM 1978 O O . VAL B 1 26 ? -7.086 36.812 7.598 1 73.31 26 VAL B O 1
ATOM 1981 N N . GLY B 1 27 ? -8.828 35.438 7.988 1 68.31 27 GLY B N 1
ATOM 1982 C CA . GLY B 1 27 ? -9.57 36.406 8.766 1 68.31 27 GLY B CA 1
ATOM 1983 C C . GLY B 1 27 ? -10.383 37.344 7.906 1 68.31 27 GLY B C 1
ATOM 1984 O O . GLY B 1 27 ? -10.461 38.562 8.203 1 68.31 27 GLY B O 1
ATOM 1985 N N . VAL B 1 28 ? -10.789 36.875 6.879 1 78.88 28 VAL B N 1
ATOM 1986 C CA . VAL B 1 28 ? -11.625 37.688 6.016 1 78.88 28 VAL B CA 1
ATOM 1987 C C . VAL B 1 28 ? -12.945 36.969 5.738 1 78.88 28 VAL B C 1
ATOM 1989 O O . VAL B 1 28 ? -13.141 35.844 6.176 1 78.88 28 VAL B O 1
ATOM 1992 N N . SER B 1 29 ? -13.867 37.656 5.121 1 78.62 29 SER B N 1
ATOM 1993 C CA . SER B 1 29 ? -15.133 37.031 4.758 1 78.62 29 SER B CA 1
ATOM 1994 C C . SER B 1 29 ? -14.977 36.094 3.564 1 78.62 29 SER B C 1
ATOM 1996 O O . SER B 1 29 ? -14.078 36.281 2.74 1 78.62 29 SER B O 1
ATOM 1998 N N . GLU B 1 30 ? -15.828 35.125 3.566 1 84.69 30 GLU B N 1
ATOM 1999 C CA . GLU B 1 30 ? -15.852 34.219 2.416 1 84.69 30 GLU B CA 1
ATOM 2000 C C . GLU B 1 30 ? -16.047 35 1.116 1 84.69 30 GLU B C 1
ATOM 2002 O O . GLU B 1 30 ? -15.43 34.688 0.102 1 84.69 30 GLU B O 1
ATOM 2007 N N . GLY B 1 31 ? -16.859 35.938 1.13 1 81.38 31 GLY B N 1
ATOM 2008 C CA . GLY B 1 31 ? -17.078 36.781 -0.033 1 81.38 31 GLY B CA 1
ATOM 2009 C C . GLY B 1 31 ? -15.82 37.469 -0.519 1 81.38 31 GLY B C 1
ATOM 2010 O O . GLY B 1 31 ? -15.602 37.594 -1.726 1 81.38 31 GLY B O 1
ATOM 2011 N N . PHE B 1 32 ? -14.898 37.875 0.426 1 81.5 32 PHE B N 1
ATOM 2012 C CA . PHE B 1 32 ? -13.625 38.5 0.084 1 81.5 32 PHE B CA 1
ATOM 2013 C C . PHE B 1 32 ? -12.734 37.531 -0.675 1 81.5 32 PHE B C 1
ATOM 2015 O O . PHE B 1 32 ? -12.117 37.875 -1.677 1 81.5 32 PHE B O 1
ATOM 2022 N N . ILE B 1 33 ? -12.75 36.25 -0.26 1 85.44 33 ILE B N 1
ATOM 2023 C CA . ILE B 1 33 ? -11.945 35.219 -0.915 1 85.44 33 ILE B CA 1
ATOM 2024 C C . ILE B 1 33 ? -12.461 34.969 -2.33 1 85.44 33 ILE B C 1
ATOM 2026 O O . ILE B 1 33 ? -11.68 34.875 -3.279 1 85.44 33 ILE B O 1
ATOM 2030 N N . ILE B 1 34 ? -13.773 34.938 -2.465 1 84.06 34 ILE B N 1
ATOM 2031 C CA . ILE B 1 34 ? -14.414 34.75 -3.762 1 84.06 34 ILE B CA 1
ATOM 2032 C C . ILE B 1 34 ? -14.039 35.875 -4.695 1 84.06 34 ILE B C 1
ATOM 2034 O O . ILE B 1 34 ? -13.656 35.656 -5.848 1 84.06 34 ILE B O 1
ATOM 2038 N N . ASP B 1 35 ? -14.055 37.062 -4.203 1 85.19 35 ASP B N 1
ATOM 2039 C CA . ASP B 1 35 ? -13.75 38.219 -5 1 85.19 35 ASP B CA 1
ATOM 2040 C C . ASP B 1 35 ? -12.273 38.25 -5.402 1 85.19 35 ASP B C 1
ATOM 2042 O O . ASP B 1 35 ? -11.938 38.625 -6.527 1 85.19 35 ASP B O 1
ATOM 2046 N N . VAL B 1 36 ? -11.359 37.875 -4.543 1 83.38 36 VAL B N 1
ATOM 2047 C CA . VAL B 1 36 ? -9.922 37.906 -4.797 1 83.38 36 VAL B CA 1
ATOM 2048 C C . VAL B 1 36 ? -9.578 36.844 -5.855 1 83.38 36 VAL B C 1
ATOM 2050 O O . VAL B 1 36 ? -8.859 37.156 -6.812 1 83.38 36 VAL B O 1
ATOM 2053 N N . GLU B 1 37 ? -10.211 35.656 -5.633 1 85.94 37 GLU B N 1
ATOM 2054 C CA . GLU B 1 37 ? -9.883 34.594 -6.551 1 85.94 37 GLU B CA 1
ATOM 2055 C C . GLU B 1 37 ? -10.469 34.844 -7.938 1 85.94 37 GLU B C 1
ATOM 2057 O O . GLU B 1 37 ? -9.938 34.344 -8.938 1 85.94 37 GLU B O 1
ATOM 2062 N N . SER B 1 38 ? -11.547 35.594 -7.996 1 81.31 38 SER B N 1
ATOM 2063 C CA . SER B 1 38 ? -12.18 35.906 -9.266 1 81.31 38 SER B CA 1
ATOM 2064 C C . SER B 1 38 ? -11.578 37.156 -9.891 1 81.31 38 SER B C 1
ATOM 2066 O O . SER B 1 38 ? -11.945 37.531 -11.008 1 81.31 38 SER B O 1
ATOM 2068 N N . GLY B 1 39 ? -10.625 37.781 -9.148 1 77 39 GLY B N 1
ATOM 2069 C CA . GLY B 1 39 ? -9.977 38.969 -9.68 1 77 39 GLY B CA 1
ATOM 2070 C C . GLY B 1 39 ? -10.766 40.219 -9.461 1 77 39 GLY B C 1
ATOM 2071 O O . GLY B 1 39 ? -10.406 41.281 -9.977 1 77 39 GLY B O 1
ATOM 2072 N N . ARG B 1 40 ? -11.867 40.25 -8.812 1 81 40 ARG B N 1
ATOM 2073 C CA . ARG B 1 40 ? -12.711 41.406 -8.578 1 81 40 ARG B CA 1
ATOM 2074 C C . ARG B 1 40 ? -12.125 42.312 -7.492 1 81 40 ARG B C 1
ATOM 2076 O O . ARG B 1 40 ? -12.492 43.469 -7.379 1 81 40 ARG B O 1
ATOM 2083 N N . ARG B 1 41 ? -11.305 41.781 -6.59 1 80.62 41 ARG B N 1
ATOM 2084 C CA . ARG B 1 41 ? -10.609 42.531 -5.547 1 80.62 41 ARG B CA 1
ATOM 2085 C C . ARG B 1 41 ? -9.117 42.25 -5.566 1 80.62 41 ARG B C 1
ATOM 2087 O O . ARG B 1 41 ? -8.703 41.125 -5.797 1 80.62 41 ARG B O 1
ATOM 2094 N N . ILE B 1 42 ? -8.305 43.312 -5.418 1 74.56 42 ILE B N 1
ATOM 2095 C CA . ILE B 1 42 ? -6.852 43.188 -5.367 1 74.56 42 ILE B CA 1
ATOM 2096 C C . ILE B 1 42 ? -6.387 43.125 -3.914 1 74.56 42 ILE B C 1
ATOM 2098 O O . ILE B 1 42 ? -6.922 43.844 -3.062 1 74.56 42 ILE B O 1
ATOM 2102 N N . LEU B 1 43 ? -5.508 42.188 -3.635 1 73.75 43 LEU B N 1
ATOM 2103 C CA . LEU B 1 43 ? -4.957 42 -2.295 1 73.75 43 LEU B CA 1
ATOM 2104 C C . LEU B 1 43 ? -3.951 43.094 -1.969 1 73.75 43 LEU B C 1
ATOM 2106 O O . LEU B 1 43 ? -3.146 43.469 -2.82 1 73.75 43 LEU B O 1
ATOM 2110 N N . ASN B 1 44 ? -4.16 43.781 -0.87 1 67.81 44 ASN B N 1
ATOM 2111 C CA . ASN B 1 44 ? -3.094 44.656 -0.389 1 67.81 44 ASN B CA 1
ATOM 2112 C C . ASN B 1 44 ? -1.915 43.844 0.157 1 67.81 44 ASN B C 1
ATOM 2114 O O . ASN B 1 44 ? -2.002 42.625 0.3 1 67.81 44 ASN B O 1
ATOM 2118 N N . GLU B 1 45 ? -0.851 44.5 0.373 1 61 45 GLU B N 1
ATOM 2119 C CA . GLU B 1 45 ? 0.403 43.875 0.742 1 61 45 GLU B CA 1
ATOM 2120 C C . GLU B 1 45 ? 0.241 43.031 2.014 1 61 45 GLU B C 1
ATOM 2122 O O . GLU B 1 45 ? 0.774 41.938 2.109 1 61 45 GLU B O 1
ATOM 2127 N N . ASP B 1 46 ? -0.534 43.531 2.881 1 62.16 46 ASP B N 1
ATOM 2128 C CA . ASP B 1 46 ? -0.737 42.844 4.152 1 62.16 46 ASP B CA 1
ATOM 2129 C C . ASP B 1 46 ? -1.512 41.531 3.957 1 62.16 46 ASP B C 1
ATOM 2131 O O . ASP B 1 46 ? -1.167 40.5 4.543 1 62.16 46 ASP B O 1
ATOM 2135 N N . LEU B 1 47 ? -2.523 41.594 3.131 1 72.19 47 LEU B N 1
ATOM 2136 C CA . LEU B 1 47 ? -3.348 40.406 2.885 1 72.19 47 LEU B CA 1
ATOM 2137 C C . LEU B 1 47 ? -2.602 39.406 2.023 1 72.19 47 LEU B C 1
ATOM 2139 O O . LEU B 1 47 ? -2.734 38.188 2.225 1 72.19 47 LEU B O 1
ATOM 2143 N N . ILE B 1 48 ? -1.776 39.938 1.171 1 67.56 48 ILE B N 1
ATOM 2144 C CA . ILE B 1 48 ? -0.937 39.062 0.364 1 67.56 48 ILE B CA 1
ATOM 2145 C C . ILE B 1 48 ? -0.014 38.25 1.272 1 67.56 48 ILE B C 1
ATOM 2147 O O . ILE B 1 48 ? 0.153 37.031 1.082 1 67.56 48 ILE B O 1
ATOM 2151 N N . LYS B 1 49 ? 0.345 38.875 2.18 1 62.84 49 LYS B N 1
ATOM 2152 C CA . LYS B 1 49 ? 1.204 38.188 3.154 1 62.84 49 LYS B CA 1
ATOM 2153 C C . LYS B 1 49 ? 0.426 37.156 3.953 1 62.84 49 LYS B C 1
ATOM 2155 O O . LYS B 1 49 ? 0.911 36.062 4.172 1 62.84 49 LYS B O 1
ATOM 2160 N N . LYS B 1 50 ? -0.758 37.531 4.293 1 65.44 50 LYS B N 1
ATOM 2161 C CA . LYS B 1 50 ? -1.612 36.625 5.055 1 65.44 50 LYS B CA 1
ATOM 2162 C C . LYS B 1 50 ? -1.99 35.406 4.223 1 65.44 50 LYS B C 1
ATOM 2164 O O . LYS B 1 50 ? -1.915 34.281 4.703 1 65.44 50 LYS B O 1
ATOM 2169 N N . PHE B 1 51 ? -2.389 35.688 2.967 1 70.38 51 PHE B N 1
ATOM 2170 C CA . PHE B 1 51 ? -2.73 34.594 2.057 1 70.38 51 PHE B CA 1
ATOM 2171 C C . PHE B 1 51 ? -1.52 33.719 1.79 1 70.38 51 PHE B C 1
ATOM 2173 O O . PHE B 1 51 ? -1.632 32.5 1.781 1 70.38 51 PHE B O 1
ATOM 2180 N N . SER B 1 52 ? -0.6 34.406 1.479 1 64.62 52 SER B N 1
ATOM 2181 C CA . SER B 1 52 ? 0.633 33.656 1.204 1 64.62 52 SER B CA 1
ATOM 2182 C C . SER B 1 52 ? 1.023 32.781 2.381 1 64.62 52 SER B C 1
ATOM 2184 O O . SER B 1 52 ? 1.443 31.641 2.189 1 64.62 52 SER B O 1
ATOM 2186 N N . ARG B 1 53 ? 0.705 33.406 3.439 1 59.44 53 ARG B N 1
ATOM 2187 C CA . ARG B 1 53 ? 0.992 32.688 4.676 1 59.44 53 ARG B CA 1
ATOM 2188 C C . ARG B 1 53 ? 0.067 31.484 4.832 1 59.44 53 ARG B C 1
ATOM 2190 O O . ARG B 1 53 ? 0.515 30.391 5.191 1 59.44 53 ARG B O 1
ATOM 2197 N N . VAL B 1 54 ? -1.193 31.766 4.684 1 62.38 54 VAL B N 1
ATOM 2198 C CA . VAL B 1 54 ? -2.219 30.734 4.859 1 62.38 54 VAL B CA 1
ATOM 2199 C C . VAL B 1 54 ? -2.078 29.672 3.773 1 62.38 54 VAL B C 1
ATOM 2201 O O . VAL B 1 54 ? -2.176 28.469 4.055 1 62.38 54 VAL B O 1
ATOM 2204 N N . LEU B 1 55 ? -1.908 30.25 2.654 1 63.56 55 LEU B N 1
ATOM 2205 C CA . LEU B 1 55 ? -1.938 29.344 1.508 1 63.56 55 LEU B CA 1
ATOM 2206 C C . LEU B 1 55 ? -0.577 28.688 1.3 1 63.56 55 LEU B C 1
ATOM 2208 O O . LEU B 1 55 ? -0.493 27.578 0.748 1 63.56 55 LEU B O 1
ATOM 2212 N N . ARG B 1 56 ? 0.299 29.594 1.622 1 54.75 56 ARG B N 1
ATOM 2213 C CA . ARG B 1 56 ? 1.647 29.047 1.555 1 54.75 56 ARG B CA 1
ATOM 2214 C C . ARG B 1 56 ? 2.023 28.359 2.865 1 54.75 56 ARG B C 1
ATOM 2216 O O . ARG B 1 56 ? 3.123 27.812 2.994 1 54.75 56 ARG B O 1
ATOM 2223 N N . GLY B 1 57 ? 1.026 28.094 3.875 1 46.41 57 GLY B N 1
ATOM 2224 C CA . GLY B 1 57 ? 1.269 27.484 5.172 1 46.41 57 GLY B CA 1
ATOM 2225 C C . GLY B 1 57 ? 1.986 28.406 6.141 1 46.41 57 GLY B C 1
ATOM 2226 O O . GLY B 1 57 ? 2.457 27.953 7.191 1 46.41 57 GLY B O 1
ATOM 2227 N N . GLU B 1 58 ? 2.137 29.781 5.883 1 35.62 58 GLU B N 1
ATOM 2228 C CA . GLU B 1 58 ? 2.824 30.797 6.668 1 35.62 58 GLU B CA 1
ATOM 2229 C C . GLU B 1 58 ? 1.916 31.359 7.762 1 35.62 58 GLU B C 1
ATOM 2231 O O . GLU B 1 58 ? 2.217 32.406 8.352 1 35.62 58 GLU B O 1
ATOM 2236 N N . VAL B 1 59 ? 0.939 30.844 8.336 1 32.41 59 VAL B N 1
ATOM 2237 C CA . VAL B 1 59 ? 0.028 31.547 9.242 1 32.41 59 VAL B CA 1
ATOM 2238 C C . VAL B 1 59 ? 0.809 32.125 10.414 1 32.41 59 VAL B C 1
ATOM 2240 O O . VAL B 1 59 ? 0.227 32.75 11.297 1 32.41 59 VAL B O 1
ATOM 2243 N N . GLY B 1 60 ? 2.121 31.984 10.633 1 29.14 60 GLY B N 1
ATOM 2244 C CA . GLY B 1 60 ? 2.654 32.469 11.891 1 29.14 60 GLY B CA 1
ATOM 2245 C C . GLY B 1 60 ? 2.67 33.969 11.992 1 29.14 60 GLY B C 1
ATOM 2246 O O . GLY B 1 60 ? 2.303 34.562 13.023 1 29.14 60 GLY B O 1
ATOM 2247 N N . LYS B 1 61 ? 3.422 34.688 11.203 1 29.97 61 LYS B N 1
ATOM 2248 C CA . LYS B 1 61 ? 3.941 36 11.578 1 29.97 61 LYS B CA 1
ATOM 2249 C C . LYS B 1 61 ? 2.9 37.094 11.336 1 29.97 61 LYS B C 1
ATOM 2251 O O . LYS B 1 61 ? 2.867 37.719 10.266 1 29.97 61 LYS B O 1
ATOM 2256 N N . LEU B 1 62 ? 1.656 36.906 11.594 1 29.38 62 LEU B N 1
ATOM 2257 C CA . LEU B 1 62 ? 0.913 38.156 11.461 1 29.38 62 LEU B CA 1
ATOM 2258 C C . LEU B 1 62 ? 1.499 39.25 12.359 1 29.38 62 LEU B C 1
ATOM 2260 O O . LEU B 1 62 ? 1.332 39.219 13.586 1 29.38 62 LEU B O 1
ATOM 2264 N N . GLU B 1 63 ? 2.852 39.531 12.305 1 27.19 63 GLU B N 1
ATOM 2265 C CA . GLU B 1 63 ? 3.262 40.719 13.016 1 27.19 63 GLU B CA 1
ATOM 2266 C C . GLU B 1 63 ? 2.41 41.938 12.602 1 27.19 63 GLU B C 1
ATOM 2268 O O . GLU B 1 63 ? 2.273 42.219 11.414 1 27.19 63 GLU B O 1
ATOM 2273 N N . LEU B 1 64 ? 1.398 42.125 13.336 1 25.73 64 LEU B N 1
ATOM 2274 C CA . LEU B 1 64 ? 0.662 43.375 13.375 1 25.73 64 LEU B CA 1
ATOM 2275 C C . LEU B 1 64 ? 1.614 44.562 13.328 1 25.73 64 LEU B C 1
ATOM 2277 O O . LEU B 1 64 ? 2.398 44.781 14.258 1 25.73 64 LEU B O 1
ATOM 2281 N N . TYR B 1 65 ? 2.303 44.844 12.219 1 25.94 65 TYR B N 1
ATOM 2282 C CA . TYR B 1 65 ? 3.07 46.062 12 1 25.94 65 TYR B CA 1
ATOM 2283 C C . TYR B 1 65 ? 2.303 47.312 12.484 1 25.94 65 TYR B C 1
ATOM 2285 O O . TYR B 1 65 ? 1.214 47.594 11.984 1 25.94 65 TYR B O 1
ATOM 2293 N N . GLU B 1 66 ? 2.334 47.5 13.805 1 25.36 66 GLU B N 1
ATOM 2294 C CA . GLU B 1 66 ? 1.904 48.812 14.273 1 25.36 66 GLU B CA 1
ATOM 2295 C C . GLU B 1 66 ? 2.666 49.906 13.57 1 25.36 66 GLU B C 1
ATOM 2297 O O . GLU B 1 66 ? 3.893 49.875 13.461 1 25.36 66 GLU B O 1
ATOM 2302 N N . PRO B 1 67 ? 2.096 50.656 12.719 1 27.11 67 PRO B N 1
ATOM 2303 C CA . PRO B 1 67 ? 2.646 51.781 11.992 1 27.11 67 PRO B CA 1
ATOM 2304 C C . PRO B 1 67 ? 3.342 52.812 12.906 1 27.11 67 PRO B C 1
ATOM 2306 O O . PRO B 1 67 ? 2.678 53.5 13.664 1 27.11 67 PRO B O 1
ATOM 2309 N N . ASN B 1 68 ? 4.367 52.312 13.789 1 26.86 68 ASN B N 1
ATOM 2310 C CA . ASN B 1 68 ? 4.969 53.344 14.625 1 26.86 68 ASN B CA 1
ATOM 2311 C C . ASN B 1 68 ? 5.508 54.5 13.781 1 26.86 68 ASN B C 1
ATOM 2313 O O . ASN B 1 68 ? 6.07 54.281 12.711 1 26.86 68 ASN B O 1
ATOM 2317 N N . GLN B 1 69 ? 5.227 55.719 14.188 1 27.7 69 GLN B N 1
ATOM 2318 C CA . GLN B 1 69 ? 5.527 57.094 13.852 1 27.7 69 GLN B CA 1
ATOM 2319 C C . GLN B 1 69 ? 7.031 57.344 13.734 1 27.7 69 GLN B C 1
ATOM 2321 O O . GLN B 1 69 ? 7.824 56.531 14.211 1 27.7 69 GLN B O 1
ATOM 2326 N N . ASP B 1 70 ? 7.613 58.594 13.703 1 27.58 70 ASP B N 1
ATOM 2327 C CA . ASP B 1 70 ? 8.633 59.438 13.117 1 27.58 70 ASP B CA 1
ATOM 2328 C C . ASP B 1 70 ? 9.977 59.281 13.82 1 27.58 70 ASP B C 1
ATOM 2330 O O . ASP B 1 70 ? 10.961 59.938 13.469 1 27.58 70 ASP B O 1
ATOM 2334 N N . LYS B 1 71 ? 10.125 58.906 15.148 1 31.67 71 LYS B N 1
ATOM 2335 C CA . LYS B 1 71 ? 11.281 59.656 15.656 1 31.67 71 LYS B CA 1
ATOM 2336 C C . LYS B 1 71 ? 12.586 59.031 15.18 1 31.67 71 LYS B C 1
ATOM 2338 O O . LYS B 1 71 ? 12.648 57.812 14.938 1 31.67 71 LYS B O 1
ATOM 2343 N N . PRO B 1 72 ? 13.742 59.75 15 1 32.66 72 PRO B N 1
ATOM 2344 C CA . PRO B 1 72 ? 15.047 59.656 14.344 1 32.66 72 PRO B CA 1
ATOM 2345 C C . PRO B 1 72 ? 15.945 58.594 14.984 1 32.66 72 PRO B C 1
ATOM 2347 O O . PRO B 1 72 ? 17.125 58.5 14.648 1 32.66 72 PRO B O 1
ATOM 2350 N N . GLU B 1 73 ? 15.336 57.562 15.797 1 26.56 73 GLU B N 1
ATOM 2351 C CA . GLU B 1 73 ? 16.219 57.062 16.844 1 26.56 73 GLU B CA 1
ATOM 2352 C C . GLU B 1 73 ? 17.391 56.281 16.25 1 26.56 73 GLU B C 1
ATOM 2354 O O . GLU B 1 73 ? 17.297 55.75 15.156 1 26.56 73 GLU B O 1
ATOM 2359 N N . PRO B 1 74 ? 18.5 55.969 17.109 1 30.12 74 PRO B N 1
ATOM 2360 C CA . PRO B 1 74 ? 19.922 55.656 17.047 1 30.12 74 PRO B CA 1
ATOM 2361 C C . PRO B 1 74 ? 20.203 54.281 16.406 1 30.12 74 PRO B C 1
ATOM 2363 O O . PRO B 1 74 ? 19.297 53.438 16.312 1 30.12 74 PRO B O 1
ATOM 2366 N N . ASP B 1 75 ? 21.469 53.938 16.094 1 30.08 75 ASP B N 1
ATOM 2367 C CA . ASP B 1 75 ? 22.297 53.094 15.227 1 30.08 75 ASP B CA 1
ATOM 2368 C C . ASP B 1 75 ? 22.172 51.625 15.633 1 30.08 75 ASP B C 1
ATOM 2370 O O . ASP B 1 75 ? 23.016 50.812 15.266 1 30.08 75 ASP B O 1
ATOM 2374 N N . ARG B 1 76 ? 21.203 51.25 16.531 1 27.72 76 ARG B N 1
ATOM 2375 C CA . ARG B 1 76 ? 21.578 50 17.203 1 27.72 76 ARG B CA 1
ATOM 2376 C C . ARG B 1 76 ? 21.641 48.844 16.219 1 27.72 76 ARG B C 1
ATOM 2378 O O . ARG B 1 76 ? 20.812 48.75 15.297 1 27.72 76 ARG B O 1
ATOM 2385 N N . ASN B 1 77 ? 22.812 48.188 16.125 1 29.64 77 ASN B N 1
ATOM 2386 C CA . ASN B 1 77 ? 23.312 46.969 15.469 1 29.64 77 ASN B CA 1
ATOM 2387 C C . ASN B 1 77 ? 22.328 45.812 15.602 1 29.64 77 ASN B C 1
ATOM 2389 O O . ASN B 1 77 ? 22.328 45.094 16.609 1 29.64 77 ASN B O 1
ATOM 2393 N N . VAL B 1 78 ? 21.062 46.094 15.289 1 25.17 78 VAL B N 1
ATOM 2394 C CA . VAL B 1 78 ? 20.062 45.031 15.508 1 25.17 78 VAL B CA 1
ATOM 2395 C C . VAL B 1 78 ? 20.422 43.812 14.703 1 25.17 78 VAL B C 1
ATOM 2397 O O . VAL B 1 78 ? 20.719 43.875 13.508 1 25.17 78 VAL B O 1
ATOM 2400 N N . VAL B 1 79 ? 21.094 42.875 15.367 1 25.75 79 VAL B N 1
ATOM 2401 C CA . VAL B 1 79 ? 21.359 41.531 14.906 1 25.75 79 VAL B CA 1
ATOM 2402 C C . VAL B 1 79 ? 20.156 40.969 14.156 1 25.75 79 VAL B C 1
ATOM 2404 O O . VAL B 1 79 ? 19.016 41.062 14.648 1 25.75 79 VAL B O 1
ATOM 2407 N N . LYS B 1 80 ? 20.188 41.094 12.898 1 28.62 80 LYS B N 1
ATOM 2408 C CA . LYS B 1 80 ? 19.25 40.594 11.922 1 28.62 80 LYS B CA 1
ATOM 2409 C C . LYS B 1 80 ? 18.969 39.094 12.164 1 28.62 80 LYS B C 1
ATOM 2411 O O . LYS B 1 80 ? 19.812 38.25 11.875 1 28.62 80 LYS B O 1
ATOM 2416 N N . VAL B 1 81 ? 18.406 38.781 13.32 1 25.78 81 VAL B N 1
ATOM 2417 C CA . VAL B 1 81 ? 17.953 37.375 13.398 1 25.78 81 VAL B CA 1
ATOM 2418 C C . VAL B 1 81 ? 17.141 37.031 12.164 1 25.78 81 VAL B C 1
ATOM 2420 O O . VAL B 1 81 ? 16.125 37.688 11.875 1 25.78 81 VAL B O 1
ATOM 2423 N N . VAL B 1 82 ? 17.828 36.75 11.07 1 28.2 82 VAL B N 1
ATOM 2424 C CA . VAL B 1 82 ? 17.219 36.188 9.883 1 28.2 82 VAL B CA 1
ATOM 2425 C C . VAL B 1 82 ? 16.141 35.156 10.305 1 28.2 82 VAL B C 1
ATOM 2427 O O . VAL B 1 82 ? 16.469 34.094 10.852 1 28.2 82 VAL B O 1
ATOM 2430 N N . GLU B 1 83 ? 15.062 35.688 10.867 1 29.14 83 GLU B N 1
ATOM 2431 C CA . GLU B 1 83 ? 13.898 34.906 11.234 1 29.14 83 GLU B CA 1
ATOM 2432 C C . GLU B 1 83 ? 13.453 34 10.078 1 29.14 83 GLU B C 1
ATOM 2434 O O . GLU B 1 83 ? 13.164 34.5 8.984 1 29.14 83 GLU B O 1
ATOM 2439 N N . LYS B 1 84 ? 14.094 32.875 9.969 1 33.47 84 LYS B N 1
ATOM 2440 C CA . LYS B 1 84 ? 13.633 31.891 8.992 1 33.47 84 LYS B CA 1
ATOM 2441 C C . LYS B 1 84 ? 12.109 31.891 8.883 1 33.47 84 LYS B C 1
ATOM 2443 O O . LYS B 1 84 ? 11.406 31.891 9.898 1 33.47 84 LYS B O 1
ATOM 2448 N N . PRO B 1 85 ? 11.531 32.406 7.77 1 32.78 85 PRO B N 1
ATOM 2449 C CA . PRO B 1 85 ? 10.086 32.562 7.59 1 32.78 85 PRO B CA 1
ATOM 2450 C C . PRO B 1 85 ? 9.289 31.359 8.094 1 32.78 85 PRO B C 1
ATOM 2452 O O . PRO B 1 85 ? 9.805 30.234 8.102 1 32.78 85 PRO B O 1
ATOM 2455 N N . VAL B 1 86 ? 8.367 31.625 9.008 1 32.91 86 VAL B N 1
ATOM 2456 C CA . VAL B 1 86 ? 7.426 30.719 9.656 1 32.91 86 VAL B CA 1
ATOM 2457 C C . VAL B 1 86 ? 6.957 29.656 8.664 1 32.91 86 VAL B C 1
ATOM 2459 O O . VAL B 1 86 ? 6.559 28.562 9.062 1 32.91 86 VAL B O 1
ATOM 2462 N N . GLN B 1 87 ? 6.836 30.062 7.309 1 36 87 GLN B N 1
ATOM 2463 C CA . GLN B 1 87 ? 6.527 29.094 6.262 1 36 87 GLN B CA 1
ATOM 2464 C C . GLN B 1 87 ? 7.48 27.906 6.316 1 36 87 GLN B C 1
ATOM 2466 O O . GLN B 1 87 ? 7.07 26.766 6.094 1 36 87 GLN B O 1
ATOM 2471 N N . ASP B 1 88 ? 8.688 28.141 6.559 1 38.53 88 ASP B N 1
ATOM 2472 C CA . ASP B 1 88 ? 9.68 27.078 6.723 1 38.53 88 ASP B CA 1
ATOM 2473 C C . ASP B 1 88 ? 9.359 26.219 7.941 1 38.53 88 ASP B C 1
ATOM 2475 O O . ASP B 1 88 ? 9.547 25 7.906 1 38.53 88 ASP B O 1
ATOM 2479 N N . ILE B 1 89 ? 8.695 26.875 8.875 1 36.56 89 ILE B N 1
ATOM 2480 C CA . ILE B 1 89 ? 8.391 26.109 10.078 1 36.56 89 ILE B CA 1
ATOM 2481 C C . ILE B 1 89 ? 7.156 25.25 9.836 1 36.56 89 ILE B C 1
ATOM 2483 O O . ILE B 1 89 ? 7.137 24.062 10.195 1 36.56 89 ILE B O 1
ATOM 2487 N N . TRP B 1 90 ? 5.965 25.797 9.336 1 35.25 90 TRP B N 1
ATOM 2488 C CA . TRP B 1 90 ? 4.766 25.031 9.016 1 35.25 90 TRP B CA 1
ATOM 2489 C C . TRP B 1 90 ? 5.07 23.953 7.98 1 35.25 90 TRP B C 1
ATOM 2491 O O . TRP B 1 90 ? 4.629 22.812 8.117 1 35.25 90 TRP B O 1
ATOM 2501 N N . ASN B 1 91 ? 5.535 24.438 6.73 1 42.47 91 ASN B N 1
ATOM 2502 C CA . ASN B 1 91 ? 6.078 23.422 5.836 1 42.47 91 ASN B CA 1
ATOM 2503 C C . ASN B 1 91 ? 6.961 22.422 6.582 1 42.47 91 ASN B C 1
ATOM 2505 O O . ASN B 1 91 ? 6.902 21.219 6.324 1 42.47 91 ASN B O 1
ATOM 2509 N N . ASP B 1 92 ? 7.555 23.016 7.418 1 41.41 92 ASP B N 1
ATOM 2510 C CA . ASP B 1 92 ? 8.383 22.172 8.273 1 41.41 92 ASP B CA 1
ATOM 2511 C C . ASP B 1 92 ? 7.52 21.312 9.195 1 41.41 92 ASP B C 1
ATOM 2513 O O . ASP B 1 92 ? 7.789 20.125 9.375 1 41.41 92 ASP B O 1
ATOM 2517 N N . ALA B 1 93 ? 6.402 22.047 9.758 1 43 93 ALA B N 1
ATOM 2518 C CA . ALA B 1 93 ? 5.582 21.25 10.656 1 43 93 ALA B CA 1
ATOM 2519 C C . ALA B 1 93 ? 4.781 20.203 9.891 1 43 93 ALA B C 1
ATOM 2521 O O . ALA B 1 93 ? 4.711 19.031 10.305 1 43 93 ALA B O 1
ATOM 2522 N N . LEU B 1 94 ? 3.969 20.719 8.758 1 50.06 94 LEU B N 1
ATOM 2523 C CA . LEU B 1 94 ? 3.254 19.766 7.922 1 50.06 94 LEU B CA 1
ATOM 2524 C C . LEU B 1 94 ? 4.223 18.797 7.25 1 50.06 94 LEU B C 1
ATOM 2526 O O . LEU B 1 94 ? 3.934 17.609 7.121 1 50.06 94 LEU B O 1
ATOM 2530 N N . SER B 1 95 ? 5.305 19.5 6.648 1 53.78 95 SER B N 1
ATOM 2531 C CA . SER B 1 95 ? 6.395 18.672 6.141 1 53.78 95 SER B CA 1
ATOM 2532 C C . SER B 1 95 ? 6.844 17.656 7.184 1 53.78 95 SER B C 1
ATOM 2534 O O . SER B 1 95 ? 7.363 16.594 6.836 1 53.78 95 SER B O 1
ATOM 2536 N N . GLY B 1 96 ? 6.191 18.094 8.273 1 64.44 96 GLY B N 1
ATOM 2537 C CA . GLY B 1 96 ? 6.559 17.156 9.32 1 64.44 96 GLY B CA 1
ATOM 2538 C C . GLY B 1 96 ? 5.57 16.016 9.477 1 64.44 96 GLY B C 1
ATOM 2539 O O . GLY B 1 96 ? 5.863 15.008 10.133 1 64.44 96 GLY B O 1
ATOM 2540 N N . ILE B 1 97 ? 4.453 16.312 8.594 1 76.44 97 ILE B N 1
ATOM 2541 C CA . ILE B 1 97 ? 3.42 15.312 8.828 1 76.44 97 ILE B CA 1
ATOM 2542 C C . ILE B 1 97 ? 3.373 14.344 7.652 1 76.44 97 ILE B C 1
ATOM 2544 O O . ILE B 1 97 ? 3.148 13.141 7.84 1 76.44 97 ILE B O 1
ATOM 2548 N N . LEU B 1 98 ? 3.572 14.922 6.355 1 83.75 98 LEU B N 1
ATOM 2549 C CA . LEU B 1 98 ? 3.545 14.078 5.164 1 83.75 98 LEU B CA 1
ATOM 2550 C C . LEU B 1 98 ? 4.887 14.117 4.441 1 83.75 98 LEU B C 1
ATOM 2552 O O . LEU B 1 98 ? 5.547 15.164 4.402 1 83.75 98 LEU B O 1
ATOM 2556 N N . MET B 1 99 ? 5.227 13.031 3.916 1 88.12 99 MET B N 1
ATOM 2557 C CA . MET B 1 99 ? 6.391 12.898 3.045 1 88.12 99 MET B CA 1
ATOM 2558 C C . MET B 1 99 ? 5.969 12.602 1.61 1 88.12 99 MET B C 1
ATOM 2560 O O . MET B 1 99 ? 5.059 11.797 1.38 1 88.12 99 MET B O 1
ATOM 2564 N N . THR B 1 100 ? 6.551 13.391 0.712 1 92.5 100 THR B N 1
ATOM 2565 C CA . THR B 1 100 ? 6.402 13.047 -0.699 1 92.5 100 THR B CA 1
ATOM 2566 C C . THR B 1 100 ? 7.449 12.023 -1.12 1 92.5 100 THR B C 1
ATOM 2568 O O . THR B 1 100 ? 8.641 12.336 -1.202 1 92.5 100 THR B O 1
ATOM 2571 N N . VAL B 1 101 ? 7.008 10.852 -1.385 1 96.44 101 VAL B N 1
ATOM 2572 C CA . VAL B 1 101 ? 7.898 9.75 -1.727 1 96.44 101 VAL B CA 1
ATOM 2573 C C . VAL B 1 101 ? 7.938 9.57 -3.242 1 96.44 101 VAL B C 1
ATOM 2575 O O . VAL B 1 101 ? 6.898 9.383 -3.879 1 96.44 101 VAL B O 1
ATOM 2578 N N . PRO B 1 102 ? 9.125 9.625 -3.812 1 97.12 102 PRO B N 1
ATOM 2579 C CA . PRO B 1 102 ? 9.203 9.492 -5.27 1 97.12 102 PRO B CA 1
ATOM 2580 C C . PRO B 1 102 ? 8.938 8.07 -5.75 1 97.12 102 PRO B C 1
ATOM 2582 O O . PRO B 1 102 ? 9.188 7.109 -5.016 1 97.12 102 PRO B O 1
ATOM 2585 N N . VAL B 1 103 ? 8.414 7.949 -6.945 1 98.69 103 VAL B N 1
ATOM 2586 C CA . VAL B 1 103 ? 8.188 6.684 -7.641 1 98.69 103 VAL B CA 1
ATOM 2587 C C . VAL B 1 103 ? 9.117 6.582 -8.844 1 98.69 103 VAL B C 1
ATOM 2589 O O . VAL B 1 103 ? 9.133 7.477 -9.695 1 98.69 103 VAL B O 1
ATOM 2592 N N . TYR B 1 104 ? 9.836 5.492 -8.867 1 98.81 104 TYR B N 1
ATOM 2593 C CA . TYR B 1 104 ? 10.812 5.316 -9.938 1 98.81 104 TYR B CA 1
ATOM 2594 C C . TYR B 1 104 ? 10.516 4.059 -10.742 1 98.81 104 TYR B C 1
ATOM 2596 O O . TYR B 1 104 ? 9.812 3.16 -10.273 1 98.81 104 TYR B O 1
ATOM 2604 N N . ARG B 1 105 ? 10.992 4.07 -11.93 1 98.75 105 ARG B N 1
ATOM 2605 C CA . ARG B 1 105 ? 11.242 2.84 -12.672 1 98.75 105 ARG B CA 1
ATOM 2606 C C . ARG B 1 105 ? 12.664 2.342 -12.445 1 98.75 105 ARG B C 1
ATOM 2608 O O . ARG B 1 105 ? 13.406 2.902 -11.633 1 98.75 105 ARG B O 1
ATOM 2615 N N . TYR B 1 106 ? 13.039 1.268 -13.078 1 98.81 106 TYR B N 1
ATOM 2616 C CA . TYR B 1 106 ? 14.312 0.626 -12.773 1 98.81 106 TYR B CA 1
ATOM 2617 C C . TYR B 1 106 ? 15.477 1.562 -13.07 1 98.81 106 TYR B C 1
ATOM 2619 O O . TYR B 1 106 ? 16.5 1.535 -12.383 1 98.81 106 TYR B O 1
ATOM 2627 N N . LYS B 1 107 ? 15.352 2.367 -14.047 1 98.06 107 LYS B N 1
ATOM 2628 C CA . LYS B 1 107 ? 16.438 3.252 -14.453 1 98.06 107 LYS B CA 1
ATOM 2629 C C . LYS B 1 107 ? 16.734 4.285 -13.375 1 98.06 107 LYS B C 1
ATOM 2631 O O . LYS B 1 107 ? 17.875 4.723 -13.227 1 98.06 107 LYS B O 1
ATOM 2636 N N . MET B 1 108 ? 15.812 4.719 -12.633 1 97.69 108 MET B N 1
ATOM 2637 C CA . MET B 1 108 ? 15.891 5.625 -11.492 1 97.69 108 MET B CA 1
ATOM 2638 C C . MET B 1 108 ? 16.484 6.969 -11.898 1 97.69 108 MET B C 1
ATOM 2640 O O . MET B 1 108 ? 17.062 7.676 -11.07 1 97.69 108 MET B O 1
ATOM 2644 N N . ASP B 1 109 ? 16.438 7.348 -13.07 1 96.06 109 ASP B N 1
ATOM 2645 C CA . ASP B 1 109 ? 17 8.609 -13.523 1 96.06 109 ASP B CA 1
ATOM 2646 C C . ASP B 1 109 ? 16.094 9.781 -13.18 1 96.06 109 ASP B C 1
ATOM 2648 O O . ASP B 1 109 ? 16.562 10.891 -12.906 1 96.06 109 ASP B O 1
ATOM 2652 N N . LYS B 1 110 ? 14.828 9.539 -13.188 1 96.56 110 LYS B N 1
ATOM 2653 C CA . LYS B 1 110 ? 13.836 10.539 -12.812 1 96.56 110 LYS B CA 1
ATOM 2654 C C . LYS B 1 110 ? 12.609 9.891 -12.172 1 96.56 110 LYS B C 1
ATOM 2656 O O . LYS B 1 110 ? 12.188 8.812 -12.594 1 96.56 110 LYS B O 1
ATOM 2661 N N . ALA B 1 111 ? 12.164 10.609 -11.234 1 96.19 111 ALA B N 1
ATOM 2662 C CA . ALA B 1 111 ? 10.906 10.141 -10.672 1 96.19 111 ALA B CA 1
ATOM 2663 C C . ALA B 1 111 ? 9.773 10.266 -11.688 1 96.19 111 ALA B C 1
ATOM 2665 O O . ALA B 1 111 ? 9.641 11.289 -12.367 1 96.19 111 ALA B O 1
ATOM 2666 N N . VAL B 1 112 ? 8.953 9.227 -11.828 1 97.75 112 VAL B N 1
ATOM 2667 C CA . VAL B 1 112 ? 7.863 9.234 -12.805 1 97.75 112 VAL B CA 1
ATOM 2668 C C . VAL B 1 112 ? 6.555 9.602 -12.109 1 97.75 112 VAL B C 1
ATOM 2670 O O . VAL B 1 112 ? 5.559 9.898 -12.773 1 97.75 112 VAL B O 1
ATOM 2673 N N . ASP B 1 113 ? 6.508 9.562 -10.797 1 96.12 113 ASP B N 1
ATOM 2674 C CA . ASP B 1 113 ? 5.363 9.883 -9.945 1 96.12 113 ASP B CA 1
ATOM 2675 C C . ASP B 1 113 ? 5.805 10.141 -8.508 1 96.12 113 ASP B C 1
ATOM 2677 O O . ASP B 1 113 ? 7.004 10.172 -8.219 1 96.12 113 ASP B O 1
ATOM 2681 N N . ALA B 1 114 ? 4.887 10.414 -7.676 1 95.12 114 ALA B N 1
ATOM 2682 C CA . ALA B 1 114 ? 5.137 10.578 -6.246 1 95.12 114 ALA B CA 1
ATOM 2683 C C . ALA B 1 114 ? 3.906 10.203 -5.426 1 95.12 114 ALA B C 1
ATOM 2685 O O . ALA B 1 114 ? 2.779 10.281 -5.918 1 95.12 114 ALA B O 1
ATOM 2686 N N . LYS B 1 115 ? 4.141 9.797 -4.258 1 95.19 115 LYS B N 1
ATOM 2687 C CA . LYS B 1 115 ? 3.08 9.461 -3.312 1 95.19 115 LYS B CA 1
ATOM 2688 C C . LYS B 1 115 ? 3.301 10.156 -1.97 1 95.19 115 LYS B C 1
ATOM 2690 O O . LYS B 1 115 ? 4.43 10.211 -1.475 1 95.19 115 LYS B O 1
ATOM 2695 N N . GLN B 1 116 ? 2.221 10.555 -1.434 1 91.81 116 GLN B N 1
ATOM 2696 C CA . GLN B 1 116 ? 2.299 11.133 -0.095 1 91.81 116 GLN B CA 1
ATOM 2697 C C . GLN B 1 116 ? 2.08 10.07 0.976 1 91.81 116 GLN B C 1
ATOM 2699 O O . GLN B 1 116 ? 1.136 9.281 0.891 1 91.81 116 GLN B O 1
ATOM 2704 N N . LEU B 1 117 ? 2.941 10.039 1.955 1 94.12 117 LEU B N 1
ATOM 2705 C CA . LEU B 1 117 ? 2.834 9.125 3.082 1 94.12 117 LEU B CA 1
ATOM 2706 C C . LEU B 1 117 ? 2.971 9.867 4.406 1 94.12 117 LEU B C 1
ATOM 2708 O O . LEU B 1 117 ? 3.668 10.875 4.484 1 94.12 117 LEU B O 1
ATOM 2712 N N . PRO B 1 118 ? 2.318 9.383 5.391 1 89.12 118 PRO B N 1
ATOM 2713 C CA . PRO B 1 118 ? 2.457 10.016 6.699 1 89.12 118 PRO B CA 1
ATOM 2714 C C . PRO B 1 118 ? 3.85 9.844 7.301 1 89.12 118 PRO B C 1
ATOM 2716 O O . PRO B 1 118 ? 4.484 8.805 7.098 1 89.12 118 PRO B O 1
ATOM 2719 N N . ILE B 1 119 ? 4.25 10.844 7.934 1 86.62 119 ILE B N 1
ATOM 2720 C CA . ILE B 1 119 ? 5.453 10.766 8.758 1 86.62 119 ILE B CA 1
ATOM 2721 C C . ILE B 1 119 ? 5.074 10.492 10.211 1 86.62 119 ILE B C 1
ATOM 2723 O O . ILE B 1 119 ? 4.273 11.227 10.797 1 86.62 119 ILE B O 1
ATOM 2727 N N . ILE B 1 120 ? 5.578 9.438 10.734 1 81.69 120 ILE B N 1
ATOM 2728 C CA . ILE B 1 120 ? 5.371 9.078 12.133 1 81.69 120 ILE B CA 1
ATOM 2729 C C . ILE B 1 120 ? 6.723 8.945 12.836 1 81.69 120 ILE B C 1
ATOM 2731 O O . ILE B 1 120 ? 7.535 8.086 12.477 1 81.69 120 ILE B O 1
ATOM 2735 N N . GLN B 1 121 ? 6.98 9.773 13.758 1 80.5 121 GLN B N 1
ATOM 2736 C CA . GLN B 1 121 ? 8.25 9.758 14.484 1 80.5 121 GLN B CA 1
ATOM 2737 C C . GLN B 1 121 ? 9.43 9.852 13.523 1 80.5 121 GLN B C 1
ATOM 2739 O O . GLN B 1 121 ? 10.359 9.047 13.602 1 80.5 121 GLN B O 1
ATOM 2744 N N . ASN B 1 122 ? 9.312 10.75 12.555 1 81.81 122 ASN B N 1
ATOM 2745 C CA . ASN B 1 122 ? 10.359 11.023 11.57 1 81.81 122 ASN B CA 1
ATOM 2746 C C . ASN B 1 122 ? 10.625 9.812 10.688 1 81.81 122 ASN B C 1
ATOM 2748 O O . ASN B 1 122 ? 11.727 9.648 10.148 1 81.81 122 ASN B O 1
ATOM 2752 N N . LYS B 1 123 ? 9.664 8.938 10.672 1 90.88 123 LYS B N 1
ATOM 2753 C CA . LYS B 1 123 ? 9.766 7.73 9.852 1 90.88 123 LYS B CA 1
ATOM 2754 C C . LYS B 1 123 ? 8.594 7.621 8.883 1 90.88 123 LYS B C 1
ATOM 2756 O O . LYS B 1 123 ? 7.523 8.188 9.133 1 90.88 123 LYS B O 1
ATOM 2761 N N . VAL B 1 124 ? 8.828 7.074 7.824 1 94.25 124 VAL B N 1
ATOM 2762 C CA . VAL B 1 124 ? 7.801 6.688 6.863 1 94.25 124 VAL B CA 1
ATOM 2763 C C . VAL B 1 124 ? 7.758 5.168 6.738 1 94.25 124 VAL B C 1
ATOM 2765 O O . VAL B 1 124 ? 8.75 4.539 6.363 1 94.25 124 VAL B O 1
ATOM 2768 N N . GLU B 1 125 ? 6.66 4.66 7.074 1 95.5 125 GLU B N 1
ATOM 2769 C CA . GLU B 1 125 ? 6.492 3.209 7.051 1 95.5 125 GLU B CA 1
ATOM 2770 C C . GLU B 1 125 ? 7.574 2.512 7.867 1 95.5 125 GLU B C 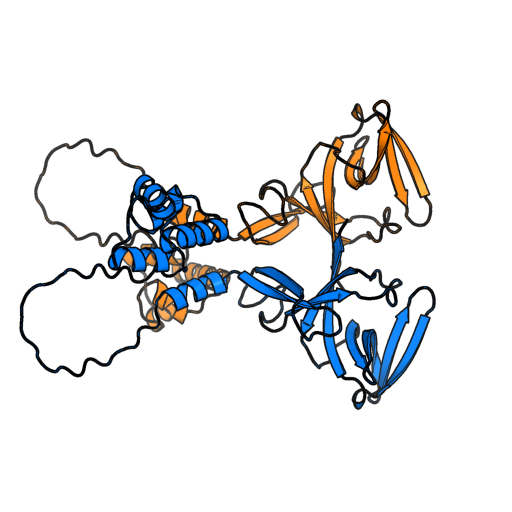1
ATOM 2772 O O . GLU B 1 125 ? 8.102 1.476 7.453 1 95.5 125 GLU B O 1
ATOM 2777 N N . GLY B 1 126 ? 7.973 3.139 8.883 1 93.88 126 GLY B N 1
ATOM 2778 C CA . GLY B 1 126 ? 8.891 2.531 9.828 1 93.88 126 GLY B CA 1
ATOM 2779 C C . GLY B 1 126 ? 10.352 2.752 9.469 1 93.88 126 GLY B C 1
ATOM 2780 O O . GLY B 1 126 ? 11.25 2.303 10.188 1 93.88 126 GLY B O 1
ATOM 2781 N N . PHE B 1 127 ? 10.633 3.471 8.438 1 96.62 127 PHE B N 1
ATOM 2782 C CA . PHE B 1 127 ? 11.992 3.723 7.973 1 96.62 127 PHE B CA 1
ATOM 2783 C C . PHE B 1 127 ? 12.281 5.219 7.945 1 96.62 127 PHE B C 1
ATOM 2785 O O . PHE B 1 127 ? 11.359 6.035 7.875 1 96.62 127 PHE B O 1
ATOM 2792 N N . PRO B 1 128 ? 13.633 5.586 8.008 1 94.62 128 PRO B N 1
ATOM 2793 C CA . PRO B 1 128 ? 13.938 7.012 7.883 1 94.62 128 PRO B CA 1
ATOM 2794 C C . PRO B 1 128 ? 13.305 7.648 6.652 1 94.62 128 PRO B C 1
ATOM 2796 O O . PRO B 1 128 ? 13.352 7.078 5.559 1 94.62 128 PRO B O 1
ATOM 2799 N N . LYS B 1 129 ? 12.688 8.742 6.832 1 89.94 129 LYS B N 1
ATOM 2800 C CA . LYS B 1 129 ? 11.805 9.336 5.832 1 89.94 129 LYS B CA 1
ATOM 2801 C C . LYS B 1 129 ? 12.555 9.625 4.535 1 89.94 129 LYS B C 1
ATOM 2803 O O . LYS B 1 129 ? 11.961 9.617 3.455 1 89.94 129 LYS B O 1
ATOM 2808 N N . ASP B 1 130 ? 13.836 9.805 4.562 1 92.75 130 ASP B N 1
ATOM 2809 C CA . ASP B 1 130 ? 14.602 10.148 3.367 1 92.75 130 ASP B CA 1
ATOM 2810 C C . ASP B 1 130 ? 15.203 8.898 2.723 1 92.75 130 ASP B C 1
ATOM 2812 O O . ASP B 1 130 ? 15.938 8.992 1.738 1 92.75 130 ASP B O 1
ATOM 2816 N N . LYS B 1 131 ? 14.797 7.715 3.24 1 97.75 131 LYS B N 1
ATOM 2817 C CA . LYS B 1 131 ? 15.398 6.477 2.754 1 97.75 131 LYS B CA 1
ATOM 2818 C C . LYS B 1 131 ? 14.336 5.531 2.201 1 97.75 131 LYS B C 1
ATOM 2820 O O . LYS B 1 131 ? 14.484 4.309 2.273 1 97.75 131 LYS B O 1
ATOM 2825 N N . VAL B 1 132 ? 13.273 6.109 1.698 1 98.44 132 VAL B N 1
ATOM 2826 C CA . VAL B 1 132 ? 12.227 5.277 1.111 1 98.44 132 VAL B CA 1
ATOM 2827 C C . VAL B 1 132 ? 11.883 5.793 -0.283 1 98.44 132 VAL B C 1
ATOM 2829 O O . VAL B 1 132 ? 11.906 7 -0.53 1 98.44 132 VAL B O 1
ATOM 2832 N N . PHE B 1 133 ? 11.586 4.98 -1.137 1 98.56 133 PHE B N 1
ATOM 2833 C CA . PHE B 1 133 ? 11.055 5.309 -2.455 1 98.56 133 PHE B CA 1
ATOM 2834 C C . PHE B 1 133 ? 10.164 4.188 -2.973 1 98.56 133 PHE B C 1
ATOM 2836 O O . PHE B 1 133 ? 10.156 3.086 -2.418 1 98.56 133 PHE B O 1
ATOM 2843 N N . TYR B 1 134 ? 9.391 4.492 -3.984 1 98.88 134 TYR B N 1
ATOM 2844 C CA . TYR B 1 134 ? 8.586 3.482 -4.664 1 98.88 134 TYR B CA 1
ATOM 2845 C C . TYR B 1 134 ? 9.234 3.062 -5.98 1 98.88 134 TYR B C 1
ATOM 2847 O O . TYR B 1 134 ? 9.875 3.875 -6.645 1 98.88 134 TYR B O 1
ATOM 2855 N N . LEU B 1 135 ? 9.062 1.861 -6.289 1 98.94 135 LEU B N 1
ATOM 2856 C CA . LEU B 1 135 ? 9.578 1.262 -7.516 1 98.94 135 LEU B CA 1
ATOM 2857 C C . LEU B 1 135 ? 8.461 0.567 -8.289 1 98.94 135 LEU B C 1
ATOM 2859 O O . LEU B 1 135 ? 7.742 -0.267 -7.738 1 98.94 135 LEU B O 1
ATOM 2863 N N . ILE B 1 136 ? 8.266 0.959 -9.531 1 98.94 136 ILE B N 1
ATOM 2864 C CA . ILE B 1 136 ? 7.371 0.207 -10.398 1 98.94 136 ILE B CA 1
ATOM 2865 C C . ILE B 1 136 ? 8.094 -1.023 -10.945 1 98.94 136 ILE B C 1
ATOM 2867 O O . ILE B 1 136 ? 9.133 -0.901 -11.602 1 98.94 136 ILE B O 1
ATOM 2871 N N . ILE B 1 137 ? 7.551 -2.17 -10.656 1 98.94 137 ILE B N 1
ATOM 2872 C CA . ILE B 1 137 ? 8.148 -3.412 -11.133 1 98.94 137 ILE B CA 1
ATOM 2873 C C . ILE B 1 137 ? 8.055 -3.482 -12.656 1 98.94 137 ILE B C 1
ATOM 2875 O O . ILE B 1 137 ? 6.98 -3.256 -13.227 1 98.94 137 ILE B O 1
ATOM 2879 N N . GLU B 1 138 ? 9.148 -3.848 -13.258 1 98.81 138 GLU B N 1
ATOM 2880 C CA . GLU B 1 138 ? 9.172 -3.693 -14.711 1 98.81 138 GLU B CA 1
ATOM 2881 C C . GLU B 1 138 ? 9.133 -5.047 -15.414 1 98.81 138 GLU B C 1
ATOM 2883 O O . GLU B 1 138 ? 9.109 -5.117 -16.641 1 98.81 138 GLU B O 1
ATOM 2888 N N . ASP B 1 139 ? 9.117 -6.168 -14.719 1 98.62 139 ASP B N 1
ATOM 2889 C CA . ASP B 1 139 ? 9.117 -7.496 -15.32 1 98.62 139 ASP B CA 1
ATOM 2890 C C . ASP B 1 139 ? 8.383 -8.5 -14.438 1 98.62 139 ASP B C 1
ATOM 2892 O O . ASP B 1 139 ? 7.93 -8.156 -13.344 1 98.62 139 ASP B O 1
ATOM 2896 N N . ASP B 1 140 ? 8.281 -9.742 -14.961 1 98.5 140 ASP B N 1
ATOM 2897 C CA . ASP B 1 140 ? 7.578 -10.797 -14.234 1 98.5 140 ASP B CA 1
ATOM 2898 C C . ASP B 1 140 ? 8.555 -11.836 -13.688 1 98.5 140 ASP B C 1
ATOM 2900 O O . ASP B 1 140 ? 8.172 -12.977 -13.438 1 98.5 140 ASP B O 1
ATOM 2904 N N . ASP B 1 141 ? 9.797 -11.43 -13.531 1 98.12 141 ASP B N 1
ATOM 2905 C CA . ASP B 1 141 ? 10.844 -12.375 -13.148 1 98.12 141 ASP B CA 1
ATOM 2906 C C . ASP B 1 141 ? 10.609 -12.93 -11.75 1 98.12 141 ASP B C 1
ATOM 2908 O O . ASP B 1 141 ? 11.133 -13.984 -11.391 1 98.12 141 ASP B O 1
ATOM 2912 N N . MET B 1 142 ? 9.812 -12.219 -11.023 1 98.62 142 MET B N 1
ATOM 2913 C CA . MET B 1 142 ? 9.633 -12.57 -9.617 1 98.62 142 MET B CA 1
ATOM 2914 C C . MET B 1 142 ? 8.203 -13.031 -9.352 1 98.62 142 MET B C 1
ATOM 2916 O O . MET B 1 142 ? 7.723 -12.969 -8.219 1 98.62 142 MET B O 1
ATOM 2920 N N . SER B 1 143 ? 7.531 -13.547 -10.344 1 98.25 143 SER B N 1
ATOM 2921 C CA . SER B 1 143 ? 6.129 -13.93 -10.25 1 98.25 143 SER B CA 1
ATOM 2922 C C . SER B 1 143 ? 5.922 -15.016 -9.195 1 98.25 143 SER B C 1
ATOM 2924 O O . SER B 1 143 ? 4.887 -15.047 -8.531 1 98.25 143 SER B O 1
ATOM 2926 N N . GLY B 1 144 ? 6.906 -15.852 -9.039 1 97.12 144 GLY B N 1
ATOM 2927 C CA . GLY B 1 144 ? 6.828 -16.875 -8.008 1 97.12 144 GLY B CA 1
ATOM 2928 C C . GLY B 1 144 ? 6.816 -16.312 -6.598 1 97.12 144 GLY B C 1
ATOM 2929 O O . GLY B 1 144 ? 6.496 -17.016 -5.641 1 97.12 144 GLY B O 1
ATOM 2930 N N . PHE B 1 145 ? 7.152 -15.086 -6.453 1 97.5 145 PHE B N 1
ATOM 2931 C CA . PHE B 1 145 ? 7.125 -14.375 -5.176 1 97.5 145 PHE B CA 1
ATOM 2932 C C . PHE B 1 145 ? 5.949 -13.406 -5.121 1 97.5 145 PHE B C 1
ATOM 2934 O O . PHE B 1 145 ? 5.941 -12.477 -4.309 1 97.5 145 PHE B O 1
ATOM 2941 N N . ARG B 1 146 ? 5.035 -13.523 -6.016 1 97.88 146 ARG B N 1
ATOM 2942 C CA . ARG B 1 146 ? 3.811 -12.742 -6.133 1 97.88 146 ARG B CA 1
ATOM 2943 C C . ARG B 1 146 ? 4.117 -11.305 -6.527 1 97.88 146 ARG B C 1
ATOM 2945 O O . ARG B 1 146 ? 3.396 -10.383 -6.141 1 97.88 146 ARG B O 1
ATOM 2952 N N . ILE B 1 147 ? 5.219 -11.094 -7.172 1 98.81 147 ILE B N 1
ATOM 2953 C 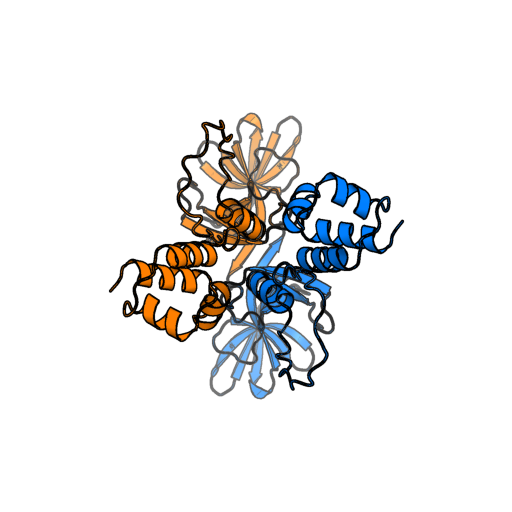CA . ILE B 1 147 ? 5.621 -9.789 -7.691 1 98.81 147 ILE B CA 1
ATOM 2954 C C . ILE B 1 1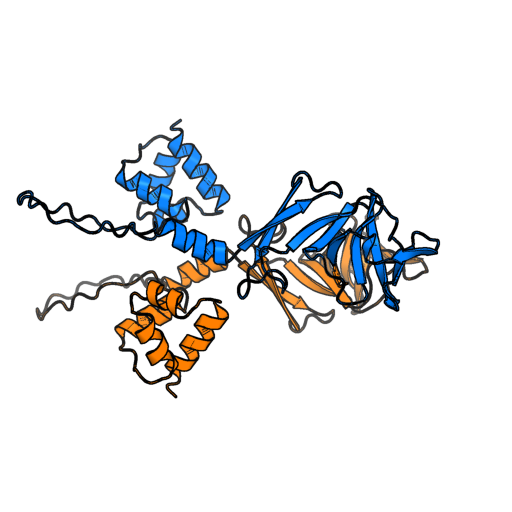47 ? 5.551 -9.797 -9.219 1 98.81 147 ILE B C 1
ATOM 2956 O O . ILE B 1 147 ? 6.25 -10.578 -9.875 1 98.81 147 ILE B O 1
ATOM 2960 N N . LEU B 1 148 ? 4.723 -8.93 -9.805 1 98.69 148 LEU B N 1
ATOM 2961 C CA . LEU B 1 148 ? 4.527 -8.898 -11.25 1 98.69 148 LEU B CA 1
ATOM 2962 C C . LEU B 1 148 ? 4.797 -7.508 -11.812 1 98.69 148 LEU B C 1
ATOM 2964 O O . LEU B 1 148 ? 4.809 -6.527 -11.07 1 98.69 148 LEU B O 1
ATOM 2968 N N . LYS B 1 149 ? 5.008 -7.504 -13.109 1 98.75 149 LYS B N 1
ATOM 2969 C CA . LYS B 1 149 ? 5.145 -6.242 -13.828 1 98.75 149 LYS B CA 1
ATOM 2970 C C . LYS B 1 149 ? 4.008 -5.285 -13.477 1 98.75 149 LYS B C 1
ATOM 2972 O O . LYS B 1 149 ? 2.85 -5.699 -13.383 1 98.75 149 LYS B O 1
ATOM 2977 N N . ASP B 1 150 ? 4.348 -4.023 -13.164 1 98.62 150 ASP B N 1
ATOM 2978 C CA . ASP B 1 150 ? 3.467 -2.883 -12.938 1 98.62 150 ASP B CA 1
ATOM 2979 C C . ASP B 1 150 ? 2.992 -2.834 -11.492 1 98.62 150 ASP B C 1
ATOM 2981 O O . ASP B 1 150 ? 2.297 -1.896 -11.094 1 98.62 150 ASP B O 1
ATOM 2985 N N . ASP B 1 151 ? 3.361 -3.875 -10.719 1 98.88 151 ASP B N 1
ATOM 2986 C CA . ASP B 1 151 ? 3.17 -3.713 -9.281 1 98.88 151 ASP B CA 1
ATOM 2987 C C . ASP B 1 151 ? 3.994 -2.543 -8.742 1 98.88 151 ASP B C 1
ATOM 2989 O O . ASP B 1 151 ? 4.941 -2.094 -9.391 1 98.88 151 ASP B O 1
ATOM 2993 N N . LEU B 1 152 ? 3.557 -2.041 -7.617 1 98.94 152 LEU B N 1
ATOM 2994 C CA . LEU B 1 152 ? 4.285 -0.97 -6.949 1 98.94 152 LEU B CA 1
ATOM 2995 C C . LEU B 1 152 ? 4.965 -1.483 -5.684 1 98.94 152 LEU B C 1
ATOM 2997 O O . LEU B 1 152 ? 4.312 -2.072 -4.82 1 98.94 152 LEU B O 1
ATOM 3001 N N . ALA B 1 153 ? 6.23 -1.285 -5.57 1 98.94 153 ALA B N 1
ATOM 3002 C CA . ALA B 1 153 ? 6.984 -1.739 -4.406 1 98.94 153 ALA B CA 1
ATOM 3003 C C . ALA B 1 153 ? 7.453 -0.558 -3.562 1 98.94 153 ALA B C 1
ATOM 3005 O O . ALA B 1 153 ? 8 0.413 -4.094 1 98.94 153 ALA B O 1
ATOM 3006 N N . LEU B 1 154 ? 7.184 -0.583 -2.27 1 98.88 154 LEU B N 1
ATOM 3007 C CA . LEU B 1 154 ? 7.879 0.29 -1.329 1 98.88 154 LEU B CA 1
ATOM 3008 C C . LEU B 1 154 ? 9.266 -0.248 -1.011 1 98.88 154 LEU B C 1
ATOM 3010 O O . LEU B 1 154 ? 9.414 -1.409 -0.624 1 98.88 154 LEU B O 1
ATOM 3014 N N . VAL B 1 155 ? 10.242 0.621 -1.148 1 98.94 155 VAL B N 1
ATOM 3015 C CA . VAL B 1 155 ? 11.625 0.184 -1.028 1 98.94 155 VAL B CA 1
ATOM 3016 C C . VAL B 1 155 ? 12.336 1.004 0.047 1 98.94 155 VAL B C 1
ATOM 3018 O O . VAL B 1 155 ? 12.203 2.23 0.089 1 98.94 155 VAL B O 1
ATOM 3021 N N . TYR B 1 156 ? 13 0.365 0.896 1 98.75 156 TYR B N 1
ATOM 3022 C CA . TYR B 1 156 ? 13.945 0.994 1.814 1 98.75 156 TYR B CA 1
ATOM 3023 C C . TYR B 1 156 ? 15.312 1.158 1.162 1 98.75 156 TYR B C 1
ATOM 3025 O O . TYR B 1 156 ? 15.961 0.171 0.808 1 98.75 156 TYR B O 1
ATOM 3033 N N . LYS B 1 157 ? 15.75 2.367 0.967 1 98.5 157 LYS B N 1
ATOM 3034 C CA . LYS B 1 157 ? 17.031 2.668 0.337 1 98.5 157 LYS B CA 1
ATOM 3035 C C . LYS B 1 157 ? 18.188 2.273 1.242 1 98.5 157 LYS B C 1
ATOM 3037 O O . LYS B 1 157 ? 18.359 2.838 2.324 1 98.5 157 LYS B O 1
ATOM 3042 N N . THR B 1 158 ? 18.953 1.324 0.826 1 98.06 158 THR B N 1
ATOM 3043 C CA . THR B 1 158 ? 20.125 0.84 1.564 1 98.06 158 THR B CA 1
ATOM 3044 C C . THR B 1 158 ? 21.109 0.163 0.626 1 98.06 158 THR B C 1
ATOM 3046 O O . THR B 1 158 ? 20.734 -0.3 -0.454 1 98.06 158 THR B O 1
ATOM 3049 N N . HIS B 1 159 ? 22.359 0.139 1.036 1 97.69 159 HIS B N 1
ATOM 3050 C CA . HIS B 1 159 ? 23.391 -0.565 0.28 1 97.69 159 HIS B CA 1
ATOM 3051 C C . HIS B 1 159 ? 23.812 -1.854 0.981 1 97.69 159 HIS B C 1
ATOM 3053 O O . HIS B 1 159 ? 24.641 -2.602 0.472 1 97.69 159 HIS B O 1
ATOM 3059 N N . ASP B 1 160 ? 23.125 -2.084 2.08 1 96.44 160 ASP B N 1
ATOM 3060 C CA . ASP B 1 160 ? 23.484 -3.236 2.895 1 96.44 160 ASP B CA 1
ATOM 3061 C C . ASP B 1 160 ? 22.5 -4.387 2.691 1 96.44 160 ASP B C 1
ATOM 3063 O O . ASP B 1 160 ? 21.375 -4.176 2.254 1 96.44 160 ASP B O 1
ATOM 3067 N N . ILE B 1 161 ? 23.031 -5.523 2.922 1 96.94 161 ILE B N 1
ATOM 3068 C CA . ILE B 1 161 ? 22.219 -6.723 3.012 1 96.94 161 ILE B CA 1
ATOM 3069 C C . ILE B 1 161 ? 22.25 -7.262 4.441 1 96.94 161 ILE B C 1
ATOM 3071 O O . ILE B 1 161 ? 23.188 -7.961 4.828 1 96.94 161 ILE B O 1
ATOM 3075 N N . ASP B 1 162 ? 21.281 -6.918 5.184 1 92.56 162 ASP B N 1
ATOM 3076 C CA . ASP B 1 162 ? 21.297 -7.262 6.602 1 92.56 162 ASP B CA 1
ATOM 3077 C C . ASP B 1 162 ? 20.562 -8.578 6.852 1 92.56 162 ASP B C 1
ATOM 3079 O O . ASP B 1 162 ? 20.719 -9.195 7.906 1 92.56 162 ASP B O 1
ATOM 3083 N N . LYS B 1 163 ? 19.781 -9.008 6.004 1 96.81 163 LYS B N 1
ATOM 3084 C CA . LYS B 1 163 ? 19.047 -10.266 6.074 1 96.81 163 LYS B CA 1
ATOM 3085 C C . LYS B 1 163 ? 18.641 -10.75 4.684 1 96.81 163 LYS B C 1
ATOM 3087 O O . LYS B 1 163 ? 18.656 -9.969 3.727 1 96.81 163 LYS B O 1
ATOM 3092 N N . ASP B 1 164 ? 18.297 -12.047 4.668 1 98.5 164 ASP B N 1
ATOM 3093 C CA . ASP B 1 164 ? 17.703 -12.562 3.439 1 98.5 164 ASP B CA 1
ATOM 3094 C C . ASP B 1 164 ? 16.406 -11.82 3.096 1 98.5 164 ASP B C 1
ATOM 3096 O O . ASP B 1 164 ? 15.609 -11.508 3.982 1 98.5 164 ASP B O 1
ATOM 3100 N N . GLY B 1 165 ? 16.281 -11.523 1.831 1 98.69 165 GLY B N 1
ATOM 3101 C CA . GLY B 1 165 ? 15.102 -10.781 1.414 1 98.69 165 GLY B CA 1
ATOM 3102 C C . GLY B 1 165 ? 15.094 -10.453 -0.067 1 98.69 165 GLY B C 1
ATOM 3103 O O . GLY B 1 165 ? 15.867 -11.023 -0.837 1 98.69 165 GLY B O 1
ATOM 3104 N N . ILE B 1 166 ? 14.141 -9.672 -0.467 1 98.94 166 ILE B N 1
ATOM 3105 C CA . ILE B 1 166 ? 14.008 -9.242 -1.855 1 98.94 166 ILE B CA 1
ATOM 3106 C C . ILE B 1 166 ? 14.602 -7.844 -2.023 1 98.94 166 ILE B C 1
ATOM 3108 O O . ILE B 1 166 ? 14.266 -6.926 -1.271 1 98.94 166 ILE B O 1
ATOM 3112 N N . TYR B 1 167 ? 15.453 -7.691 -2.957 1 98.94 167 TYR B N 1
ATOM 3113 C CA . TYR B 1 167 ? 16.219 -6.457 -3.135 1 98.94 167 TYR B CA 1
ATOM 3114 C C . TYR B 1 167 ? 16.156 -5.98 -4.582 1 98.94 167 TYR B C 1
ATOM 3116 O O . TYR B 1 167 ? 15.984 -6.785 -5.5 1 98.94 167 TYR B O 1
ATOM 3124 N N . PHE B 1 168 ? 16.188 -4.711 -4.746 1 98.94 168 PHE B N 1
ATOM 3125 C CA . PHE B 1 168 ? 16.5 -4.051 -6.008 1 98.94 168 PHE B CA 1
ATOM 3126 C C . PHE B 1 168 ? 18 -3.84 -6.148 1 98.94 168 PHE B C 1
ATOM 3128 O O . PHE B 1 168 ? 18.625 -3.225 -5.285 1 98.94 168 PHE B O 1
ATOM 3135 N N . VAL B 1 169 ? 18.594 -4.371 -7.23 1 98.81 169 VAL B N 1
ATOM 3136 C CA . VAL B 1 169 ? 20.062 -4.406 -7.309 1 98.81 169 VAL B CA 1
ATOM 3137 C C . VAL B 1 169 ? 20.516 -4.043 -8.719 1 98.81 169 VAL B C 1
ATOM 3139 O O . VAL B 1 169 ? 19.703 -4.059 -9.656 1 98.81 169 VAL B O 1
ATOM 3142 N N . ASP B 1 170 ? 21.703 -3.648 -8.805 1 98.56 170 ASP B N 1
ATOM 3143 C CA . ASP B 1 170 ? 22.438 -3.504 -10.047 1 98.56 170 ASP B CA 1
ATOM 3144 C C . ASP B 1 170 ? 23.609 -4.492 -10.117 1 98.56 170 ASP B C 1
ATOM 3146 O O . ASP B 1 170 ? 24.562 -4.371 -9.359 1 98.56 170 ASP B O 1
ATOM 3150 N N . TYR B 1 171 ? 23.422 -5.488 -10.961 1 96.94 171 TYR B N 1
ATOM 3151 C CA . TYR B 1 171 ? 24.453 -6.496 -11.172 1 96.94 171 TYR B CA 1
ATOM 3152 C C . TYR B 1 171 ? 24.906 -6.523 -12.625 1 96.94 171 TYR B C 1
ATOM 3154 O O . TYR B 1 171 ? 24.109 -6.805 -13.523 1 96.94 171 TYR B O 1
ATOM 3162 N N . LYS B 1 172 ? 26.203 -6.262 -12.812 1 94 172 LYS B N 1
ATOM 3163 C CA . LYS B 1 172 ? 26.797 -6.219 -14.141 1 94 172 LYS B CA 1
ATOM 3164 C C . LYS B 1 172 ? 26.047 -5.262 -15.055 1 94 172 LYS B C 1
ATOM 3166 O O . LYS B 1 172 ? 25.75 -5.598 -16.203 1 94 172 LYS B O 1
ATOM 3171 N N . GLY B 1 173 ? 25.516 -4.184 -14.469 1 95.38 173 GLY B N 1
ATOM 3172 C CA . GLY B 1 173 ? 24.891 -3.119 -15.234 1 95.38 173 GLY B CA 1
ATOM 3173 C C . GLY B 1 173 ? 23.406 -3.342 -15.461 1 95.38 173 GLY B C 1
ATOM 3174 O O . GLY B 1 173 ? 22.75 -2.531 -16.109 1 95.38 173 GLY B O 1
ATOM 3175 N N . LYS B 1 174 ? 22.938 -4.426 -14.969 1 97.38 174 LYS B N 1
ATOM 3176 C CA . LYS B 1 174 ? 21.516 -4.707 -15.109 1 97.38 174 LYS B CA 1
ATOM 3177 C C . LYS B 1 174 ? 20.797 -4.551 -13.781 1 97.38 174 LYS B C 1
ATOM 3179 O O . LYS B 1 174 ? 21.141 -5.199 -12.797 1 97.38 174 LYS B O 1
ATOM 3184 N N . ARG B 1 175 ? 19.828 -3.66 -13.773 1 98.75 175 ARG B N 1
ATOM 3185 C CA . ARG B 1 175 ? 19.016 -3.459 -12.578 1 98.75 175 ARG B CA 1
ATOM 3186 C C . ARG B 1 175 ? 17.812 -4.402 -12.57 1 98.75 175 ARG B C 1
ATOM 3188 O O . ARG B 1 175 ? 17.078 -4.484 -13.547 1 98.75 175 ARG B O 1
ATOM 3195 N N . THR B 1 176 ? 17.625 -5.133 -11.477 1 98.62 176 THR B N 1
ATOM 3196 C CA . THR B 1 176 ? 16.578 -6.141 -11.359 1 98.62 176 THR B CA 1
ATOM 3197 C C . THR B 1 176 ? 16.172 -6.328 -9.898 1 98.62 176 THR B C 1
ATOM 3199 O O . THR B 1 176 ? 16.891 -5.895 -8.992 1 98.62 176 THR B O 1
ATOM 3202 N N . VAL B 1 177 ? 15.047 -6.879 -9.734 1 98.94 177 VAL B N 1
ATOM 3203 C CA . VAL B 1 177 ? 14.602 -7.324 -8.422 1 98.94 177 VAL B CA 1
ATOM 3204 C C . VAL B 1 177 ? 14.898 -8.812 -8.25 1 98.94 177 VAL B C 1
ATOM 3206 O O . VAL B 1 177 ? 14.594 -9.617 -9.133 1 98.94 177 VAL B O 1
ATOM 3209 N N . ARG B 1 178 ? 15.539 -9.141 -7.109 1 98.88 178 ARG B N 1
ATOM 3210 C CA . ARG B 1 178 ? 15.914 -10.523 -6.82 1 98.88 178 ARG B CA 1
ATOM 3211 C C . ARG B 1 178 ? 15.781 -10.828 -5.332 1 98.88 178 ARG B C 1
ATOM 3213 O O . ARG B 1 178 ? 15.914 -9.93 -4.496 1 98.88 178 ARG B O 1
ATOM 3220 N N . GLN B 1 179 ? 15.484 -12.039 -5.098 1 98.88 179 GLN B N 1
ATOM 3221 C CA . GLN B 1 179 ? 15.734 -12.508 -3.742 1 98.88 179 GLN B CA 1
ATOM 3222 C C . GLN B 1 179 ? 17.219 -12.758 -3.506 1 98.88 179 GLN B C 1
ATOM 3224 O O . GLN B 1 179 ? 17.891 -13.344 -4.352 1 98.88 179 GLN B O 1
ATOM 3229 N N . ILE B 1 180 ? 17.703 -12.281 -2.393 1 98.81 180 ILE B N 1
ATOM 3230 C CA . ILE B 1 180 ? 19.109 -12.461 -2.061 1 98.81 180 ILE B CA 1
ATOM 3231 C C . ILE B 1 180 ? 19.25 -13.273 -0.775 1 98.81 180 ILE B C 1
ATOM 3233 O O . ILE B 1 180 ? 18.562 -12.984 0.217 1 98.81 180 ILE B O 1
ATOM 3237 N N . LYS B 1 181 ? 20.031 -14.234 -0.83 1 98.44 181 LYS B N 1
ATOM 3238 C CA . LYS B 1 181 ? 20.391 -15.047 0.328 1 98.44 181 LYS B CA 1
ATOM 3239 C C . LYS B 1 181 ? 21.891 -15.016 0.572 1 98.44 181 LYS B C 1
ATOM 3241 O O . LYS B 1 181 ? 22.688 -15.18 -0.361 1 98.44 181 LYS B O 1
ATOM 3246 N N . ASP B 1 182 ? 22.203 -14.742 1.801 1 97.75 182 ASP B N 1
ATOM 3247 C CA . ASP B 1 182 ? 23.609 -14.836 2.189 1 97.75 182 ASP B CA 1
ATOM 3248 C C . ASP B 1 182 ? 24.016 -16.281 2.416 1 97.75 182 ASP B C 1
ATOM 3250 O O . ASP B 1 182 ? 23.516 -16.938 3.332 1 97.75 182 ASP B O 1
ATOM 3254 N N . ILE B 1 183 ? 24.953 -16.781 1.618 1 97.31 183 ILE B N 1
ATOM 3255 C CA . ILE B 1 183 ? 25.312 -18.188 1.724 1 97.31 183 ILE B CA 1
ATOM 3256 C C . ILE B 1 183 ? 26.703 -18.328 2.338 1 97.31 183 ILE B C 1
ATOM 3258 O O . ILE B 1 183 ? 27.312 -19.406 2.283 1 97.31 183 ILE B O 1
ATOM 3262 N N . GLY B 1 184 ? 27.234 -17.266 2.84 1 95.5 184 GLY B N 1
ATOM 3263 C CA . GLY B 1 184 ? 28.5 -17.297 3.561 1 95.5 184 GLY B CA 1
ATOM 3264 C C . GLY B 1 184 ? 29.703 -17.062 2.666 1 95.5 184 GLY B C 1
ATOM 3265 O O . GLY B 1 184 ? 29.594 -17.125 1.438 1 95.5 184 GLY B O 1
ATOM 3266 N N . ASN B 1 185 ? 30.859 -16.734 3.346 1 95.19 185 ASN B N 1
ATOM 3267 C CA . ASN B 1 185 ? 32.156 -16.578 2.691 1 95.19 185 ASN B CA 1
ATOM 3268 C C . ASN B 1 185 ? 32.094 -15.477 1.63 1 95.19 185 ASN B C 1
ATOM 3270 O O . ASN B 1 185 ? 32.688 -15.625 0.552 1 95.19 185 ASN B O 1
ATOM 3274 N N . GLY B 1 186 ? 31.297 -14.445 1.84 1 95.25 186 GLY B N 1
ATOM 3275 C CA . GLY B 1 186 ? 31.234 -13.305 0.947 1 95.25 186 GLY B CA 1
ATOM 3276 C C . GLY B 1 186 ? 30.422 -13.578 -0.307 1 95.25 186 GLY B C 1
ATOM 3277 O O . GLY B 1 186 ? 30.438 -12.789 -1.253 1 95.25 186 GLY B O 1
ATOM 3278 N N . LYS B 1 187 ? 29.688 -14.703 -0.186 1 97.94 187 LYS B N 1
ATOM 3279 C CA . LYS B 1 187 ? 28.922 -15.086 -1.368 1 97.94 187 LYS B CA 1
ATOM 3280 C C . LYS B 1 187 ? 27.438 -14.898 -1.14 1 97.94 187 LYS B C 1
ATOM 3282 O O . LYS B 1 187 ? 26.938 -15.055 -0.018 1 97.94 187 LYS B O 1
ATOM 3287 N N . LEU B 1 188 ? 26.781 -14.5 -2.203 1 98.44 188 LEU B N 1
ATOM 3288 C CA . LEU B 1 188 ? 25.344 -14.297 -2.221 1 98.44 188 LEU B CA 1
ATOM 3289 C C . LEU B 1 188 ? 24.688 -15.172 -3.287 1 98.44 188 LEU B C 1
ATOM 3291 O O . LEU B 1 188 ? 25.297 -15.445 -4.328 1 98.44 188 LEU B O 1
ATOM 3295 N N . LEU B 1 189 ? 23.547 -15.664 -2.965 1 98.69 189 LEU B N 1
ATOM 3296 C CA . LEU B 1 189 ? 22.688 -16.312 -3.941 1 98.69 189 LEU B CA 1
ATOM 3297 C C . LEU B 1 189 ? 21.609 -15.367 -4.434 1 98.69 189 LEU B C 1
ATOM 3299 O O . LEU B 1 189 ? 20.828 -14.844 -3.637 1 98.69 189 LEU B O 1
ATOM 3303 N N . LEU B 1 190 ? 21.625 -15.055 -5.723 1 98.56 190 LEU B N 1
ATOM 3304 C CA . LEU B 1 190 ? 20.547 -14.312 -6.363 1 98.56 190 LEU B CA 1
ATOM 3305 C C . LEU B 1 190 ? 19.484 -15.258 -6.91 1 98.56 190 LEU B C 1
ATOM 3307 O O . LEU B 1 190 ? 19.797 -16.156 -7.691 1 98.56 190 LEU B O 1
ATOM 3311 N N . VAL B 1 191 ? 18.281 -14.969 -6.508 1 98.56 191 VAL B N 1
ATOM 3312 C CA . VAL B 1 191 ? 17.219 -15.914 -6.84 1 98.56 191 VAL B CA 1
ATOM 3313 C C . VAL B 1 191 ? 16.094 -15.195 -7.574 1 98.56 191 VAL B C 1
ATOM 3315 O O . VAL B 1 191 ? 15.688 -14.102 -7.172 1 98.56 191 VAL B O 1
ATOM 3318 N N . SER B 1 192 ? 15.625 -15.695 -8.664 1 98.31 192 SER B N 1
ATOM 3319 C CA . SER B 1 192 ? 14.398 -15.305 -9.344 1 98.31 192 SER B CA 1
ATOM 3320 C C . SER B 1 192 ? 13.562 -16.531 -9.711 1 98.31 192 SER B C 1
ATOM 3322 O O . SER B 1 192 ? 14.086 -17.641 -9.82 1 98.31 192 SER B O 1
ATOM 3324 N N . ASN B 1 193 ? 12.305 -16.328 -9.75 1 97.06 193 ASN B N 1
ATOM 3325 C CA . ASN B 1 193 ? 11.375 -17.391 -10.102 1 97.06 193 ASN B CA 1
ATOM 3326 C C . ASN B 1 193 ? 10.203 -16.875 -10.922 1 97.06 193 ASN B C 1
ATOM 3328 O O . ASN B 1 193 ? 9.312 -16.203 -10.391 1 97.06 193 ASN B O 1
ATOM 3332 N N . SER B 1 194 ? 10.133 -17.141 -12.219 1 95.06 194 SER B N 1
ATOM 3333 C CA . SER B 1 194 ? 9.031 -16.812 -13.125 1 95.06 194 SER B CA 1
ATOM 3334 C C . SER B 1 194 ? 8.391 -18.078 -13.688 1 95.06 194 SER B C 1
ATOM 3336 O O . SER B 1 194 ? 8.078 -18.141 -14.875 1 95.06 194 SER B O 1
ATOM 3338 N N . GLY B 1 195 ? 8.219 -19.047 -12.867 1 92 195 GLY B N 1
ATOM 3339 C CA . GLY B 1 195 ? 7.797 -20.375 -13.289 1 92 195 GLY B CA 1
ATOM 3340 C C . GLY B 1 195 ? 8.898 -21.406 -13.211 1 92 195 GLY B C 1
ATOM 3341 O O . GLY B 1 195 ? 8.633 -22.594 -12.984 1 92 195 GLY B O 1
ATOM 3342 N N . ARG B 1 196 ? 10.07 -20.906 -13.391 1 94.75 196 ARG B N 1
ATOM 3343 C CA . ARG B 1 196 ? 11.289 -21.688 -13.219 1 94.75 196 ARG B CA 1
ATOM 3344 C C . ARG B 1 196 ? 12.266 -20.984 -12.281 1 94.75 196 ARG B C 1
ATOM 3346 O O . ARG B 1 196 ? 12.523 -19.781 -12.43 1 94.75 196 ARG B O 1
ATOM 3353 N N . LEU B 1 197 ? 12.82 -21.797 -11.453 1 97.19 197 LEU B N 1
ATOM 3354 C CA . LEU B 1 197 ? 13.789 -21.266 -10.5 1 97.19 197 LEU B CA 1
ATOM 3355 C C . LEU B 1 197 ? 15.133 -21 -11.164 1 97.19 197 LEU B C 1
ATOM 3357 O O . LEU B 1 197 ? 15.695 -21.906 -11.805 1 97.19 197 LEU B O 1
ATOM 3361 N N . ILE B 1 198 ? 15.617 -19.812 -11.141 1 97.69 198 ILE B N 1
ATOM 3362 C CA . ILE B 1 198 ? 16.922 -19.422 -11.648 1 97.69 198 ILE B CA 1
ATOM 3363 C C . ILE B 1 198 ? 17.781 -18.859 -10.508 1 97.69 198 ILE B C 1
ATOM 3365 O O . ILE B 1 198 ? 17.312 -18 -9.75 1 97.69 198 ILE B O 1
ATOM 3369 N N . THR B 1 199 ? 18.938 -19.375 -10.336 1 98.06 199 THR B N 1
ATOM 3370 C CA . THR B 1 199 ? 19.844 -18.922 -9.273 1 98.06 199 THR B CA 1
ATOM 3371 C C . THR B 1 199 ? 21.219 -18.578 -9.836 1 98.06 199 THR B C 1
ATOM 3373 O O . THR B 1 199 ? 21.656 -19.172 -10.82 1 98.06 199 THR B O 1
ATOM 3376 N N . ASP B 1 200 ? 21.812 -17.578 -9.32 1 97.44 200 ASP B N 1
ATOM 3377 C CA . ASP B 1 200 ? 23.188 -17.172 -9.609 1 97.44 200 ASP B CA 1
ATOM 3378 C C . ASP B 1 200 ? 23.969 -16.922 -8.328 1 97.44 200 ASP B C 1
ATOM 3380 O O . ASP B 1 200 ? 23.516 -16.188 -7.445 1 97.44 200 ASP B O 1
ATOM 3384 N N . THR B 1 201 ? 25.078 -17.594 -8.211 1 98.31 201 THR B N 1
ATOM 3385 C CA . THR B 1 201 ? 25.969 -17.328 -7.082 1 98.31 201 THR B CA 1
ATOM 3386 C C . THR B 1 201 ? 26.969 -16.234 -7.43 1 98.31 201 THR B C 1
ATOM 3388 O O . THR B 1 201 ? 27.688 -16.328 -8.422 1 98.31 201 THR B O 1
ATOM 3391 N N . ILE B 1 202 ? 26.984 -15.195 -6.586 1 97.94 202 ILE B N 1
ATOM 3392 C CA . ILE B 1 202 ? 27.859 -14.062 -6.871 1 97.94 202 ILE B CA 1
ATOM 3393 C C . ILE B 1 202 ? 28.609 -13.656 -5.605 1 97.94 202 ILE B C 1
ATOM 3395 O O . ILE B 1 202 ? 28.25 -14.086 -4.504 1 97.94 202 ILE B O 1
ATOM 3399 N N . TYR B 1 203 ? 29.656 -12.867 -5.82 1 97.62 203 TYR B N 1
ATOM 3400 C CA . TYR B 1 203 ? 30.312 -12.258 -4.672 1 97.62 203 TYR B CA 1
ATOM 3401 C C . TYR B 1 203 ? 29.656 -10.945 -4.289 1 97.62 203 TYR B C 1
ATOM 3403 O O . TYR B 1 203 ? 29.25 -10.172 -5.16 1 97.62 203 TYR B O 1
ATOM 3411 N N . ARG B 1 204 ? 29.625 -10.688 -3.029 1 97.31 204 ARG B N 1
ATOM 3412 C CA . ARG B 1 204 ? 29.016 -9.469 -2.5 1 97.31 204 ARG B CA 1
ATOM 3413 C C . ARG B 1 204 ? 29.625 -8.227 -3.129 1 97.31 204 ARG B C 1
ATOM 3415 O O . ARG B 1 204 ? 28.938 -7.246 -3.395 1 97.31 204 ARG B O 1
ATOM 3422 N N . LYS B 1 205 ? 30.922 -8.258 -3.367 1 95.5 205 LYS B N 1
ATOM 3423 C CA . LYS B 1 205 ? 31.656 -7.102 -3.873 1 95.5 205 LYS B CA 1
ATOM 3424 C C . LYS B 1 205 ? 31.219 -6.746 -5.293 1 95.5 205 LYS B C 1
ATOM 3426 O O . LYS B 1 205 ? 31.422 -5.617 -5.746 1 95.5 205 LYS B O 1
ATOM 3431 N N . ASP B 1 206 ? 30.594 -7.703 -5.984 1 97.06 206 ASP B N 1
ATOM 3432 C CA . ASP B 1 206 ? 30.219 -7.512 -7.383 1 97.06 206 ASP B CA 1
ATOM 3433 C C . ASP B 1 206 ? 28.797 -6.98 -7.508 1 97.06 206 ASP B C 1
ATOM 3435 O O . ASP B 1 206 ? 28.344 -6.656 -8.609 1 97.06 206 ASP B O 1
ATOM 3439 N N . LEU B 1 207 ? 28.109 -6.887 -6.402 1 98.25 207 LEU B N 1
ATOM 3440 C CA . LEU B 1 207 ? 26.688 -6.523 -6.41 1 98.25 207 LEU B CA 1
ATOM 3441 C C . LEU B 1 207 ? 26.484 -5.129 -5.832 1 98.25 207 LEU B C 1
ATOM 3443 O O . LEU B 1 207 ? 27 -4.816 -4.754 1 98.25 207 LEU B O 1
ATOM 3447 N N . ASN B 1 208 ? 25.828 -4.281 -6.578 1 98.44 208 ASN B N 1
ATOM 3448 C CA . ASN B 1 208 ? 25.375 -2.996 -6.055 1 98.44 208 ASN B CA 1
ATOM 3449 C C . ASN B 1 208 ? 23.922 -3.055 -5.59 1 98.44 208 ASN B C 1
ATOM 3451 O O . ASN B 1 208 ? 23.016 -3.186 -6.406 1 98.44 208 ASN B O 1
ATOM 3455 N N . VAL B 1 209 ? 23.703 -2.967 -4.309 1 98.75 209 VAL B N 1
ATOM 3456 C CA . VAL B 1 209 ? 22.359 -3.002 -3.73 1 98.75 209 VAL B CA 1
ATOM 3457 C C . VAL B 1 209 ? 21.766 -1.596 -3.719 1 98.75 209 VAL B C 1
ATOM 3459 O O . VAL B 1 209 ? 22.375 -0.659 -3.201 1 98.75 209 VAL B O 1
ATOM 3462 N N . LEU B 1 210 ? 20.562 -1.498 -4.273 1 98.81 210 LEU B N 1
ATOM 3463 C CA . LEU B 1 210 ? 19.922 -0.192 -4.379 1 98.81 210 LEU B CA 1
ATOM 3464 C C . LEU B 1 210 ? 18.828 -0.035 -3.322 1 98.81 210 LEU B C 1
ATOM 3466 O O . LEU B 1 210 ? 18.453 1.087 -2.979 1 98.81 210 LEU B O 1
ATOM 3470 N N . GLY B 1 211 ? 18.312 -1.113 -2.811 1 98.88 211 GLY B N 1
ATOM 3471 C CA . GLY B 1 211 ? 17.344 -1.071 -1.734 1 98.88 211 GLY B CA 1
ATOM 3472 C C . GLY B 1 211 ? 16.688 -2.416 -1.464 1 98.88 211 GLY B C 1
ATOM 3473 O O . GLY B 1 211 ? 16.797 -3.34 -2.271 1 98.88 211 GLY B O 1
ATOM 3474 N N . ARG B 1 212 ? 16.094 -2.523 -0.31 1 98.94 212 ARG B N 1
ATOM 3475 C CA . ARG B 1 212 ? 15.32 -3.701 0.066 1 98.94 212 ARG B CA 1
ATOM 3476 C C . ARG B 1 212 ? 13.828 -3.451 -0.109 1 98.94 212 ARG B C 1
ATOM 3478 O O . ARG B 1 212 ? 13.297 -2.441 0.365 1 98.94 212 ARG B O 1
ATOM 3485 N N . LEU B 1 213 ? 13.195 -4.348 -0.833 1 98.94 213 LEU B N 1
ATOM 3486 C CA . LEU B 1 213 ? 11.75 -4.219 -0.956 1 98.94 213 LEU B CA 1
ATOM 3487 C C . LEU B 1 213 ? 11.062 -4.57 0.358 1 98.94 213 LEU B C 1
ATOM 3489 O O . LEU B 1 213 ? 11.352 -5.605 0.962 1 98.94 213 LEU B O 1
ATOM 3493 N N . ILE B 1 214 ? 10.102 -3.713 0.752 1 98.69 214 ILE B N 1
ATOM 3494 C CA . ILE B 1 214 ? 9.43 -3.863 2.037 1 98.69 214 ILE B CA 1
ATOM 3495 C C . ILE B 1 214 ? 8.008 -4.391 1.816 1 98.69 214 ILE B C 1
ATOM 3497 O O . ILE B 1 214 ? 7.52 -5.219 2.59 1 98.69 214 ILE B O 1
ATOM 3501 N N . ARG B 1 215 ? 7.355 -3.859 0.784 1 98.69 215 ARG B N 1
ATOM 3502 C CA . ARG B 1 215 ? 5.953 -4.18 0.544 1 98.69 215 ARG B CA 1
ATOM 3503 C C . ARG B 1 215 ? 5.609 -4.07 -0.938 1 98.69 215 ARG B C 1
ATOM 3505 O O . ARG B 1 215 ? 6.145 -3.211 -1.642 1 98.69 215 ARG B O 1
ATOM 3512 N N . ILE B 1 216 ? 4.793 -4.984 -1.389 1 98.94 216 ILE B N 1
ATOM 3513 C CA . ILE B 1 216 ? 4.262 -4.926 -2.744 1 98.94 216 ILE B CA 1
ATOM 3514 C C . ILE B 1 216 ? 2.799 -4.484 -2.703 1 98.94 216 ILE B C 1
ATOM 3516 O O . ILE B 1 216 ? 2.027 -4.949 -1.86 1 98.94 216 ILE B O 1
ATOM 3520 N N . GLU B 1 217 ? 2.465 -3.561 -3.477 1 98.88 217 GLU B N 1
ATOM 3521 C CA . GLU B 1 217 ? 1.084 -3.125 -3.666 1 98.88 217 GLU B CA 1
ATOM 3522 C C . GLU B 1 217 ? 0.547 -3.568 -5.023 1 98.88 217 GLU B C 1
ATOM 3524 O O . GLU B 1 217 ? 1.12 -3.232 -6.062 1 98.88 217 GLU B O 1
ATOM 3529 N N . ILE B 1 218 ? -0.465 -4.297 -4.973 1 98.88 218 ILE B N 1
ATOM 3530 C CA . ILE B 1 218 ? -1.145 -4.801 -6.164 1 98.88 218 ILE B CA 1
ATOM 3531 C C . ILE B 1 218 ? -2.469 -4.062 -6.352 1 98.88 218 ILE B C 1
ATOM 3533 O O . ILE B 1 218 ? -3.346 -4.117 -5.484 1 98.88 218 ILE B O 1
ATOM 3537 N N . MET B 1 219 ? -2.602 -3.348 -7.43 1 98 219 MET B N 1
ATOM 3538 C CA . MET B 1 219 ? -3.875 -2.697 -7.727 1 98 219 MET B CA 1
ATOM 3539 C C . MET B 1 219 ? -4.871 -3.693 -8.305 1 98 219 MET B C 1
ATOM 3541 O O . MET B 1 219 ? -4.523 -4.496 -9.172 1 98 219 MET B O 1
ATOM 3545 N N . LEU B 1 220 ? -6.105 -3.596 -7.773 1 97.5 220 LEU B N 1
ATOM 3546 C CA . LEU B 1 220 ? -7.109 -4.57 -8.188 1 97.5 220 LEU B CA 1
ATOM 3547 C C . LEU B 1 220 ? -8.109 -3.943 -9.156 1 97.5 220 LEU B C 1
ATOM 3549 O O . LEU B 1 220 ? -8.344 -2.734 -9.117 1 97.5 220 LEU B O 1
#

Organism: Acetivibrio thermocellus (strain ATCC 27405 / DSM 1237 / JCM 9322 / NBRC 103400 / NCIMB 10682 / NRRL B-4536 / VPI 7372) (NCBI:txid203119)

Foldseek 3Di:
DPPLLCVLVVLCVVVVHDLCRLCVLLVHHSVVNVCSNVVVDPDDPLSSVSSCCVSLVQSPPPVPPPVDDDDDDDPPPPPPPVPPRCSCVRCVVVVQFKAWAFEDEQVRPDGPDTDIATHDPCDGPNHRRVFKHKYQACALQAVVVVDGGRKIWIWGFDQDDPAFAWFFKAAPNDTHIFTWHDPDPQKIWTWTCNPDIDIDIDGSVRMGTGTGTDDIHDDD/DPPLLCVLVVLCVVVVHQLCRLCVQLVHHSVVNVCSNVVVDPDDPLSSVSSCCSSLVQSPPNVPPPVDDDDPDDDPPPPPPVPPRCSCVRCVVVVQFKAWAFEDEQVRPDGPDTDIATQDPCDGPNHRRVFKHKYQACALQAVVVVDGGRKIWIWGFDQDDPAFAWFFKAAPNDTHIFTWHDPDPQKIWTWTCNPDIDIDIDGSVRMGTGTGTDDIHDDD

Sequence (440 aa):
MNRLGAEIGRLRKELGITQKQLAKLVGVSEGFIIDVESGRRILNEDLIKKFSRVLRGEVGKLELYEPNQDKPEPDRNVVKVVEKPVQDIWNDALSGILMTVPVYRYKMDKAVDAKQLPIIQNKVEGFPKDKVFYLIIEDDDMSGFRILKDDLALVYKTHDIDKDGIYFVDYKGKRTVRQIKDIGNGKLLLVSNSGRLITDTIYRKDLNVLGRLIRIEIMLMNRLGAEIGRLRKELGITQKQLAKLVGVSEGFIIDVESGRRILNEDLIKKFSRVLRGEVGKLELYEPNQDKPEPDRNVVKVVEKPVQDIWNDALSGILMTVPVYRYKMDKAVDAKQLPIIQNKVEGFPKDKVFYLIIEDDDMSGFRILKDDLALVYKTHDIDKDGIYFVDYKGKRTVRQIKDIGNGKLLLVSNSGRLITDTIYRKDLNVLGRLIRIEIML

Secondary structure (DSSP, 8-state):
--HHHHHHHHHHHHTT--HHHHHHHHTS-HHHHHHHHTTSSPPPHHHHHHHHHHHTT-TT-------------------------HHHHHHHHHTTTEEEEEEE-TT-SS-SEEEEEE-BTTEETTEEGGGEEEEE---STTGGGT--TT-EEEEE--S---SSEEEEEEETTEEEEEEEEEEETTEEEEEEESSSEEEEEEEGGGEEEEEEEEEEEEE-/--HHHHHHHHHHHHTT--HHHHHHHHTS-HHHHHHHHTTSSPPPHHHHHHHHHHHTT-TT-------------------------HHHHHHHHHTTTEEEEEEE-TT-SS-SEEEEEE-BTTEETTEEGGGEEEEE---STTGGGT--TT-EEEEE--S---SSEEEEEEETTEEEEEEEEEEETTEEEEEEESSSEEEEEEEGGGEEEEEEEEEEEEE-